Protein AF-A0A3B8N9Q7-F1 (afdb_monomer_lite)

Radius of gyration: 87.62 Å; chains: 1; bounding box: 153×50×303 Å

Structure (mmCIF, N/CA/C/O backbone):
data_AF-A0A3B8N9Q7-F1
#
_entry.id   AF-A0A3B8N9Q7-F1
#
loop_
_atom_site.group_PDB
_atom_site.id
_atom_site.type_symbol
_atom_site.label_atom_id
_atom_site.label_alt_id
_atom_site.label_comp_id
_atom_site.label_asym_id
_atom_site.label_entity_id
_atom_site.label_seq_id
_atom_site.pdbx_PDB_ins_code
_atom_site.Cartn_x
_atom_site.Cartn_y
_atom_site.Cartn_z
_atom_site.occupancy
_atom_site.B_iso_or_equiv
_atom_site.auth_seq_id
_atom_site.auth_comp_id
_atom_site.auth_asym_id
_atom_site.auth_atom_id
_atom_site.pdbx_PDB_model_num
ATOM 1 N N . MET A 1 1 ? -4.586 40.258 -82.619 1.00 57.62 1 MET A N 1
ATOM 2 C CA . MET A 1 1 ? -5.041 38.982 -82.013 1.00 57.62 1 MET A CA 1
ATOM 3 C C . MET A 1 1 ? -5.058 37.794 -82.982 1.00 57.62 1 MET A C 1
ATOM 5 O O . MET A 1 1 ? -4.571 36.745 -82.595 1.00 57.62 1 MET A O 1
ATOM 9 N N . ARG A 1 2 ? -5.493 37.925 -84.251 1.00 48.44 2 ARG A N 1
ATOM 10 C CA . ARG A 1 2 ? -5.487 36.795 -85.216 1.00 48.44 2 ARG A CA 1
ATOM 11 C C . ARG A 1 2 ? -4.095 36.218 -85.543 1.00 48.44 2 ARG A C 1
ATOM 13 O O . ARG A 1 2 ? -3.961 35.011 -85.642 1.00 48.44 2 ARG A O 1
ATOM 20 N N . LYS A 1 3 ? -3.047 37.050 -85.627 1.00 48.50 3 LYS A N 1
ATOM 21 C CA . LYS A 1 3 ? -1.663 36.578 -85.856 1.00 48.50 3 LYS A CA 1
ATOM 22 C C . LYS A 1 3 ? -1.037 35.884 -84.633 1.00 48.50 3 LYS A C 1
ATOM 24 O O . LYS A 1 3 ? -0.201 35.013 -84.801 1.00 48.50 3 LYS A O 1
ATOM 29 N N . LEU A 1 4 ? -1.477 36.234 -83.420 1.00 52.97 4 LEU A N 1
ATOM 30 C CA . LEU A 1 4 ? -0.980 35.635 -82.174 1.00 52.97 4 LEU A CA 1
ATOM 31 C C . LEU A 1 4 ? -1.620 34.260 -81.921 1.00 52.97 4 LEU A C 1
ATOM 33 O O . LEU A 1 4 ? -0.935 33.324 -81.534 1.00 52.97 4 LEU A O 1
ATOM 37 N N . ALA A 1 5 ? -2.916 34.121 -82.226 1.00 63.50 5 ALA A N 1
ATOM 38 C CA . ALA A 1 5 ? -3.628 32.846 -82.160 1.00 63.50 5 ALA A CA 1
ATOM 39 C C . ALA A 1 5 ? -3.104 31.826 -83.183 1.00 63.50 5 ALA A C 1
ATOM 41 O O . ALA A 1 5 ? -3.039 30.647 -82.872 1.00 63.50 5 ALA A O 1
ATOM 42 N N . VAL A 1 6 ? -2.677 32.272 -84.373 1.00 68.69 6 VAL A N 1
ATOM 43 C CA . VAL A 1 6 ? -2.064 31.390 -85.381 1.00 68.69 6 VAL A CA 1
ATOM 44 C C . VAL A 1 6 ? -0.682 30.914 -84.943 1.00 68.69 6 VAL A C 1
ATOM 46 O O . VAL A 1 6 ? -0.382 29.752 -85.151 1.00 68.69 6 VAL A O 1
ATOM 49 N N . VAL A 1 7 ? 0.132 31.752 -84.292 1.00 67.69 7 VAL A N 1
ATOM 50 C CA . VAL A 1 7 ? 1.445 31.331 -83.765 1.00 67.69 7 VAL A CA 1
ATOM 51 C C . VAL A 1 7 ? 1.284 30.393 -82.570 1.00 67.69 7 VAL A C 1
ATOM 53 O O . VAL A 1 7 ? 1.960 29.378 -82.516 1.00 67.69 7 VAL A O 1
ATOM 56 N N . ILE A 1 8 ? 0.344 30.663 -81.662 1.00 69.12 8 ILE A N 1
ATOM 57 C CA . ILE A 1 8 ? 0.041 29.765 -80.538 1.00 69.12 8 ILE A CA 1
ATOM 58 C C . ILE A 1 8 ? -0.560 28.444 -81.040 1.00 69.12 8 ILE A C 1
ATOM 60 O O . ILE A 1 8 ? -0.179 27.394 -80.544 1.00 69.12 8 ILE A O 1
ATOM 64 N N . ALA A 1 9 ? -1.417 28.466 -82.065 1.00 60.72 9 ALA A N 1
ATOM 65 C CA . ALA A 1 9 ? -1.938 27.258 -82.702 1.00 60.72 9 ALA A CA 1
ATOM 66 C C . ALA A 1 9 ? -0.865 26.500 -83.497 1.00 60.72 9 ALA A C 1
ATOM 68 O O . ALA A 1 9 ? -0.885 25.280 -83.468 1.00 60.72 9 ALA A O 1
ATOM 69 N N . LEU A 1 10 ? 0.087 27.178 -84.154 1.00 58.00 10 LEU A N 1
ATOM 70 C CA . LEU A 1 10 ? 1.224 26.530 -84.821 1.00 58.00 10 LEU A CA 1
ATOM 71 C C . LEU A 1 10 ? 2.169 25.893 -83.799 1.00 58.00 10 LEU A C 1
ATOM 73 O O . LEU A 1 10 ? 2.628 24.784 -84.017 1.00 58.00 10 LEU A O 1
ATOM 77 N N . VAL A 1 11 ? 2.429 26.578 -82.682 1.00 63.78 11 VAL A N 1
ATOM 78 C CA . VAL A 1 11 ? 3.275 26.089 -81.583 1.00 63.78 11 VAL A CA 1
ATOM 79 C C . VAL A 1 11 ? 2.581 24.957 -80.814 1.00 63.78 11 VAL A C 1
ATOM 81 O O . VAL A 1 11 ? 3.254 24.022 -80.403 1.00 63.78 11 VAL A O 1
ATOM 84 N N . LEU A 1 12 ? 1.247 24.968 -80.700 1.00 54.34 12 LEU A N 1
ATOM 85 C CA . LEU A 1 12 ? 0.453 23.857 -80.154 1.00 54.34 12 LEU A CA 1
ATOM 86 C C . LEU A 1 12 ? 0.301 22.683 -81.139 1.00 54.34 12 LEU A C 1
ATOM 88 O O . LEU A 1 12 ? 0.280 21.541 -80.698 1.00 54.34 12 LEU A O 1
ATOM 92 N N . LEU A 1 13 ? 0.256 22.930 -82.455 1.00 47.47 13 LEU A N 1
ATOM 93 C CA . LEU A 1 13 ? 0.313 21.890 -83.499 1.00 47.47 13 LEU A CA 1
ATOM 94 C C . LEU A 1 13 ? 1.715 21.275 -83.634 1.00 47.47 13 LEU A C 1
ATOM 96 O O . LEU A 1 13 ? 1.830 20.101 -83.963 1.00 47.47 13 LEU A O 1
ATOM 100 N N . LEU A 1 14 ? 2.771 22.041 -83.341 1.00 47.88 14 LEU A N 1
ATOM 101 C CA . LEU A 1 14 ? 4.153 21.559 -83.212 1.00 47.88 14 LEU A CA 1
ATOM 102 C C . LEU A 1 14 ? 4.428 20.879 -81.861 1.00 47.88 14 LEU A C 1
ATOM 104 O O . LEU A 1 14 ? 5.433 20.191 -81.728 1.00 47.88 14 LEU A O 1
ATOM 108 N N . ALA A 1 15 ? 3.534 21.042 -80.883 1.00 41.06 15 ALA A N 1
ATOM 109 C CA . ALA A 1 15 ? 3.560 20.353 -79.596 1.00 41.06 15 ALA A CA 1
ATOM 110 C C . ALA A 1 15 ? 2.611 19.140 -79.556 1.00 41.06 15 ALA A C 1
ATOM 112 O O . ALA A 1 15 ? 2.254 18.667 -78.477 1.00 41.06 15 ALA A O 1
ATOM 113 N N . VAL A 1 16 ? 2.212 18.606 -80.718 1.00 42.12 16 VAL A N 1
ATOM 114 C CA . VAL A 1 16 ? 1.767 17.212 -80.782 1.00 42.12 16 VAL A CA 1
ATOM 115 C C . VAL A 1 16 ? 3.012 16.385 -80.506 1.00 42.12 16 VAL A C 1
ATOM 117 O O . VAL A 1 16 ? 3.911 16.324 -81.341 1.00 42.12 16 VAL A O 1
ATOM 120 N N . ALA A 1 17 ? 3.090 15.815 -79.304 1.00 43.44 17 ALA A N 1
ATOM 121 C CA . ALA A 1 17 ? 4.079 14.809 -78.968 1.00 43.44 17 ALA A CA 1
ATOM 122 C C . ALA A 1 17 ? 4.112 13.791 -80.113 1.00 43.44 17 ALA A C 1
ATOM 124 O O . ALA A 1 17 ? 3.142 13.066 -80.344 1.00 43.44 17 ALA A O 1
ATOM 125 N N . SER A 1 18 ? 5.198 13.814 -80.883 1.00 44.03 18 SER A N 1
ATOM 126 C CA . SER A 1 18 ? 5.482 12.792 -81.871 1.00 44.03 18 SER A CA 1
ATOM 127 C C . SER A 1 18 ? 5.677 11.515 -81.069 1.00 44.03 18 SER A C 1
ATOM 129 O O . SER A 1 18 ? 6.756 11.283 -80.533 1.00 44.03 18 SER A O 1
ATOM 131 N N . PHE A 1 19 ? 4.617 10.723 -80.911 1.00 50.62 19 PHE A N 1
ATOM 132 C CA . PHE A 1 19 ? 4.765 9.335 -80.508 1.00 50.62 19 PHE A CA 1
ATOM 133 C C . PHE A 1 19 ? 5.641 8.715 -81.589 1.00 50.62 19 PHE A C 1
ATOM 135 O O . PHE A 1 19 ? 5.219 8.602 -82.741 1.00 50.62 19 PHE A O 1
ATOM 142 N N . ALA A 1 20 ? 6.904 8.468 -81.252 1.00 56.06 20 ALA A N 1
ATOM 143 C CA . ALA A 1 20 ? 7.895 7.940 -82.168 1.00 56.06 20 ALA A CA 1
ATOM 144 C C . ALA A 1 20 ? 7.558 6.475 -82.458 1.00 56.06 20 ALA A C 1
ATOM 146 O O . ALA A 1 20 ? 8.190 5.564 -81.942 1.00 56.06 20 ALA A O 1
ATOM 147 N N . ASN A 1 21 ? 6.530 6.252 -83.273 1.00 68.62 21 ASN A N 1
ATOM 148 C CA . ASN A 1 21 ? 6.278 4.958 -83.872 1.00 68.62 21 ASN A CA 1
ATOM 149 C C . ASN A 1 21 ? 7.275 4.806 -85.013 1.00 68.62 21 ASN A C 1
ATOM 151 O O . ASN A 1 21 ? 7.171 5.472 -86.046 1.00 68.62 21 ASN A O 1
ATOM 155 N N . TYR A 1 22 ? 8.276 3.967 -84.785 1.00 84.81 22 TYR A N 1
ATOM 156 C CA . TYR A 1 22 ? 9.266 3.650 -85.796 1.00 84.81 22 TYR A CA 1
ATOM 157 C C . TYR A 1 22 ? 8.615 2.878 -86.937 1.00 84.81 22 TYR A C 1
ATOM 159 O O . TYR A 1 22 ? 7.875 1.922 -86.712 1.00 84.81 22 TYR A O 1
ATOM 167 N N . GLN A 1 23 ? 8.895 3.289 -88.172 1.00 84.56 23 GLN A N 1
ATOM 168 C CA . GLN A 1 23 ? 8.261 2.712 -89.364 1.00 84.56 23 GLN A CA 1
ATOM 169 C C . GLN A 1 23 ? 8.617 1.232 -89.581 1.00 84.56 23 GLN A C 1
ATOM 171 O O . GLN A 1 23 ? 7.918 0.528 -90.302 1.00 84.56 23 GLN A O 1
ATOM 176 N N . ASP A 1 24 ? 9.706 0.768 -88.970 1.00 85.44 24 ASP A N 1
ATOM 177 C CA . ASP A 1 24 ? 10.264 -0.580 -89.072 1.00 85.44 24 ASP A CA 1
ATOM 178 C C . ASP A 1 24 ? 10.054 -1.435 -87.810 1.00 85.44 24 ASP A C 1
ATOM 180 O O . ASP A 1 24 ? 10.646 -2.509 -87.695 1.00 85.44 24 ASP A O 1
ATOM 184 N N . VAL A 1 25 ? 9.222 -0.985 -86.864 1.00 87.38 25 VAL A N 1
ATOM 185 C CA . VAL A 1 25 ? 8.869 -1.754 -85.663 1.00 87.38 25 VAL A CA 1
ATOM 186 C C . VAL A 1 25 ? 7.364 -2.001 -85.665 1.00 87.38 25 VAL A C 1
ATOM 188 O O . VAL A 1 25 ? 6.572 -1.114 -85.358 1.00 87.38 25 VAL A O 1
ATOM 191 N N . ASP A 1 26 ? 6.976 -3.221 -86.033 1.00 85.44 26 ASP A N 1
ATOM 192 C CA . ASP A 1 26 ? 5.574 -3.645 -86.064 1.00 85.44 26 ASP A CA 1
ATOM 193 C C . ASP A 1 26 ? 4.976 -3.635 -84.638 1.00 85.44 26 ASP A C 1
ATOM 195 O O . ASP A 1 26 ? 5.623 -4.166 -83.731 1.00 85.44 26 ASP A O 1
ATOM 199 N N . PRO A 1 27 ? 3.780 -3.053 -84.410 1.00 85.00 27 PRO A N 1
ATOM 200 C CA . PRO A 1 27 ? 3.072 -3.100 -83.127 1.00 85.00 27 PRO A CA 1
ATOM 201 C C . PRO A 1 27 ? 2.911 -4.494 -82.512 1.00 85.00 27 PRO A C 1
ATOM 203 O O . PRO A 1 27 ? 2.935 -4.613 -81.287 1.00 85.00 27 PRO A O 1
ATOM 206 N N . ASP A 1 28 ? 2.797 -5.539 -83.335 1.00 87.12 28 ASP A N 1
ATOM 207 C CA . ASP A 1 28 ? 2.673 -6.929 -82.874 1.00 87.12 28 ASP A CA 1
ATOM 208 C C . ASP A 1 28 ? 4.046 -7.614 -82.677 1.00 87.12 28 ASP A C 1
ATOM 210 O O . ASP A 1 28 ? 4.130 -8.779 -82.275 1.00 87.12 28 ASP A O 1
ATOM 214 N N . HIS A 1 29 ? 5.155 -6.912 -82.944 1.00 87.06 29 HIS A N 1
ATOM 215 C CA . HIS A 1 29 ? 6.504 -7.429 -82.734 1.00 87.06 29 HIS A CA 1
ATOM 216 C C . HIS A 1 29 ? 6.825 -7.521 -81.238 1.00 87.06 29 HIS A C 1
ATOM 218 O O . HIS A 1 29 ? 6.623 -6.574 -80.482 1.00 87.06 29 HIS A O 1
ATOM 224 N N . TRP A 1 30 ? 7.445 -8.624 -80.808 1.00 89.19 30 TRP A N 1
ATOM 225 C CA . TRP A 1 30 ? 7.792 -8.866 -79.397 1.00 89.19 30 TRP A CA 1
ATOM 226 C C . TRP A 1 30 ? 8.618 -7.737 -78.752 1.00 89.19 30 TRP A C 1
ATOM 228 O O . TRP A 1 30 ? 8.533 -7.507 -77.550 1.00 89.19 30 TRP A O 1
ATOM 238 N N . ALA A 1 31 ? 9.427 -7.032 -79.549 1.00 86.06 31 ALA A N 1
ATOM 239 C CA . ALA A 1 31 ? 10.267 -5.933 -79.078 1.00 86.06 31 ALA A CA 1
ATOM 240 C C . ALA A 1 31 ? 9.561 -4.568 -79.075 1.00 86.06 31 ALA A C 1
ATOM 242 O O . ALA A 1 31 ? 10.137 -3.616 -78.557 1.00 86.06 31 ALA A O 1
ATOM 243 N N . TYR A 1 32 ? 8.356 -4.446 -79.641 1.00 86.88 32 TYR A N 1
ATOM 244 C CA . TYR A 1 32 ? 7.669 -3.164 -79.816 1.00 86.88 32 TYR A CA 1
ATOM 245 C C . TYR A 1 32 ? 7.529 -2.405 -78.496 1.00 86.88 32 TYR A C 1
ATOM 247 O O . TYR A 1 32 ? 8.000 -1.277 -78.381 1.00 86.88 32 TYR A O 1
ATOM 255 N N . GLU A 1 33 ? 6.984 -3.053 -77.465 1.00 86.81 33 GLU A N 1
ATOM 256 C CA . GLU A 1 33 ? 6.797 -2.436 -76.148 1.00 86.81 33 GLU A CA 1
ATOM 257 C C . GLU A 1 33 ? 8.132 -2.003 -75.524 1.00 86.81 33 GLU A C 1
ATOM 259 O O . GLU A 1 33 ? 8.258 -0.897 -75.001 1.00 86.81 33 GLU A O 1
ATOM 264 N N . SER A 1 34 ? 9.165 -2.840 -75.645 1.00 87.62 34 SER A N 1
ATOM 265 C CA . SER A 1 34 ? 10.500 -2.527 -75.123 1.00 87.62 34 SER A CA 1
ATOM 266 C C . SER A 1 34 ? 11.122 -1.328 -75.836 1.00 87.62 34 SER A C 1
ATOM 268 O O . SER A 1 34 ? 11.667 -0.442 -75.181 1.00 87.62 34 SER A O 1
ATOM 270 N N . VAL A 1 35 ? 11.004 -1.277 -77.164 1.00 87.56 35 VAL A N 1
ATOM 271 C CA . VAL A 1 35 ? 11.507 -0.181 -77.996 1.00 87.56 35 VAL A CA 1
ATOM 272 C C . VAL A 1 35 ? 10.766 1.116 -77.674 1.00 87.56 35 VAL A C 1
ATOM 274 O O . VAL A 1 35 ? 11.404 2.134 -77.424 1.00 87.56 35 VAL A O 1
ATOM 277 N N . MET A 1 36 ? 9.437 1.079 -77.568 1.00 88.69 36 MET A N 1
ATOM 278 C CA . MET A 1 36 ? 8.648 2.248 -77.174 1.00 88.69 36 MET A CA 1
ATOM 279 C C . MET A 1 36 ? 9.013 2.736 -75.770 1.00 88.69 36 MET A C 1
ATOM 281 O O . MET A 1 36 ? 9.152 3.938 -75.563 1.00 88.69 36 MET A O 1
ATOM 285 N N . ASN A 1 37 ? 9.236 1.835 -74.811 1.00 86.31 37 ASN A N 1
ATOM 286 C CA . ASN A 1 37 ? 9.603 2.208 -73.444 1.00 86.31 37 ASN A CA 1
ATOM 287 C C . ASN A 1 37 ? 10.957 2.923 -73.377 1.00 86.31 37 ASN A C 1
ATOM 289 O O . ASN A 1 37 ? 11.063 3.972 -72.741 1.00 86.31 37 ASN A O 1
ATOM 293 N N . VAL A 1 38 ? 11.986 2.406 -74.056 1.00 86.88 38 VAL A N 1
ATOM 294 C CA . VAL A 1 38 ? 13.313 3.047 -74.056 1.00 86.88 38 VAL A CA 1
ATOM 295 C C . VAL A 1 38 ? 13.332 4.348 -74.860 1.00 86.88 38 VAL A C 1
ATOM 297 O O . VAL A 1 38 ? 14.079 5.267 -74.523 1.00 86.88 38 VAL A O 1
ATOM 300 N N . THR A 1 39 ? 12.482 4.468 -75.878 1.00 88.19 39 THR A N 1
ATOM 301 C CA . THR A 1 39 ? 12.311 5.703 -76.648 1.00 88.19 39 THR A CA 1
ATOM 302 C C . THR A 1 39 ? 11.557 6.769 -75.863 1.00 88.19 39 THR A C 1
ATOM 304 O O . THR A 1 39 ? 11.995 7.915 -75.804 1.00 88.19 39 THR A O 1
ATOM 307 N N . ASN A 1 40 ? 10.483 6.393 -75.168 1.00 84.69 40 ASN A N 1
ATOM 308 C CA . ASN A 1 40 ? 9.738 7.289 -74.282 1.00 84.69 40 ASN A CA 1
ATOM 309 C C . ASN A 1 40 ? 10.578 7.739 -73.077 1.00 84.69 40 ASN A C 1
ATOM 311 O O . ASN A 1 40 ? 10.430 8.865 -72.609 1.00 84.69 40 ASN A O 1
ATOM 315 N N . ALA A 1 41 ? 11.499 6.892 -72.607 1.00 81.50 41 ALA A N 1
ATOM 316 C CA . ALA A 1 41 ? 12.508 7.252 -71.612 1.00 81.50 41 ALA A CA 1
ATOM 317 C C . ALA A 1 41 ? 13.629 8.159 -72.173 1.00 81.50 41 ALA A C 1
ATOM 319 O O . ALA A 1 41 ? 14.527 8.554 -71.430 1.00 81.50 41 ALA A O 1
ATOM 320 N N . GLY A 1 42 ? 13.607 8.488 -73.472 1.00 85.25 42 GLY A N 1
ATOM 321 C CA . GLY A 1 42 ? 14.599 9.337 -74.139 1.00 85.25 42 GLY A CA 1
ATOM 322 C C . GLY A 1 42 ? 15.964 8.672 -74.339 1.00 85.25 42 GLY A C 1
ATOM 323 O O . GLY A 1 42 ? 16.939 9.343 -74.682 1.00 85.25 42 GLY A O 1
ATOM 324 N N . LEU A 1 43 ? 16.067 7.357 -74.120 1.00 86.31 43 LEU A N 1
ATOM 325 C CA . LEU A 1 43 ? 17.316 6.609 -74.283 1.00 86.31 43 LEU A CA 1
ATOM 326 C C . LEU A 1 43 ? 17.637 6.403 -75.765 1.00 86.31 43 LEU A C 1
ATOM 328 O O . LEU A 1 43 ? 18.797 6.503 -76.165 1.00 86.31 43 LEU A O 1
ATOM 332 N N . PHE A 1 44 ? 16.601 6.195 -76.577 1.00 88.12 44 PHE A N 1
ATOM 333 C CA . PHE A 1 44 ? 16.680 6.064 -78.028 1.00 88.12 44 PHE A CA 1
ATOM 334 C C . PHE A 1 44 ? 15.791 7.103 -78.710 1.00 88.12 44 PHE A C 1
ATOM 336 O O . PHE A 1 44 ? 14.681 7.368 -78.272 1.00 88.12 44 PHE A O 1
ATOM 343 N N . GLU A 1 45 ? 16.272 7.680 -79.808 1.00 84.12 45 GLU A N 1
ATOM 344 C CA . GLU A 1 45 ? 15.514 8.659 -80.611 1.00 84.12 45 GLU A CA 1
ATOM 345 C C . GLU A 1 45 ? 15.206 8.126 -82.021 1.00 84.12 45 GLU A C 1
ATOM 347 O O . GLU A 1 45 ? 14.413 8.712 -82.749 1.00 84.12 45 GLU A O 1
ATOM 352 N N . GLY A 1 46 ? 15.764 6.962 -82.378 1.00 81.75 46 GLY A N 1
ATOM 353 C CA . GLY A 1 46 ? 15.733 6.411 -83.732 1.00 81.75 46 GLY A CA 1
ATOM 354 C C . GLY A 1 46 ? 16.601 7.199 -84.706 1.00 81.75 46 GLY A C 1
ATOM 355 O O . GLY A 1 46 ? 17.383 8.069 -84.324 1.00 81.75 46 GLY A O 1
ATOM 356 N N . TYR A 1 47 ? 16.482 6.861 -85.983 1.00 84.31 47 TYR A N 1
ATOM 357 C CA . TYR A 1 47 ? 17.239 7.483 -87.059 1.00 84.31 47 TYR A CA 1
ATOM 358 C C . TYR A 1 47 ? 16.426 8.598 -87.737 1.00 84.31 47 TYR A C 1
ATOM 360 O O . TYR A 1 47 ? 15.195 8.577 -87.703 1.00 84.31 47 TYR A O 1
ATOM 368 N N . PRO A 1 48 ? 17.084 9.559 -88.416 1.00 82.00 48 PRO A N 1
ATOM 369 C CA . PRO A 1 48 ? 16.399 10.661 -89.104 1.00 82.00 48 PRO A CA 1
ATOM 370 C C . PRO A 1 48 ? 15.412 10.226 -90.198 1.00 82.00 48 PRO A C 1
ATOM 372 O O . PRO A 1 48 ? 14.561 11.013 -90.602 1.00 82.00 48 PRO A O 1
ATOM 375 N N . ASP A 1 49 ? 15.536 8.990 -90.688 1.00 81.31 49 ASP A N 1
ATOM 376 C CA . ASP A 1 49 ? 14.623 8.367 -91.653 1.00 81.31 49 ASP A CA 1
ATOM 377 C C . ASP A 1 49 ? 13.339 7.806 -91.004 1.00 81.31 49 ASP A C 1
ATOM 379 O O . ASP A 1 49 ? 12.467 7.304 -91.709 1.00 81.31 49 ASP A O 1
ATOM 383 N N . GLY A 1 50 ? 13.193 7.920 -89.680 1.00 82.19 50 GLY A N 1
ATOM 384 C CA . GLY A 1 50 ? 12.021 7.464 -88.934 1.00 82.19 50 GLY A CA 1
ATOM 385 C C . GLY A 1 50 ? 12.046 5.982 -88.551 1.00 82.19 50 GLY A C 1
ATOM 386 O O . GLY A 1 50 ? 11.002 5.439 -88.190 1.00 82.19 50 GLY A O 1
ATOM 387 N N . THR A 1 51 ? 13.207 5.325 -88.627 1.00 86.81 51 THR A N 1
ATOM 388 C CA . THR A 1 51 ? 13.382 3.900 -88.287 1.00 86.81 51 THR A CA 1
ATOM 389 C C . THR A 1 51 ? 14.159 3.692 -86.979 1.00 86.81 51 THR A C 1
ATOM 391 O O . THR A 1 51 ? 14.877 4.584 -86.525 1.00 86.81 51 THR A O 1
ATOM 394 N N . PHE A 1 52 ? 14.035 2.516 -86.358 1.00 87.50 52 PHE A N 1
ATOM 395 C CA . PHE A 1 52 ? 14.801 2.072 -85.184 1.00 87.50 52 PHE A CA 1
ATOM 396 C C . PHE A 1 52 ? 16.027 1.231 -85.566 1.00 87.50 52 PHE A C 1
ATOM 398 O O . PHE A 1 52 ? 17.028 1.231 -84.853 1.00 87.50 52 PHE A O 1
ATOM 405 N N . LYS A 1 53 ? 15.955 0.518 -86.697 1.00 87.44 53 LYS A N 1
ATOM 406 C CA . LYS A 1 53 ? 16.964 -0.405 -87.245 1.00 87.44 53 LYS A CA 1
ATOM 407 C C . LYS A 1 53 ? 17.385 -1.500 -86.265 1.00 87.44 53 LYS A C 1
ATOM 409 O O . LYS A 1 53 ? 18.567 -1.805 -86.137 1.00 87.44 53 LYS A O 1
ATOM 414 N N . GLY A 1 54 ? 16.418 -2.148 -85.612 1.00 82.25 54 GLY A N 1
ATOM 415 C CA . GLY A 1 54 ? 16.674 -3.144 -84.555 1.00 82.25 54 GLY A CA 1
ATOM 416 C C . GLY A 1 54 ? 17.492 -4.378 -84.977 1.00 82.25 54 GLY A C 1
ATOM 417 O O . GLY A 1 54 ? 18.117 -5.010 -84.132 1.00 82.25 54 GLY A O 1
ATOM 418 N N . ASN A 1 55 ? 17.537 -4.701 -86.275 1.00 83.19 55 ASN A N 1
ATOM 419 C CA . ASN A 1 55 ? 18.344 -5.804 -86.821 1.00 83.19 55 ASN A CA 1
ATOM 420 C C . ASN A 1 55 ? 19.782 -5.392 -87.196 1.00 83.19 55 ASN A C 1
ATOM 422 O O . ASN A 1 55 ? 20.571 -6.231 -87.632 1.00 83.19 55 ASN A O 1
ATOM 426 N N . GLN A 1 56 ? 20.129 -4.108 -87.072 1.00 84.62 56 GLN A N 1
ATOM 427 C CA . GLN A 1 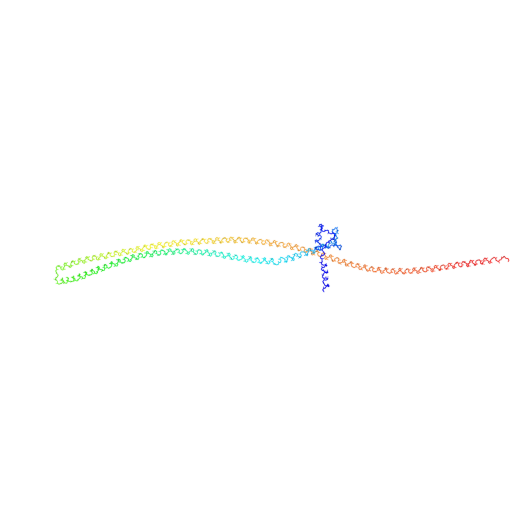56 ? 21.460 -3.595 -87.374 1.00 84.62 56 GLN A CA 1
ATOM 428 C C . GLN A 1 56 ? 22.339 -3.611 -86.120 1.00 84.62 56 GLN A C 1
ATOM 430 O O . GLN A 1 56 ? 21.918 -3.221 -85.033 1.00 84.62 56 GLN A O 1
ATOM 435 N N . ALA A 1 57 ? 23.599 -4.024 -86.281 1.00 81.06 57 ALA A N 1
ATOM 436 C CA . ALA A 1 57 ? 24.573 -3.927 -85.204 1.00 81.06 57 ALA A CA 1
ATOM 437 C C . ALA A 1 57 ? 24.845 -2.455 -84.854 1.00 81.06 57 ALA A C 1
ATOM 439 O O . ALA A 1 57 ? 25.182 -1.649 -85.723 1.00 81.06 57 ALA A O 1
ATOM 440 N N . MET A 1 58 ? 24.727 -2.134 -83.568 1.00 84.56 58 MET A N 1
ATOM 441 C CA . MET A 1 58 ? 24.991 -0.802 -83.035 1.00 84.56 58 MET A CA 1
ATOM 442 C C . MET A 1 58 ? 26.486 -0.481 -83.090 1.00 84.56 58 MET A C 1
ATOM 444 O O . MET A 1 58 ? 27.334 -1.305 -82.733 1.00 84.56 58 MET A O 1
ATOM 448 N N . THR A 1 59 ? 26.830 0.733 -83.508 1.00 85.06 59 THR A N 1
ATOM 449 C CA . THR A 1 59 ? 28.213 1.205 -83.454 1.00 85.06 59 THR A CA 1
ATOM 450 C C . THR A 1 59 ? 28.631 1.491 -82.011 1.00 85.06 59 THR A C 1
ATOM 452 O O . THR A 1 59 ? 27.816 1.794 -81.139 1.00 85.06 59 THR A O 1
ATOM 455 N N . ARG A 1 60 ? 29.943 1.460 -81.738 1.00 78.81 60 ARG A N 1
ATOM 456 C CA . ARG A 1 60 ? 30.483 1.822 -80.412 1.00 78.81 60 ARG A CA 1
ATOM 457 C C . ARG A 1 60 ? 30.081 3.235 -79.974 1.00 78.81 60 ARG A C 1
ATOM 459 O O . ARG A 1 60 ? 29.927 3.475 -78.782 1.00 78.81 60 ARG A O 1
ATOM 466 N N . TYR A 1 61 ? 29.927 4.150 -80.933 1.00 77.50 61 TYR A N 1
ATOM 467 C CA . TYR A 1 61 ? 29.510 5.526 -80.680 1.00 77.50 61 TYR A CA 1
ATOM 468 C C . TYR A 1 61 ? 28.046 5.603 -80.228 1.00 77.50 61 TYR A C 1
ATOM 470 O O . TYR A 1 61 ? 27.753 6.205 -79.198 1.00 77.50 61 TYR A O 1
ATOM 478 N N . GLU A 1 62 ? 27.144 4.936 -80.948 1.00 78.25 62 GLU A N 1
ATOM 479 C CA . GLU A 1 62 ? 25.721 4.869 -80.594 1.00 78.25 62 GLU A CA 1
ATOM 480 C C . GLU A 1 62 ? 25.521 4.193 -79.234 1.00 78.25 62 GLU A C 1
ATOM 482 O O . GLU A 1 62 ? 24.780 4.702 -78.396 1.00 78.25 62 GLU A O 1
ATOM 487 N N . TYR A 1 63 ? 26.268 3.119 -78.962 1.00 82.44 63 TYR A N 1
ATOM 488 C CA . TYR A 1 63 ? 26.236 2.444 -77.666 1.00 82.44 63 TYR A CA 1
ATOM 489 C C . TYR A 1 63 ? 26.679 3.362 -76.520 1.00 82.44 63 TYR A C 1
ATOM 491 O O . TYR A 1 63 ? 25.981 3.479 -75.513 1.00 82.44 63 TYR A O 1
ATOM 499 N N . ALA A 1 64 ? 27.806 4.066 -76.671 1.00 79.62 64 ALA A N 1
ATOM 500 C CA . ALA A 1 64 ? 28.293 4.999 -75.653 1.00 79.62 64 ALA A CA 1
ATOM 501 C C . ALA A 1 64 ? 27.297 6.142 -75.383 1.00 79.62 64 ALA A C 1
ATOM 503 O O . ALA A 1 64 ? 27.139 6.575 -74.240 1.00 79.62 64 ALA A O 1
ATOM 504 N N . MET A 1 65 ? 26.597 6.608 -76.420 1.00 83.94 65 MET A N 1
ATOM 505 C CA . MET A 1 65 ? 25.562 7.632 -76.299 1.00 83.94 65 MET A CA 1
ATOM 506 C C . MET A 1 65 ? 24.340 7.127 -75.516 1.00 83.94 65 MET A C 1
ATOM 508 O O . MET A 1 65 ? 23.881 7.823 -74.609 1.00 83.94 65 MET A O 1
ATOM 512 N N . VAL A 1 66 ? 23.847 5.920 -75.814 1.00 86.81 66 VAL A N 1
ATOM 513 C CA . VAL A 1 66 ? 22.730 5.294 -75.082 1.00 86.81 66 VAL A CA 1
ATOM 514 C C . VAL A 1 66 ? 23.101 5.064 -73.616 1.00 86.81 66 VAL A C 1
ATOM 516 O O . VAL A 1 66 ? 22.315 5.400 -72.733 1.00 86.81 66 VAL A O 1
ATOM 519 N N . VAL A 1 67 ? 24.314 4.572 -73.332 1.00 84.06 67 VAL A N 1
ATOM 520 C CA . VAL A 1 67 ? 24.801 4.373 -71.954 1.00 84.06 67 VAL A CA 1
ATOM 521 C C . VAL A 1 67 ? 24.871 5.696 -71.188 1.00 84.06 67 VAL A C 1
ATOM 523 O O . VAL A 1 67 ? 24.430 5.759 -70.045 1.00 84.06 67 VAL A O 1
ATOM 526 N N . ASN A 1 68 ? 25.359 6.775 -71.806 1.00 85.75 68 ASN A N 1
ATOM 527 C CA . ASN A 1 68 ? 25.379 8.101 -71.178 1.00 85.75 68 ASN A CA 1
ATOM 528 C C . ASN A 1 68 ? 23.956 8.590 -70.842 1.00 85.75 68 ASN A C 1
ATOM 530 O O . ASN A 1 68 ? 23.692 9.017 -69.718 1.00 85.75 68 ASN A O 1
ATOM 534 N N . ARG A 1 69 ? 23.012 8.464 -71.784 1.00 89.19 69 ARG A N 1
ATOM 535 C CA . ARG A 1 69 ? 21.600 8.817 -71.555 1.00 89.19 69 ARG A CA 1
ATOM 536 C C . ARG A 1 69 ? 20.977 7.974 -70.444 1.00 89.19 69 ARG A C 1
ATOM 538 O O . ARG A 1 69 ? 20.272 8.522 -69.603 1.00 89.19 69 ARG A O 1
ATOM 545 N N . PHE A 1 70 ? 21.286 6.680 -70.400 1.00 87.56 70 PHE A N 1
ATOM 546 C CA . PHE A 1 70 ? 20.812 5.772 -69.360 1.00 87.56 70 PHE A CA 1
ATOM 547 C C . PHE A 1 70 ? 21.334 6.151 -67.973 1.00 87.56 70 PHE A C 1
ATOM 549 O O . PHE A 1 70 ? 20.544 6.244 -67.040 1.00 87.56 70 PHE A O 1
ATOM 556 N N . LEU A 1 71 ? 22.628 6.456 -67.841 1.00 83.50 71 LEU A N 1
ATOM 557 C CA . LEU A 1 71 ? 23.204 6.906 -66.570 1.00 83.50 71 LEU A CA 1
ATOM 558 C C . LEU A 1 71 ? 22.531 8.187 -66.065 1.00 83.50 71 LEU A C 1
ATOM 560 O O . LEU A 1 71 ? 22.178 8.272 -64.894 1.00 83.50 71 LEU A O 1
ATOM 564 N N . ARG A 1 72 ? 22.272 9.150 -66.957 1.00 84.25 72 ARG A N 1
ATOM 565 C CA . ARG A 1 72 ? 21.551 10.384 -66.607 1.00 84.25 72 ARG A CA 1
ATOM 566 C C . ARG A 1 72 ? 20.088 10.137 -66.239 1.00 84.25 72 ARG A C 1
ATOM 568 O O . ARG A 1 72 ? 19.563 10.806 -65.355 1.00 84.25 72 ARG A O 1
ATOM 575 N N . TYR A 1 73 ? 19.425 9.199 -66.915 1.00 84.38 73 TYR A N 1
ATOM 576 C CA . TYR A 1 73 ? 18.055 8.806 -66.595 1.00 84.38 73 TYR A CA 1
ATOM 577 C C . TYR A 1 73 ? 17.973 8.196 -65.190 1.00 84.38 73 TYR A C 1
ATOM 579 O O . TYR A 1 73 ? 17.126 8.615 -64.404 1.00 84.38 73 TYR A O 1
ATOM 587 N N . VAL A 1 74 ? 18.886 7.279 -64.850 1.00 80.69 74 VAL A N 1
ATOM 588 C CA . VAL A 1 74 ? 18.969 6.657 -63.517 1.00 80.69 74 VAL A CA 1
ATOM 589 C C . VAL A 1 74 ? 19.253 7.698 -62.431 1.00 80.69 74 VAL A C 1
ATOM 591 O O . VAL A 1 74 ? 18.526 7.736 -61.447 1.00 80.69 74 VAL A O 1
ATOM 594 N N . ASP A 1 75 ? 20.214 8.596 -62.648 1.00 82.81 75 ASP A N 1
ATOM 595 C CA . ASP A 1 75 ? 20.559 9.680 -61.712 1.00 82.81 75 ASP A CA 1
ATOM 596 C C . ASP A 1 75 ? 19.365 10.623 -61.443 1.00 82.81 75 ASP A C 1
ATOM 598 O O . ASP A 1 75 ? 19.048 10.984 -60.307 1.00 82.81 75 ASP A O 1
ATOM 602 N N . SER A 1 76 ? 18.606 10.949 -62.495 1.00 81.50 76 SER A N 1
ATOM 603 C CA . SER A 1 76 ? 17.383 11.749 -62.370 1.00 81.50 76 SER A CA 1
ATOM 604 C C . SER A 1 76 ? 16.229 11.001 -61.693 1.00 81.50 76 SER A C 1
ATOM 606 O O . SER A 1 76 ? 15.402 11.622 -61.026 1.00 81.50 76 SER A O 1
ATOM 608 N N . ALA A 1 77 ? 16.143 9.680 -61.869 1.00 78.06 77 ALA A N 1
ATOM 609 C CA . ALA A 1 77 ? 15.131 8.851 -61.226 1.00 78.06 77 ALA A CA 1
ATOM 610 C C . ALA A 1 77 ? 15.411 8.708 -59.725 1.00 78.06 77 ALA A C 1
ATOM 612 O O . ALA A 1 77 ? 14.470 8.803 -58.941 1.00 78.06 77 ALA A O 1
ATOM 613 N N . ASP A 1 78 ? 16.681 8.559 -59.343 1.00 75.12 78 ASP A N 1
ATOM 614 C CA . ASP A 1 78 ? 17.137 8.501 -57.952 1.00 75.12 78 ASP A CA 1
ATOM 615 C C . ASP A 1 78 ? 16.845 9.822 -57.224 1.00 75.12 78 ASP A C 1
ATOM 617 O O . ASP A 1 78 ? 16.139 9.846 -56.218 1.00 75.12 78 ASP A O 1
ATOM 621 N N . SER A 1 79 ? 17.207 10.950 -57.845 1.00 78.62 79 SER A N 1
ATOM 622 C CA . SER A 1 79 ? 16.907 12.294 -57.324 1.00 78.62 79 SER A CA 1
ATOM 623 C C . SER A 1 79 ? 15.400 12.547 -57.137 1.00 78.62 79 SER A C 1
ATOM 625 O O . SER A 1 79 ? 14.972 13.154 -56.156 1.00 78.62 79 SER A O 1
ATOM 627 N N . ARG A 1 80 ? 14.559 12.068 -58.067 1.00 76.44 80 ARG A N 1
ATOM 628 C CA . ARG A 1 80 ? 13.089 12.187 -57.975 1.00 76.44 80 ARG A CA 1
ATOM 629 C C . ARG A 1 80 ? 12.495 11.267 -56.914 1.00 76.44 80 ARG A C 1
ATOM 631 O O . ARG A 1 80 ? 11.481 11.616 -56.316 1.00 76.44 80 ARG A O 1
ATOM 638 N N . LEU A 1 81 ? 13.083 10.092 -56.704 1.00 70.94 81 LEU A N 1
ATOM 639 C CA . LEU A 1 81 ? 12.716 9.183 -55.620 1.00 70.94 81 LEU A CA 1
ATOM 640 C C . LEU A 1 81 ? 13.035 9.814 -54.264 1.00 70.94 81 LEU A C 1
ATOM 642 O O . LEU A 1 81 ? 12.161 9.825 -53.401 1.00 70.94 81 LEU A O 1
ATOM 646 N N . GLU A 1 82 ? 14.215 10.414 -54.102 1.00 70.31 82 GLU A N 1
ATOM 647 C CA . GLU A 1 82 ? 14.575 11.165 -52.894 1.00 70.31 82 GLU A CA 1
ATOM 648 C C . GLU A 1 82 ? 13.627 12.348 -52.647 1.00 70.31 82 GLU A C 1
ATOM 650 O O . GLU A 1 82 ? 13.120 12.508 -51.536 1.00 70.31 82 GLU A O 1
ATOM 655 N N . GLU A 1 83 ? 13.299 13.128 -53.682 1.00 69.19 83 GLU A N 1
ATOM 656 C CA . GLU A 1 83 ? 12.353 14.249 -53.592 1.00 69.19 83 GLU A CA 1
ATOM 657 C C . GLU A 1 83 ? 10.932 13.786 -53.218 1.00 69.19 83 GLU A C 1
ATOM 659 O O . GLU A 1 83 ? 10.282 14.388 -52.360 1.00 69.19 83 GLU A O 1
ATOM 664 N N . LEU A 1 84 ? 10.446 12.686 -53.806 1.00 68.31 84 LEU A N 1
ATOM 665 C CA . LEU A 1 84 ? 9.132 12.116 -53.495 1.00 68.31 84 LEU A CA 1
ATOM 666 C C . LEU A 1 84 ? 9.077 11.511 -52.090 1.00 68.31 84 LEU A C 1
ATOM 668 O O . LEU A 1 84 ? 8.063 11.677 -51.411 1.00 68.31 84 LEU A O 1
ATOM 672 N N . ILE A 1 85 ? 10.147 10.857 -51.632 1.00 66.06 85 ILE A N 1
ATOM 673 C CA . ILE A 1 85 ? 10.267 10.350 -50.259 1.00 66.06 85 ILE A CA 1
ATOM 674 C C . ILE A 1 85 ? 10.269 11.528 -49.277 1.00 66.06 85 ILE A C 1
ATOM 676 O O . ILE A 1 85 ? 9.520 11.505 -48.303 1.00 66.06 85 ILE A O 1
ATOM 680 N N . TYR A 1 86 ? 11.009 12.602 -49.557 1.00 64.50 86 TYR A N 1
ATOM 681 C CA . TYR A 1 86 ? 11.035 13.794 -48.706 1.00 64.50 86 TYR A CA 1
ATOM 682 C C . TYR A 1 86 ? 9.690 14.545 -48.694 1.00 64.50 86 TYR A C 1
ATOM 684 O O . TYR A 1 86 ? 9.281 15.054 -47.653 1.00 64.50 86 TYR A O 1
ATOM 692 N N . ALA A 1 87 ? 8.960 14.575 -49.815 1.00 63.50 87 ALA A N 1
ATOM 693 C CA . ALA A 1 87 ? 7.658 15.238 -49.933 1.00 63.50 87 ALA A CA 1
ATOM 694 C C . ALA A 1 87 ? 6.475 14.422 -49.370 1.00 63.50 87 ALA A C 1
ATOM 696 O O . ALA A 1 87 ? 5.533 15.018 -48.849 1.00 63.50 87 ALA A O 1
ATOM 697 N N . HIS A 1 88 ? 6.496 13.085 -49.468 1.00 59.41 88 HIS A N 1
ATOM 698 C CA . HIS A 1 88 ? 5.421 12.215 -48.958 1.00 59.41 88 HIS A CA 1
ATOM 699 C C . HIS A 1 88 ? 5.664 11.683 -47.542 1.00 59.41 88 HIS A C 1
ATOM 701 O O . HIS A 1 88 ? 4.694 11.473 -46.816 1.00 59.41 88 HIS A O 1
ATOM 707 N N . VAL A 1 89 ? 6.916 11.453 -47.132 1.00 56.09 89 VAL A N 1
ATOM 708 C CA . VAL A 1 89 ? 7.238 11.035 -45.757 1.00 56.09 89 VAL A CA 1
ATOM 709 C C . VAL A 1 89 ? 7.415 12.265 -44.866 1.00 56.09 89 VAL A C 1
ATOM 711 O O . VAL A 1 89 ? 6.821 12.306 -43.790 1.00 56.09 89 VAL A O 1
ATOM 714 N N . GLY A 1 90 ? 8.120 13.298 -45.350 1.00 59.88 90 GLY A N 1
ATOM 715 C CA . GLY A 1 90 ? 8.238 14.623 -44.726 1.00 59.88 90 GLY A CA 1
ATOM 716 C C . GLY A 1 90 ? 8.580 14.644 -43.228 1.00 59.88 90 GLY A C 1
ATOM 717 O O . GLY A 1 90 ? 8.807 13.633 -42.572 1.00 59.88 90 GLY A O 1
ATOM 718 N N . THR A 1 91 ? 8.574 15.837 -42.631 1.00 56.16 91 THR A N 1
ATOM 719 C CA . THR A 1 91 ? 8.646 16.011 -41.165 1.00 56.16 91 THR A CA 1
ATOM 720 C C . THR A 1 91 ? 7.380 15.528 -40.446 1.00 56.16 91 THR A C 1
ATOM 722 O O . THR A 1 91 ? 7.375 15.429 -39.222 1.00 56.16 91 THR A O 1
ATOM 725 N N . GLY A 1 92 ? 6.310 15.217 -41.187 1.00 59.19 92 GLY A N 1
ATOM 726 C CA . GLY A 1 92 ? 5.001 14.862 -40.643 1.00 59.19 92 GLY A CA 1
ATOM 727 C C . GLY A 1 92 ? 4.967 13.505 -39.944 1.00 59.19 92 GLY A C 1
ATOM 728 O O . GLY A 1 92 ? 4.375 13.404 -38.875 1.00 59.19 92 GLY A O 1
ATOM 729 N N . VAL A 1 93 ? 5.618 12.469 -40.485 1.00 64.56 93 VAL A N 1
ATOM 730 C CA . VAL A 1 93 ? 5.638 11.148 -39.827 1.00 64.56 93 VAL A CA 1
ATOM 731 C C . VAL A 1 93 ? 6.436 11.188 -38.514 1.00 64.56 93 VAL A C 1
ATOM 733 O O . VAL A 1 93 ? 5.867 10.807 -37.490 1.00 64.56 93 VAL A O 1
ATOM 736 N N . PRO A 1 94 ? 7.676 11.719 -38.467 1.00 66.44 94 PRO A N 1
ATOM 737 C CA . PRO A 1 94 ? 8.399 11.875 -37.203 1.00 66.44 94 PRO A CA 1
ATOM 738 C C . PRO A 1 94 ? 7.682 12.793 -36.204 1.00 66.44 94 PRO A C 1
ATOM 740 O O . PRO A 1 94 ? 7.657 12.488 -35.016 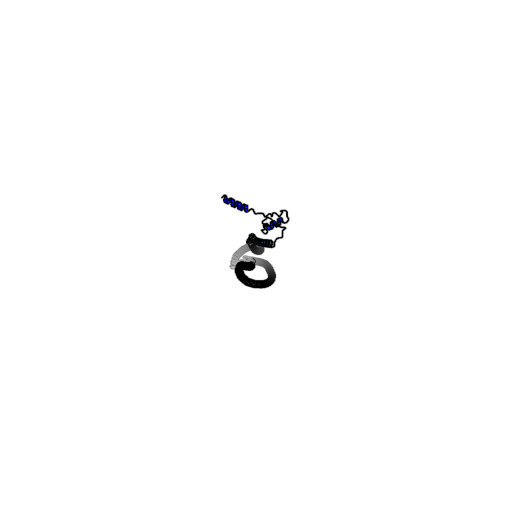1.00 66.44 94 PRO A O 1
ATOM 743 N N . ALA A 1 95 ? 7.062 13.888 -36.664 1.00 70.62 95 ALA A N 1
ATOM 744 C CA . ALA A 1 95 ? 6.326 14.804 -35.789 1.00 70.62 95 ALA A CA 1
ATOM 745 C C . ALA A 1 95 ? 5.071 14.158 -35.185 1.00 70.62 95 ALA A C 1
ATOM 747 O O . ALA A 1 95 ? 4.833 14.299 -33.989 1.00 70.62 95 ALA A O 1
ATOM 748 N N . ASN A 1 96 ? 4.302 13.407 -35.978 1.00 76.00 96 ASN A N 1
ATOM 749 C CA . ASN A 1 96 ? 3.123 12.693 -35.489 1.00 76.00 96 ASN A CA 1
ATOM 750 C C . ASN A 1 96 ? 3.502 11.559 -34.527 1.00 76.00 96 ASN A C 1
ATOM 752 O O . ASN A 1 96 ? 2.788 11.332 -33.554 1.00 76.00 96 ASN A O 1
ATOM 756 N N . ILE A 1 97 ? 4.622 10.865 -34.773 1.00 75.75 97 ILE A N 1
ATOM 757 C CA . ILE A 1 97 ? 5.157 9.853 -33.850 1.00 75.75 97 ILE A CA 1
ATOM 758 C C . ILE A 1 97 ? 5.564 10.515 -32.532 1.00 75.75 97 ILE A C 1
ATOM 760 O O . ILE A 1 97 ? 5.097 10.081 -31.486 1.00 75.75 97 ILE A O 1
ATOM 764 N N . ALA A 1 98 ? 6.326 11.610 -32.571 1.00 77.44 98 ALA A N 1
ATOM 765 C CA . ALA A 1 98 ? 6.732 12.332 -31.365 1.00 77.44 98 ALA A CA 1
ATOM 766 C C . ALA A 1 98 ? 5.532 12.903 -30.583 1.00 77.44 98 ALA A C 1
ATOM 768 O O . ALA A 1 98 ? 5.497 12.848 -29.354 1.00 77.44 98 ALA A O 1
ATOM 769 N N . GLU A 1 99 ? 4.514 13.424 -31.277 1.00 82.25 99 GLU A N 1
ATOM 770 C CA . GLU A 1 99 ? 3.273 13.891 -30.649 1.00 82.25 99 GLU A CA 1
ATOM 771 C C . GLU A 1 99 ? 2.501 12.733 -29.999 1.00 82.25 99 GLU A C 1
ATOM 773 O O . GLU A 1 99 ? 2.004 12.863 -28.876 1.00 82.25 99 GLU A O 1
ATOM 778 N N . PHE A 1 100 ? 2.406 11.592 -30.684 1.00 80.38 100 PHE A N 1
ATOM 779 C CA . PHE A 1 100 ? 1.738 10.401 -30.170 1.00 80.38 100 PHE A CA 1
ATOM 780 C C . PHE A 1 100 ? 2.479 9.805 -28.969 1.00 80.38 100 PHE A C 1
ATOM 782 O O . PHE A 1 100 ? 1.844 9.503 -27.962 1.00 80.38 100 PHE A O 1
ATOM 789 N N . GLU A 1 101 ? 3.806 9.705 -29.025 1.00 83.50 101 GLU A N 1
ATOM 790 C CA . GLU A 1 101 ? 4.657 9.285 -27.906 1.00 83.50 101 GLU A CA 1
ATOM 791 C C . GLU A 1 101 ? 4.504 10.223 -26.705 1.00 83.50 101 GLU A C 1
ATOM 793 O O . GLU A 1 101 ? 4.351 9.761 -25.574 1.00 83.50 101 GLU A O 1
ATOM 798 N N . GLY A 1 102 ? 4.452 11.538 -26.941 1.00 89.06 102 GLY A N 1
ATOM 799 C CA . GLY A 1 102 ? 4.188 12.528 -25.899 1.00 89.06 102 GLY A CA 1
ATOM 800 C C . GLY A 1 102 ? 2.828 12.324 -25.225 1.00 89.06 102 GLY A C 1
ATOM 801 O O . GLY A 1 102 ? 2.741 12.306 -23.995 1.00 89.06 102 GLY A O 1
ATOM 802 N N . LYS A 1 103 ? 1.768 12.108 -26.016 1.00 91.62 103 LYS A N 1
ATOM 803 C CA . LYS A 1 103 ? 0.417 11.805 -25.509 1.00 91.62 103 LYS A CA 1
ATOM 804 C C . LYS A 1 103 ? 0.368 10.476 -24.754 1.00 91.62 103 LYS A C 1
ATOM 806 O O . LYS A 1 103 ? -0.240 10.414 -23.687 1.00 91.62 103 LYS A O 1
ATOM 811 N N . LEU A 1 104 ? 1.027 9.441 -25.270 1.00 88.81 104 LEU A N 1
ATOM 812 C CA . LEU A 1 104 ? 1.094 8.119 -24.649 1.00 88.81 104 LEU A CA 1
ATOM 813 C C . LEU A 1 104 ? 1.825 8.178 -23.303 1.00 88.81 104 LEU A C 1
ATOM 815 O O . LEU A 1 104 ? 1.350 7.620 -22.316 1.00 88.81 104 LEU A O 1
ATOM 819 N N . ASN A 1 105 ? 2.937 8.911 -23.236 1.00 87.94 105 ASN A N 1
ATOM 820 C CA . ASN A 1 105 ? 3.684 9.098 -21.998 1.00 87.94 105 ASN A CA 1
ATOM 821 C C . ASN A 1 105 ? 2.877 9.903 -20.966 1.00 87.94 105 ASN A C 1
ATOM 823 O O . ASN A 1 105 ? 2.833 9.531 -19.795 1.00 87.94 105 ASN A O 1
ATOM 827 N N . ALA A 1 106 ? 2.171 10.958 -21.387 1.00 90.88 106 ALA A N 1
ATOM 828 C CA . ALA A 1 106 ? 1.285 11.713 -20.501 1.00 90.88 106 ALA A CA 1
ATOM 829 C C . ALA A 1 106 ? 0.169 10.828 -19.913 1.00 90.88 106 ALA A C 1
ATOM 831 O O . ALA A 1 106 ? -0.039 10.823 -18.699 1.00 90.88 106 ALA A O 1
ATOM 832 N N . GLN A 1 107 ? -0.487 10.011 -20.746 1.00 90.75 107 GLN A N 1
ATOM 833 C CA . GLN A 1 107 ? -1.500 9.056 -20.285 1.00 90.75 107 GLN A CA 1
ATOM 834 C C . GLN A 1 107 ? -0.921 7.999 -19.336 1.00 90.75 107 GLN A C 1
ATOM 836 O O . GLN A 1 107 ? -1.557 7.657 -18.339 1.00 90.75 107 GLN A O 1
ATOM 841 N N . ALA A 1 108 ? 0.294 7.506 -19.592 1.00 86.00 108 ALA A N 1
ATOM 842 C CA . ALA A 1 108 ? 0.963 6.566 -18.697 1.00 86.00 108 ALA A CA 1
ATOM 843 C C . ALA A 1 108 ? 1.197 7.172 -17.300 1.00 86.00 108 ALA A C 1
ATOM 845 O O . ALA A 1 108 ? 0.949 6.511 -16.291 1.00 86.00 108 ALA A O 1
ATOM 846 N N . GLN A 1 109 ? 1.600 8.445 -17.222 1.00 89.81 109 GLN A N 1
ATOM 847 C CA . GLN A 1 109 ? 1.773 9.144 -15.943 1.00 89.81 109 GLN A CA 1
ATOM 848 C C . GLN A 1 109 ? 0.445 9.351 -15.203 1.00 89.81 109 GLN A C 1
ATOM 850 O O . GLN A 1 109 ? 0.382 9.145 -13.988 1.00 89.81 109 GLN A O 1
ATOM 855 N N . GLU A 1 110 ? -0.632 9.697 -15.913 1.00 92.31 110 GLU A N 1
ATOM 856 C CA . GLU A 1 110 ? -1.969 9.804 -15.317 1.00 92.31 110 GLU A CA 1
ATOM 857 C C . GLU A 1 110 ? -2.453 8.463 -14.752 1.00 92.31 110 GLU A C 1
ATOM 859 O O . GLU A 1 110 ? -2.960 8.418 -13.629 1.00 92.31 110 GLU A O 1
ATOM 864 N N . ILE A 1 111 ? -2.241 7.360 -15.477 1.00 90.56 111 ILE A N 1
ATOM 865 C CA . ILE A 1 111 ? -2.580 6.005 -15.015 1.00 90.56 111 ILE A CA 1
ATOM 866 C C . ILE A 1 111 ? -1.789 5.642 -13.754 1.00 90.56 111 ILE A C 1
ATOM 868 O O . ILE A 1 111 ? -2.363 5.108 -12.802 1.00 90.56 111 ILE A O 1
ATOM 872 N N . LEU A 1 112 ? -0.493 5.959 -13.699 1.00 90.00 112 LEU A N 1
ATOM 873 C CA . LEU A 1 112 ? 0.325 5.725 -12.506 1.00 90.00 112 LEU A CA 1
ATOM 874 C C . LEU A 1 112 ? -0.169 6.545 -11.306 1.00 90.00 112 LEU A C 1
ATOM 876 O O . LEU A 1 112 ? -0.251 6.019 -10.194 1.00 90.00 112 LEU A O 1
ATOM 880 N N . ALA A 1 113 ? -0.542 7.808 -11.519 1.00 88.75 113 ALA A N 1
ATOM 881 C CA . ALA A 1 113 ? -1.109 8.655 -10.473 1.00 88.75 113 ALA A CA 1
ATOM 882 C C . ALA A 1 113 ? -2.468 8.129 -9.978 1.00 88.75 113 ALA A C 1
ATOM 884 O O . ALA A 1 113 ? -2.713 8.088 -8.770 1.00 88.75 113 ALA A O 1
ATOM 885 N N . LEU A 1 114 ? -3.334 7.677 -10.889 1.00 90.19 114 LEU A N 1
ATOM 886 C CA . LEU A 1 114 ? -4.606 7.026 -10.563 1.00 90.19 114 LEU A CA 1
ATOM 887 C C . LEU A 1 114 ? -4.391 5.748 -9.752 1.00 90.19 114 LEU A C 1
ATOM 889 O O . LEU A 1 114 ? -5.064 5.563 -8.742 1.00 90.19 114 LEU A O 1
ATOM 893 N N . LYS A 1 115 ? -3.420 4.909 -10.130 1.00 88.19 115 LYS A N 1
ATOM 894 C CA . LYS A 1 115 ? -3.096 3.676 -9.402 1.00 88.19 115 LYS A CA 1
ATOM 895 C C . LYS A 1 115 ? -2.688 3.961 -7.956 1.00 88.19 115 LYS A C 1
ATOM 897 O O . LYS A 1 115 ? -3.209 3.314 -7.055 1.00 88.19 115 LYS A O 1
ATOM 902 N N . ARG A 1 116 ? -1.841 4.973 -7.722 1.00 87.50 116 ARG A N 1
ATOM 903 C CA . ARG A 1 116 ? -1.474 5.405 -6.358 1.00 87.50 116 ARG A CA 1
ATOM 904 C C . ARG A 1 116 ? -2.697 5.850 -5.556 1.00 87.50 116 ARG A C 1
ATOM 906 O O . ARG A 1 116 ? -2.908 5.362 -4.455 1.00 87.50 116 ARG A O 1
ATOM 913 N N . ARG A 1 117 ? -3.552 6.699 -6.142 1.00 91.50 117 ARG A N 1
ATOM 914 C CA . ARG A 1 117 ? -4.786 7.166 -5.483 1.00 91.50 117 ARG A CA 1
ATOM 915 C C . ARG A 1 117 ? -5.738 6.022 -5.132 1.00 91.50 117 ARG A C 1
ATOM 917 O O . ARG A 1 117 ? -6.381 6.084 -4.092 1.00 91.50 117 ARG A O 1
ATOM 924 N N . VAL A 1 118 ? -5.848 5.002 -5.985 1.00 92.44 118 VAL A N 1
ATOM 925 C CA . VAL A 1 118 ? -6.658 3.806 -5.701 1.00 92.44 118 VAL A CA 1
ATOM 926 C C . VAL A 1 118 ? -6.079 3.038 -4.515 1.00 92.44 118 VAL A C 1
ATOM 928 O O . VAL A 1 118 ? -6.823 2.731 -3.591 1.00 92.44 118 VAL A O 1
ATOM 931 N N . THR A 1 119 ? -4.764 2.812 -4.478 1.00 90.31 119 THR A N 1
ATOM 932 C CA . THR A 1 119 ? -4.107 2.156 -3.338 1.00 90.31 119 THR A CA 1
ATOM 933 C C . THR A 1 119 ? -4.296 2.936 -2.033 1.00 90.31 119 THR A C 1
ATOM 935 O O . THR A 1 119 ? -4.635 2.345 -1.008 1.00 90.31 119 THR A O 1
ATOM 938 N N . ASP A 1 120 ? -4.164 4.264 -2.058 1.00 88.69 120 ASP A N 1
ATOM 939 C CA . ASP A 1 120 ? -4.395 5.104 -0.874 1.00 88.69 120 ASP A CA 1
ATOM 940 C C . ASP A 1 120 ? -5.855 5.018 -0.387 1.00 88.69 120 ASP A C 1
ATOM 942 O O . ASP A 1 120 ? -6.126 4.968 0.819 1.00 88.69 120 ASP A O 1
ATOM 946 N N . LEU A 1 121 ? -6.814 4.962 -1.320 1.00 91.88 121 LEU A N 1
ATOM 947 C CA . LEU A 1 121 ? -8.231 4.774 -1.004 1.00 91.88 121 LEU A CA 1
ATOM 948 C C . LEU A 1 121 ? -8.508 3.389 -0.410 1.00 91.88 121 LEU A C 1
ATOM 950 O O . LEU A 1 121 ? -9.274 3.295 0.549 1.00 91.88 121 LEU A O 1
ATOM 954 N N . GLU A 1 122 ? -7.889 2.326 -0.921 1.00 89.06 122 GLU A N 1
ATOM 955 C CA . GLU A 1 122 ? -8.014 0.968 -0.372 1.00 89.06 122 GLU A CA 1
ATOM 956 C C . GLU A 1 122 ? -7.518 0.905 1.078 1.00 89.06 122 GLU A C 1
ATOM 958 O O . GLU A 1 122 ? -8.215 0.381 1.953 1.00 89.06 122 GLU A O 1
ATOM 963 N N . VAL A 1 123 ? -6.362 1.515 1.362 1.00 91.06 123 VAL A N 1
ATOM 964 C CA . VAL A 1 123 ? -5.820 1.620 2.726 1.00 91.06 123 VAL A CA 1
ATOM 965 C C . VAL A 1 123 ? -6.770 2.409 3.627 1.00 91.06 123 VAL A C 1
ATOM 967 O O . VAL A 1 123 ? -7.130 1.936 4.706 1.00 91.06 123 VAL A O 1
ATOM 970 N N . THR A 1 124 ? -7.237 3.575 3.172 1.00 88.06 124 THR A N 1
ATOM 971 C CA . THR A 1 124 ? -8.178 4.415 3.932 1.00 88.06 124 THR A CA 1
ATOM 972 C C . THR A 1 124 ? -9.476 3.668 4.243 1.00 88.06 124 THR A C 1
ATOM 974 O O . THR A 1 124 ? -9.962 3.706 5.371 1.00 88.06 124 THR A O 1
ATOM 977 N N . THR A 1 125 ? -10.018 2.933 3.271 1.00 88.19 125 THR A N 1
ATOM 978 C CA . THR A 1 125 ? -11.254 2.156 3.438 1.00 88.19 125 THR A CA 1
ATOM 979 C C . THR A 1 125 ? -11.070 1.030 4.453 1.00 88.19 125 THR A C 1
ATOM 981 O O . THR A 1 125 ? -11.941 0.811 5.295 1.00 88.19 125 THR A O 1
ATOM 984 N N . LYS A 1 126 ? -9.912 0.356 4.441 1.00 89.75 126 LYS A N 1
ATOM 985 C CA . LYS A 1 126 ? -9.576 -0.674 5.433 1.00 89.75 126 LYS A CA 1
ATOM 986 C C . LYS A 1 126 ? -9.490 -0.095 6.848 1.00 89.75 126 LYS A C 1
ATOM 988 O O . LYS A 1 126 ? -10.074 -0.663 7.768 1.00 89.75 126 LYS A O 1
ATOM 993 N N . LEU A 1 127 ? -8.816 1.044 7.014 1.00 88.12 127 LEU A N 1
ATOM 994 C CA . LEU A 1 127 ? -8.696 1.728 8.308 1.00 88.12 127 LEU A CA 1
ATOM 995 C C . LEU A 1 127 ? -10.055 2.211 8.830 1.00 88.12 127 LEU A C 1
ATOM 997 O O . LEU A 1 127 ? -10.358 2.039 10.011 1.00 88.12 127 LEU A O 1
ATOM 1001 N N . LEU A 1 128 ? -10.905 2.758 7.955 1.00 90.81 128 LEU A N 1
ATOM 1002 C CA . LEU A 1 128 ? -12.278 3.127 8.311 1.00 90.81 128 LEU A CA 1
ATOM 1003 C C . LEU A 1 128 ? -13.084 1.905 8.761 1.00 90.81 128 LEU A C 1
ATOM 1005 O O . LEU A 1 128 ? -13.753 1.971 9.789 1.00 90.81 128 LEU A O 1
ATOM 1009 N N . GLY A 1 129 ? -12.969 0.775 8.056 1.00 87.88 129 GLY A N 1
ATOM 1010 C CA . GLY A 1 129 ? -13.610 -0.481 8.453 1.00 87.88 129 GLY A CA 1
ATOM 1011 C C . GLY A 1 129 ? -13.179 -0.956 9.845 1.00 87.88 129 GLY A C 1
ATOM 1012 O O . GLY A 1 129 ? -14.024 -1.322 10.659 1.00 87.88 129 GLY A O 1
ATOM 1013 N N . GLN A 1 130 ? -11.883 -0.878 10.159 1.00 90.50 130 GLN A N 1
ATOM 1014 C CA . GLN A 1 130 ? -11.356 -1.211 11.489 1.00 90.50 130 GLN A CA 1
ATOM 1015 C C . GLN A 1 130 ? -11.865 -0.253 12.577 1.00 90.50 130 GLN A C 1
ATOM 1017 O O . GLN A 1 130 ? -12.230 -0.692 13.667 1.00 90.50 130 GLN A O 1
ATOM 1022 N N . SER A 1 131 ? -11.927 1.050 12.285 1.00 90.75 131 SER A N 1
ATOM 1023 C CA . SER A 1 131 ? -12.449 2.056 13.216 1.00 90.75 131 SER A CA 1
ATOM 1024 C C . SER A 1 131 ? -13.931 1.830 13.528 1.00 90.75 131 SER A C 1
ATOM 1026 O O . SER A 1 131 ? -14.318 1.848 14.697 1.00 90.75 131 SER A O 1
ATOM 1028 N N . ILE A 1 132 ? -14.737 1.537 12.502 1.00 91.88 132 ILE A N 1
ATOM 1029 C CA . ILE A 1 132 ? -16.160 1.211 12.647 1.00 91.88 132 ILE A CA 1
ATOM 1030 C C . ILE A 1 132 ? -16.337 -0.056 13.488 1.00 91.88 132 ILE A C 1
ATOM 1032 O O . ILE A 1 132 ? -17.154 -0.061 14.404 1.00 91.88 132 ILE A O 1
ATOM 1036 N N . ALA A 1 133 ? -15.553 -1.107 13.230 1.00 86.50 133 ALA A N 1
ATOM 1037 C CA . ALA A 1 133 ? -15.619 -2.341 14.011 1.00 86.50 133 ALA A CA 1
ATOM 1038 C C . ALA A 1 133 ? -15.310 -2.092 15.497 1.00 86.50 133 ALA A C 1
ATOM 1040 O O . ALA A 1 133 ? -16.046 -2.551 16.366 1.00 86.50 133 ALA A O 1
ATOM 1041 N N . LYS A 1 134 ? -14.278 -1.292 15.797 1.00 88.94 134 LYS A N 1
ATOM 1042 C CA . LYS A 1 134 ? -13.938 -0.921 17.177 1.00 88.94 134 LYS A CA 1
ATOM 1043 C C . LYS A 1 134 ? -15.056 -0.124 17.851 1.00 88.94 134 LYS A C 1
ATOM 1045 O O . LYS A 1 134 ? -15.396 -0.405 18.997 1.00 88.94 134 LYS A O 1
ATOM 1050 N N . GLN A 1 135 ? -15.635 0.849 17.147 1.00 89.88 135 GLN A N 1
ATOM 1051 C CA . GLN A 1 135 ? -16.769 1.617 17.665 1.00 89.88 135 GLN A CA 1
ATOM 1052 C C . GLN A 1 135 ? -17.982 0.725 17.935 1.00 89.88 135 GLN A C 1
ATOM 1054 O O . GLN A 1 135 ? -18.616 0.892 18.972 1.00 89.88 135 GLN A O 1
ATOM 1059 N N . ALA A 1 136 ? -18.273 -0.246 17.066 1.00 89.94 136 ALA A N 1
ATOM 1060 C CA . ALA A 1 136 ? -19.365 -1.193 17.275 1.00 89.94 136 ALA A CA 1
ATOM 1061 C C . ALA A 1 136 ? -19.180 -2.009 18.566 1.00 89.94 136 ALA A C 1
ATOM 1063 O O . ALA A 1 136 ? -20.126 -2.140 19.339 1.00 89.94 136 ALA A O 1
ATOM 1064 N N . THR A 1 137 ? -17.960 -2.475 18.853 1.00 93.56 137 THR A N 1
ATOM 1065 C CA . THR A 1 137 ? -17.654 -3.167 20.116 1.00 93.56 137 THR A CA 1
ATOM 1066 C C . THR A 1 137 ? -17.836 -2.254 21.329 1.00 93.56 137 THR A C 1
ATOM 1068 O O . THR A 1 137 ? -18.444 -2.663 22.314 1.00 93.56 137 THR A O 1
ATOM 1071 N N . SER A 1 138 ? -17.359 -1.005 21.268 1.00 90.31 138 SER A N 1
ATOM 1072 C CA . SER A 1 138 ? -17.554 -0.044 22.362 1.00 90.31 138 SER A CA 1
ATOM 1073 C C . SER A 1 138 ? -19.031 0.278 22.602 1.00 90.31 138 SER A C 1
ATOM 1075 O O . SER A 1 138 ? -19.445 0.378 23.751 1.00 90.31 138 SER A O 1
ATOM 1077 N N . VAL A 1 139 ? -19.834 0.408 21.541 1.00 92.81 139 VAL A N 1
ATOM 1078 C CA . VAL A 1 139 ? -21.285 0.618 21.661 1.00 92.81 139 VAL A CA 1
ATOM 1079 C C . VAL A 1 139 ? -21.949 -0.585 22.324 1.00 92.81 139 VAL A C 1
ATOM 1081 O O . VAL A 1 139 ? -22.697 -0.394 23.275 1.00 92.81 139 VAL A O 1
ATOM 1084 N N . ALA A 1 140 ? -21.624 -1.810 21.906 1.00 89.81 140 ALA A N 1
ATOM 1085 C CA . ALA A 1 140 ? -22.178 -3.018 22.518 1.00 89.81 140 ALA A CA 1
ATOM 1086 C C . ALA A 1 140 ? -21.815 -3.145 24.012 1.00 89.81 140 ALA A C 1
ATOM 1088 O O . ALA A 1 140 ? -22.645 -3.552 24.824 1.00 89.81 140 ALA A O 1
ATOM 1089 N N . ALA A 1 141 ? -20.591 -2.762 24.393 1.00 90.94 141 ALA A N 1
ATOM 1090 C CA . ALA A 1 141 ? -20.172 -2.735 25.793 1.00 90.94 141 ALA A CA 1
ATOM 1091 C C . ALA A 1 141 ? -20.968 -1.703 26.612 1.00 90.94 141 ALA A C 1
ATOM 1093 O O . ALA A 1 141 ? -21.465 -2.032 27.686 1.00 90.94 141 ALA A O 1
ATOM 1094 N N . LEU A 1 142 ? -21.151 -0.489 26.078 1.00 91.56 142 LEU A N 1
ATOM 1095 C CA . LEU A 1 142 ? -21.959 0.552 26.722 1.00 91.56 142 LEU A CA 1
ATOM 1096 C C . LEU A 1 142 ? -23.434 0.149 26.840 1.00 91.56 142 LEU A C 1
ATOM 1098 O O . LEU A 1 142 ? -24.062 0.430 27.856 1.00 91.56 142 LEU A O 1
ATOM 1102 N N . GLU A 1 143 ? -23.993 -0.524 25.832 1.00 92.19 143 GLU A N 1
ATOM 1103 C CA . GLU A 1 143 ? -25.359 -1.058 25.890 1.00 92.19 143 GLU A CA 1
ATOM 1104 C C . GLU A 1 143 ? -25.516 -2.063 27.035 1.00 92.19 143 GLU A C 1
ATOM 1106 O O . GLU A 1 143 ? -26.486 -1.978 27.790 1.00 92.19 143 GLU A O 1
ATOM 1111 N N . LYS A 1 144 ? -24.546 -2.967 27.214 1.00 90.44 144 LYS A N 1
ATOM 1112 C CA . LYS A 1 144 ? -24.533 -3.906 28.343 1.00 90.44 144 LYS A CA 1
ATOM 1113 C C . LYS A 1 144 ? -24.439 -3.171 29.682 1.00 90.44 144 LYS A C 1
ATOM 1115 O O . LYS A 1 144 ? -25.235 -3.437 30.575 1.00 90.44 144 LYS A O 1
ATOM 1120 N N . GLU A 1 145 ? -23.522 -2.215 29.801 1.00 94.31 145 GLU A N 1
ATOM 1121 C CA . GLU A 1 145 ? -23.318 -1.448 31.034 1.00 94.31 145 GLU A CA 1
ATOM 1122 C C . GLU A 1 145 ? -24.574 -0.651 31.431 1.00 94.31 145 GLU A C 1
ATOM 1124 O O . GLU A 1 145 ? -24.947 -0.624 32.6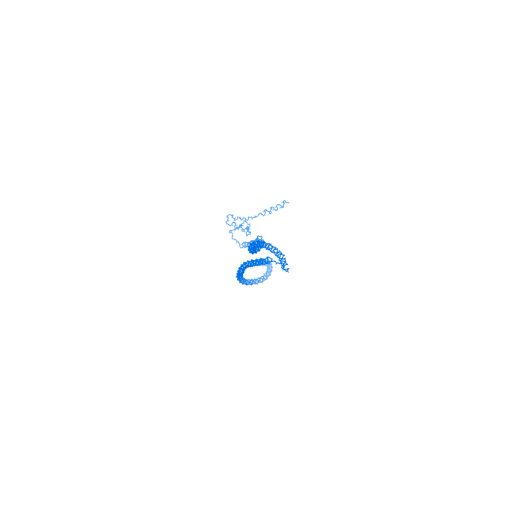02 1.00 94.31 145 GLU A O 1
ATOM 1129 N N . ILE A 1 146 ? -25.289 -0.073 30.457 1.00 91.12 146 ILE A N 1
ATOM 1130 C CA . ILE A 1 146 ? -26.579 0.599 30.681 1.00 91.12 146 ILE A CA 1
ATOM 1131 C C . ILE A 1 146 ? -27.634 -0.379 31.213 1.00 91.12 146 ILE A C 1
ATOM 1133 O O . ILE A 1 146 ? -28.393 -0.022 32.116 1.00 91.12 146 ILE A O 1
ATOM 1137 N N . VAL A 1 147 ? -27.700 -1.598 30.668 1.00 91.88 147 VAL A N 1
ATOM 1138 C CA . VAL A 1 147 ? -28.643 -2.628 31.132 1.00 91.88 147 VAL A CA 1
ATOM 1139 C C . VAL A 1 147 ? -28.325 -3.051 32.566 1.00 91.88 147 VAL A C 1
ATOM 1141 O O . VAL A 1 147 ? -29.236 -3.112 33.393 1.00 91.88 147 VAL A O 1
ATOM 1144 N N . ASP A 1 148 ? -27.051 -3.268 32.885 1.00 89.50 148 ASP A N 1
ATOM 1145 C CA . ASP A 1 148 ? -26.612 -3.656 34.229 1.00 89.50 148 ASP A CA 1
ATOM 1146 C C . ASP A 1 148 ? -26.887 -2.538 35.254 1.00 89.50 148 ASP A C 1
ATOM 1148 O O . ASP A 1 148 ? -27.405 -2.796 36.345 1.00 89.50 148 ASP A O 1
ATOM 1152 N N . LEU A 1 149 ? -26.638 -1.276 34.886 1.00 90.94 149 LEU A N 1
ATOM 1153 C CA . LEU A 1 149 ? -26.990 -0.101 35.694 1.00 90.94 149 LEU A CA 1
ATOM 1154 C C . LEU A 1 149 ? -28.499 0.009 35.926 1.00 90.94 149 LEU A C 1
ATOM 1156 O O . LEU A 1 149 ? -28.925 0.277 37.050 1.00 90.94 149 LEU A O 1
ATOM 1160 N N . ALA A 1 150 ? -29.317 -0.209 34.894 1.00 88.12 150 ALA A N 1
ATOM 1161 C CA . ALA A 1 150 ? -30.772 -0.180 35.022 1.00 88.12 150 ALA A CA 1
ATOM 1162 C C . ALA A 1 150 ? -31.283 -1.290 35.955 1.00 88.12 150 ALA A C 1
ATOM 1164 O O . ALA A 1 150 ? -32.176 -1.053 36.776 1.00 88.12 150 ALA A O 1
ATOM 1165 N N . PHE A 1 151 ? -30.689 -2.482 35.877 1.00 89.19 151 PHE A N 1
ATOM 1166 C CA . PHE A 1 151 ? -30.997 -3.581 36.785 1.00 89.19 151 PHE A CA 1
ATOM 1167 C C . PHE A 1 151 ? -30.607 -3.241 38.230 1.00 89.19 151 PHE A C 1
ATOM 1169 O O . PHE A 1 151 ? -31.437 -3.353 39.131 1.00 89.19 151 PHE A O 1
ATOM 1176 N N . SER A 1 152 ? -29.387 -2.743 38.452 1.00 88.50 152 SER A N 1
ATOM 1177 C CA . SER A 1 152 ? -28.918 -2.328 39.780 1.00 88.50 152 SER A CA 1
ATOM 1178 C C . SER A 1 152 ? -29.784 -1.218 40.382 1.00 88.50 152 SER A C 1
ATOM 1180 O O . SER A 1 152 ? -30.143 -1.292 41.557 1.00 88.50 152 SER A O 1
ATOM 1182 N N . ALA A 1 153 ? -30.193 -0.233 39.577 1.00 84.62 153 ALA A N 1
ATOM 1183 C CA . ALA A 1 153 ? -31.103 0.821 40.014 1.00 84.62 153 ALA A CA 1
ATOM 1184 C C . ALA A 1 153 ? -32.468 0.261 40.436 1.00 84.62 153 ALA A C 1
ATOM 1186 O O . ALA A 1 153 ? -33.011 0.691 41.449 1.00 84.62 153 ALA A O 1
ATOM 1187 N N . THR A 1 154 ? -32.995 -0.723 39.702 1.00 90.06 154 THR A N 1
ATOM 1188 C CA . THR A 1 154 ? -34.262 -1.388 40.047 1.00 90.06 154 THR A CA 1
ATOM 1189 C C . THR A 1 154 ? -34.162 -2.079 41.406 1.00 90.06 154 THR A C 1
ATOM 1191 O O . THR A 1 154 ? -34.977 -1.817 42.284 1.00 90.06 154 THR A O 1
ATOM 1194 N N . VAL A 1 155 ? -33.105 -2.868 41.625 1.00 90.94 155 VAL A N 1
ATOM 1195 C CA . VAL A 1 155 ? -32.854 -3.531 42.917 1.00 90.94 155 VAL A CA 1
ATOM 1196 C C . VAL A 1 155 ? -32.704 -2.509 44.048 1.00 90.94 155 VAL A C 1
ATOM 1198 O O . VAL A 1 155 ? -33.246 -2.699 45.134 1.00 90.94 155 VAL A O 1
ATOM 1201 N N . ALA A 1 156 ? -32.002 -1.400 43.804 1.00 84.19 156 ALA A N 1
ATOM 1202 C CA . ALA A 1 156 ? -31.842 -0.346 44.800 1.00 84.19 156 ALA A CA 1
ATOM 1203 C C . ALA A 1 156 ? -33.181 0.311 45.176 1.00 84.19 156 ALA A C 1
ATOM 1205 O O . ALA A 1 156 ? -33.407 0.578 46.357 1.00 84.19 156 ALA A O 1
ATOM 1206 N N . PHE A 1 157 ? -34.072 0.548 44.206 1.00 84.69 157 PHE A N 1
ATOM 1207 C CA . PHE A 1 157 ? -35.413 1.068 44.480 1.00 84.69 157 PHE A CA 1
ATOM 1208 C C . PHE A 1 157 ? -36.257 0.078 45.287 1.00 84.69 157 PHE A C 1
ATOM 1210 O O . PHE A 1 157 ? -36.833 0.486 46.293 1.00 84.69 157 PHE A O 1
ATOM 1217 N N . ASP A 1 158 ? -36.231 -1.214 44.949 1.00 87.12 158 ASP A N 1
ATOM 1218 C CA . ASP A 1 158 ? -36.922 -2.250 45.731 1.00 87.12 158 ASP A CA 1
ATOM 1219 C C . ASP A 1 158 ? -36.415 -2.289 47.189 1.00 87.12 158 ASP A C 1
ATOM 1221 O O . ASP A 1 158 ? -37.197 -2.402 48.138 1.00 87.12 158 ASP A O 1
ATOM 1225 N N . GLN A 1 159 ? -35.101 -2.132 47.397 1.00 86.19 159 GLN A N 1
ATOM 1226 C CA . GLN A 1 159 ? -34.506 -2.069 48.736 1.00 86.19 159 GLN A CA 1
ATOM 1227 C C . GLN A 1 159 ? -34.931 -0.803 49.501 1.00 86.19 159 GLN A C 1
ATOM 1229 O O . GLN A 1 159 ? -35.115 -0.847 50.720 1.00 86.19 159 GLN A O 1
ATOM 1234 N N . ILE A 1 160 ? -35.060 0.338 48.813 1.00 84.44 160 ILE A N 1
ATOM 1235 C CA . ILE A 1 160 ? -35.543 1.594 49.404 1.00 84.44 160 ILE A CA 1
ATOM 1236 C C . ILE A 1 160 ? -36.995 1.434 49.844 1.00 84.44 160 ILE A C 1
ATOM 1238 O O . ILE A 1 160 ? -37.296 1.762 50.990 1.00 84.44 160 ILE A O 1
ATOM 1242 N N . ASP A 1 161 ? -37.857 0.870 49.002 1.00 87.06 161 ASP A N 1
ATOM 1243 C CA . ASP A 1 161 ? -39.263 0.626 49.335 1.00 87.06 161 ASP A CA 1
ATOM 1244 C C . ASP A 1 161 ? -39.392 -0.308 50.546 1.00 87.06 161 ASP A C 1
ATOM 1246 O O . ASP A 1 161 ? -40.139 -0.027 51.487 1.00 87.06 161 ASP A O 1
ATOM 1250 N N . ALA A 1 162 ? -38.585 -1.373 50.596 1.00 83.75 162 ALA A N 1
ATOM 1251 C CA . ALA A 1 162 ? -38.527 -2.264 51.753 1.00 83.75 162 ALA A CA 1
ATOM 1252 C C . ALA A 1 162 ? -38.054 -1.545 53.031 1.00 83.75 162 ALA A C 1
ATOM 1254 O O . ALA A 1 162 ? -38.558 -1.812 54.125 1.00 83.75 162 ALA A O 1
ATOM 1255 N N . ASN A 1 163 ? -37.090 -0.629 52.919 1.00 81.44 163 ASN A N 1
ATOM 1256 C CA . ASN A 1 163 ? -36.608 0.156 54.053 1.00 81.44 163 ASN A CA 1
ATOM 1257 C C . ASN A 1 163 ? -37.628 1.198 54.527 1.00 81.44 163 ASN A C 1
ATOM 1259 O O . ASN A 1 163 ? -37.736 1.400 55.734 1.00 81.44 163 ASN A O 1
ATOM 1263 N N . ILE A 1 164 ? -38.379 1.827 53.619 1.00 86.19 164 ILE A N 1
ATOM 1264 C CA . ILE A 1 164 ? -39.480 2.739 53.966 1.00 86.19 164 ILE A CA 1
ATOM 1265 C C . ILE A 1 164 ? -40.544 1.976 54.756 1.00 86.19 164 ILE A C 1
ATOM 1267 O O . ILE A 1 164 ? -40.876 2.388 55.860 1.00 86.19 164 ILE A O 1
ATOM 1271 N N . ALA A 1 165 ? -40.966 0.800 54.281 1.00 83.00 165 ALA A N 1
ATOM 1272 C CA . ALA A 1 165 ? -41.936 -0.024 55.005 1.00 83.00 165 ALA A CA 1
ATOM 1273 C C . ALA A 1 165 ? -41.460 -0.395 56.424 1.00 83.00 165 ALA A C 1
ATOM 1275 O O . ALA A 1 165 ? -42.245 -0.417 57.369 1.00 83.00 165 ALA A O 1
ATOM 1276 N N . ARG A 1 166 ? -40.158 -0.663 56.601 1.00 83.56 166 ARG A N 1
ATOM 1277 C CA . ARG A 1 166 ? -39.570 -0.904 57.931 1.00 83.56 166 ARG A CA 1
ATOM 1278 C C . ARG A 1 166 ? -39.562 0.350 58.809 1.00 83.56 166 ARG A C 1
ATOM 1280 O O . ARG A 1 166 ? -39.729 0.218 60.017 1.00 83.56 166 ARG A O 1
ATOM 1287 N N . LEU A 1 167 ? -39.332 1.533 58.236 1.00 80.19 167 LEU A N 1
ATOM 1288 C CA . LEU A 1 167 ? -39.383 2.800 58.970 1.00 80.19 167 LEU A CA 1
ATOM 1289 C C . LEU A 1 167 ? -40.801 3.108 59.447 1.00 80.19 167 LEU A C 1
ATOM 1291 O O . LEU A 1 167 ? -40.948 3.440 60.618 1.00 80.19 167 LEU A O 1
ATOM 1295 N N . ASP A 1 168 ? -41.810 2.902 58.601 1.00 84.94 168 ASP A N 1
ATOM 1296 C CA . ASP A 1 168 ? -43.219 3.078 58.973 1.00 84.94 168 ASP A CA 1
ATOM 1297 C C . ASP A 1 168 ? -43.575 2.186 60.176 1.00 84.94 168 ASP A C 1
ATOM 1299 O O . ASP A 1 168 ? -44.111 2.655 61.175 1.00 84.94 168 ASP A O 1
ATOM 1303 N N . MET A 1 169 ? -43.154 0.914 60.156 1.00 80.56 169 MET A N 1
ATOM 1304 C CA . MET A 1 169 ? -43.351 0.007 61.296 1.00 80.56 169 MET A CA 1
ATOM 1305 C C . MET A 1 169 ? -42.642 0.472 62.578 1.00 80.56 169 MET A C 1
ATOM 1307 O O . MET A 1 169 ? -43.111 0.196 63.682 1.00 80.56 169 MET A O 1
ATOM 1311 N N . ILE A 1 170 ? -41.475 1.112 62.465 1.00 75.69 170 ILE A N 1
ATOM 1312 C CA . ILE A 1 170 ? -40.764 1.667 63.624 1.00 75.69 170 ILE A CA 1
ATOM 1313 C C . ILE A 1 170 ? -41.490 2.910 64.143 1.00 75.69 170 ILE A C 1
ATOM 1315 O O . ILE A 1 170 ? -41.575 3.077 65.357 1.00 75.69 170 ILE A O 1
ATOM 1319 N N . GLU A 1 171 ? -42.003 3.762 63.256 1.00 84.19 171 GLU A N 1
ATOM 1320 C CA . GLU A 1 171 ? -42.772 4.952 63.621 1.00 84.19 171 GLU A CA 1
ATOM 1321 C C . GLU A 1 171 ? -44.035 4.571 64.400 1.00 84.19 171 GLU A C 1
ATOM 1323 O O . GLU A 1 171 ? -44.224 5.080 65.507 1.00 84.19 171 GLU A O 1
ATOM 1328 N N . ASP A 1 172 ? -44.793 3.580 63.917 1.00 82.12 172 ASP A N 1
ATOM 1329 C CA . ASP A 1 172 ? -45.956 3.021 64.620 1.00 82.12 172 ASP A CA 1
ATOM 1330 C C . ASP A 1 172 ? -45.573 2.519 66.025 1.00 82.12 172 ASP A C 1
ATOM 1332 O O . ASP A 1 172 ? -46.189 2.882 67.027 1.00 82.12 172 ASP A O 1
ATOM 1336 N N . ARG A 1 173 ? -44.484 1.744 66.135 1.00 82.50 173 ARG A N 1
ATOM 1337 C CA . ARG A 1 173 ? -44.001 1.242 67.435 1.00 82.50 173 ARG A CA 1
ATOM 1338 C C . ARG A 1 173 ? -43.548 2.358 68.377 1.00 82.50 173 ARG A C 1
ATOM 1340 O O . ARG A 1 173 ? -43.695 2.225 69.589 1.00 82.50 173 ARG A O 1
ATOM 1347 N N . ILE A 1 174 ? -42.950 3.433 67.861 1.00 79.25 174 ILE A N 1
ATOM 1348 C CA . ILE A 1 174 ? -42.570 4.600 68.671 1.00 79.25 174 ILE A CA 1
ATOM 1349 C C . ILE A 1 174 ? -43.822 5.299 69.198 1.00 79.25 174 ILE A C 1
ATOM 1351 O O . ILE A 1 174 ? -43.824 5.750 70.346 1.00 79.25 174 ILE A O 1
ATOM 1355 N N . GLU A 1 175 ? -44.871 5.400 68.383 1.00 84.44 175 GLU A N 1
ATOM 1356 C CA . GLU A 1 175 ? -46.142 5.980 68.800 1.00 84.44 175 GLU A CA 1
ATOM 1357 C C . GLU A 1 175 ? -46.802 5.144 69.905 1.00 84.44 175 GLU A C 1
ATOM 1359 O O . GLU A 1 175 ? -47.191 5.713 70.930 1.00 84.44 175 GLU A O 1
ATOM 1364 N N . ASP A 1 176 ? -46.790 3.814 69.778 1.00 79.38 176 ASP A N 1
ATOM 1365 C CA . ASP A 1 176 ? -47.243 2.887 70.824 1.00 79.38 176 ASP A CA 1
ATOM 1366 C C . ASP A 1 176 ? -46.446 3.064 72.129 1.00 79.38 176 ASP A C 1
ATOM 1368 O O . ASP A 1 176 ? -47.021 3.322 73.187 1.00 79.38 176 ASP A O 1
ATOM 1372 N N . VAL A 1 177 ? -45.108 3.042 72.066 1.00 77.69 177 VAL A N 1
ATOM 1373 C CA . VAL A 1 177 ? -44.244 3.234 73.250 1.00 77.69 177 VAL A CA 1
ATOM 1374 C C . VAL A 1 177 ? -44.481 4.596 73.906 1.00 77.69 177 VAL A C 1
ATOM 1376 O O . VAL A 1 177 ? -44.435 4.727 75.130 1.00 77.69 177 VAL A O 1
ATOM 1379 N N . LYS A 1 178 ? -44.732 5.640 73.113 1.00 80.12 178 LYS A N 1
ATOM 1380 C CA . LYS A 1 178 ? -45.035 6.974 73.634 1.00 80.12 178 LYS A CA 1
ATOM 1381 C C . LYS A 1 178 ? -46.384 7.000 74.349 1.00 80.12 178 LYS A C 1
ATOM 1383 O O . LYS A 1 178 ? -46.494 7.654 75.388 1.00 80.12 178 LYS A O 1
ATOM 1388 N N . ALA A 1 179 ? -47.389 6.307 73.816 1.00 80.25 179 ALA A N 1
ATOM 1389 C CA . ALA A 1 179 ? -48.683 6.157 74.470 1.00 80.25 179 ALA A CA 1
ATOM 1390 C C . ALA A 1 179 ? -48.540 5.414 75.809 1.00 80.25 179 ALA A C 1
ATOM 1392 O O . ALA A 1 179 ? -49.027 5.903 76.833 1.00 80.25 179 ALA A O 1
ATOM 1393 N N . ASP A 1 180 ? -47.789 4.312 75.826 1.00 79.06 180 ASP A N 1
ATOM 1394 C CA . ASP A 1 180 ? -47.492 3.545 77.039 1.00 79.06 180 ASP A CA 1
ATOM 1395 C C . ASP A 1 180 ? -46.724 4.382 78.071 1.00 79.06 180 ASP A C 1
ATOM 1397 O O . ASP A 1 180 ? -47.033 4.351 79.266 1.00 79.06 180 ASP A O 1
ATOM 1401 N N . PHE A 1 181 ? -45.764 5.197 77.625 1.00 79.56 181 PHE A N 1
ATOM 1402 C CA . PHE A 1 181 ? -45.010 6.096 78.496 1.00 79.56 181 PHE A CA 1
ATOM 1403 C C . PHE A 1 181 ? -45.898 7.164 79.145 1.00 79.56 181 PHE A C 1
ATOM 1405 O O . PHE A 1 181 ? -45.807 7.377 80.355 1.00 79.56 181 PHE A O 1
ATOM 1412 N N . GLU A 1 182 ? -46.764 7.839 78.382 1.00 82.19 182 GLU A N 1
ATOM 1413 C CA . GLU A 1 182 ? -47.679 8.844 78.947 1.00 82.19 182 GLU A CA 1
ATOM 1414 C C . GLU A 1 182 ? -48.706 8.205 79.895 1.00 82.19 182 GLU A C 1
ATOM 1416 O O . GLU A 1 182 ? -49.014 8.786 80.937 1.00 82.19 182 GLU A O 1
ATOM 1421 N N . SER A 1 183 ? -49.173 6.987 79.595 1.00 80.12 183 SER A N 1
ATOM 1422 C CA . SER A 1 183 ? -50.015 6.202 80.508 1.00 80.12 183 SER A CA 1
ATOM 1423 C C . SER A 1 183 ? -49.285 5.897 81.821 1.00 80.12 183 SER A C 1
ATOM 1425 O O . SER A 1 183 ? -49.777 6.215 82.905 1.00 80.12 183 SER A O 1
ATOM 1427 N N . THR A 1 184 ? -48.062 5.368 81.731 1.00 78.44 184 THR A N 1
ATOM 1428 C CA . THR A 1 184 ? -47.210 5.050 82.887 1.00 78.44 184 THR A CA 1
ATOM 1429 C C . THR A 1 184 ? -46.941 6.294 83.732 1.00 78.44 184 THR A C 1
ATOM 1431 O O . THR A 1 184 ? -47.100 6.284 84.951 1.00 78.44 184 THR A O 1
ATOM 1434 N N . LYS A 1 185 ? -46.594 7.413 83.094 1.00 79.44 185 LYS A N 1
ATOM 1435 C CA . LYS A 1 185 ? -46.390 8.699 83.767 1.00 79.44 185 LYS A CA 1
ATOM 1436 C C . LYS A 1 185 ? -47.646 9.165 84.509 1.00 79.44 185 LYS A C 1
ATOM 1438 O O . LYS A 1 185 ? -47.532 9.625 85.643 1.00 79.44 185 LYS A O 1
ATOM 1443 N N . GLY A 1 186 ? -48.827 9.007 83.909 1.00 76.44 186 GLY A N 1
ATOM 1444 C CA . GLY A 1 186 ? -50.108 9.289 84.562 1.00 76.44 186 GLY A CA 1
ATOM 1445 C C . GLY A 1 186 ? -50.322 8.451 85.826 1.00 76.44 186 GLY A C 1
ATOM 1446 O O . GLY A 1 186 ? -50.666 9.005 86.875 1.00 76.44 186 GLY A O 1
ATOM 1447 N N . ASN A 1 187 ? -50.035 7.146 85.760 1.00 79.50 187 ASN A N 1
ATOM 1448 C CA . ASN A 1 187 ? -50.085 6.252 86.922 1.00 79.50 187 ASN A CA 1
ATOM 1449 C C . ASN A 1 187 ? -49.118 6.710 88.027 1.00 79.50 187 ASN A C 1
ATOM 1451 O O . ASN A 1 187 ? -49.497 6.761 89.201 1.00 79.50 187 ASN A O 1
ATOM 1455 N N . TYR A 1 188 ? -47.891 7.103 87.668 1.00 71.94 188 TYR A N 1
ATOM 1456 C CA . TYR A 1 188 ? -46.906 7.639 88.612 1.00 71.94 188 TYR A CA 1
ATOM 1457 C C . TYR A 1 188 ? -47.362 8.950 89.266 1.00 71.94 188 TYR A C 1
ATOM 1459 O O . TYR A 1 188 ? -47.213 9.102 90.480 1.00 71.94 188 TYR A O 1
ATOM 1467 N N . ASP A 1 189 ? -47.932 9.890 88.510 1.00 75.62 189 ASP A N 1
ATOM 1468 C CA . ASP A 1 189 ? -48.433 11.161 89.049 1.00 75.62 189 ASP A CA 1
ATOM 1469 C C . ASP A 1 189 ? -49.574 10.930 90.062 1.00 75.62 189 ASP A C 1
ATOM 1471 O O . ASP A 1 189 ? -49.590 11.525 91.150 1.00 75.62 189 ASP A O 1
ATOM 1475 N N . GLU A 1 190 ? -50.499 10.012 89.759 1.00 78.06 190 GLU A N 1
ATOM 1476 C CA . GLU A 1 190 ? -51.559 9.597 90.684 1.00 78.06 190 GLU A CA 1
ATOM 1477 C C . GLU A 1 190 ? -50.977 8.924 91.934 1.00 78.06 190 GLU A C 1
ATOM 1479 O O . GLU A 1 190 ? -51.370 9.232 93.070 1.00 78.06 190 GLU A O 1
ATOM 1484 N N . LEU A 1 191 ? -49.995 8.044 91.745 1.00 72.06 191 LEU A N 1
ATOM 1485 C CA . LEU A 1 191 ? -49.318 7.342 92.821 1.00 72.06 191 LEU A CA 1
ATOM 1486 C C . LEU A 1 191 ? -48.557 8.291 93.752 1.00 72.06 191 LEU A C 1
ATOM 1488 O O . LEU A 1 191 ? -48.651 8.143 94.970 1.00 72.06 191 LEU A O 1
ATOM 1492 N N . ILE A 1 192 ? -47.841 9.282 93.217 1.00 75.69 192 ILE A N 1
ATOM 1493 C CA . ILE A 1 192 ? -47.132 10.302 94.000 1.00 75.69 192 ILE A CA 1
ATOM 1494 C C . ILE A 1 192 ? -48.132 11.131 94.804 1.00 75.69 192 ILE A C 1
ATOM 1496 O O . ILE A 1 192 ? -47.945 11.307 96.008 1.00 75.69 192 ILE A O 1
ATOM 1500 N N . SER A 1 193 ? -49.208 11.606 94.171 1.00 75.94 193 SER A N 1
ATOM 1501 C CA . SER A 1 193 ? -50.247 12.415 94.825 1.00 75.94 193 SER A CA 1
ATOM 1502 C C . SER A 1 193 ? -50.873 11.682 96.016 1.00 75.94 193 SER A C 1
ATOM 1504 O O . SER A 1 193 ? -50.990 12.210 97.127 1.00 75.94 193 SER A O 1
ATOM 1506 N N . THR A 1 194 ? -51.216 10.417 95.808 1.00 70.56 194 THR A N 1
ATOM 1507 C CA . THR A 1 194 ? -51.869 9.589 96.821 1.00 70.56 194 THR A CA 1
ATOM 1508 C C . THR A 1 194 ? -50.898 9.083 97.892 1.00 70.56 194 THR A C 1
ATOM 1510 O O . THR A 1 194 ? -51.224 9.129 99.076 1.00 70.56 194 THR A O 1
ATOM 1513 N N . THR A 1 195 ? -49.671 8.709 97.526 1.00 68.88 195 THR A N 1
ATOM 1514 C CA . THR A 1 195 ? -48.608 8.336 98.475 1.00 68.88 195 THR A CA 1
ATOM 1515 C C . THR A 1 195 ? -48.193 9.519 99.340 1.00 68.88 195 THR A C 1
ATOM 1517 O O . THR A 1 195 ? -48.033 9.366 100.548 1.00 68.88 195 THR A O 1
ATOM 1520 N N . ALA A 1 196 ? -48.078 10.723 98.777 1.00 72.56 196 ALA A N 1
ATOM 1521 C CA . ALA A 1 196 ? -47.803 11.934 99.545 1.00 72.56 196 ALA A CA 1
ATOM 1522 C C . ALA A 1 196 ? -48.902 12.204 100.587 1.00 72.56 196 ALA A C 1
ATOM 1524 O O . ALA A 1 196 ? -48.595 12.569 101.725 1.00 72.56 196 ALA A O 1
ATOM 1525 N N . LEU A 1 197 ? -50.173 11.968 100.237 1.00 70.00 197 LEU A N 1
ATOM 1526 C CA . LEU A 1 197 ? -51.303 12.071 101.164 1.00 70.00 197 LEU A CA 1
ATOM 1527 C C . LEU A 1 197 ? -51.232 11.018 102.284 1.00 70.00 197 LEU A C 1
ATOM 1529 O O . LEU A 1 197 ? -51.466 11.337 103.454 1.00 70.00 197 LEU A O 1
ATOM 1533 N N . ASP A 1 198 ? -50.879 9.780 101.952 1.00 69.00 198 ASP A N 1
ATOM 1534 C CA . ASP A 1 198 ? -50.783 8.676 102.909 1.00 69.00 198 ASP A CA 1
ATOM 1535 C C . ASP A 1 198 ? -49.553 8.805 103.831 1.00 69.00 198 ASP A C 1
ATOM 1537 O O . ASP A 1 198 ? -49.667 8.642 105.049 1.00 69.00 198 ASP A O 1
ATOM 1541 N N . VAL A 1 199 ? -48.403 9.241 103.308 1.00 67.56 199 VAL A N 1
AT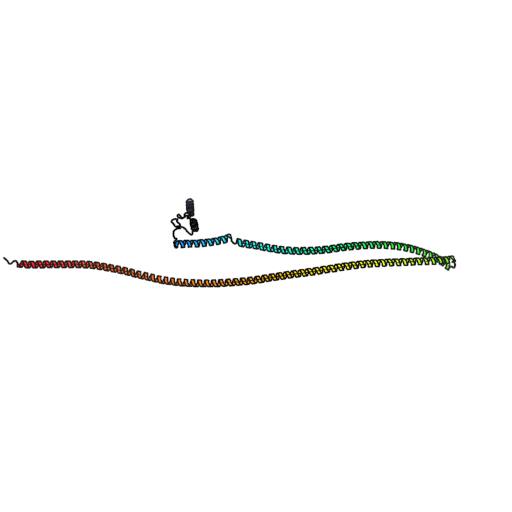OM 1542 C CA . VAL A 1 199 ? -47.202 9.604 104.087 1.00 67.56 199 VAL A CA 1
ATOM 1543 C C . VAL A 1 199 ? -47.472 10.815 104.987 1.00 67.56 199 VAL A C 1
ATOM 1545 O O . VAL A 1 199 ? -47.055 10.841 106.149 1.00 67.56 199 VAL A O 1
ATOM 1548 N N . TYR A 1 200 ? -48.233 11.804 104.512 1.00 69.75 200 TYR A N 1
ATOM 1549 C CA . TYR A 1 200 ? -48.686 12.923 105.338 1.00 69.75 200 TYR A CA 1
ATOM 1550 C C . TYR A 1 200 ? -49.548 12.444 106.520 1.00 69.75 200 TYR A C 1
ATOM 1552 O O . TYR A 1 200 ? -49.332 12.878 107.656 1.00 69.75 200 TYR A O 1
ATOM 1560 N N . ARG A 1 201 ? -50.473 11.499 106.299 1.00 67.25 201 ARG A N 1
ATOM 1561 C CA . ARG A 1 201 ? -51.272 10.867 107.369 1.00 67.25 201 ARG A CA 1
ATOM 1562 C C . ARG A 1 201 ? -50.398 10.077 108.353 1.00 67.25 201 ARG A C 1
ATOM 1564 O O . ARG A 1 201 ? -50.598 10.206 109.565 1.00 67.25 201 ARG A O 1
ATOM 1571 N N . LEU A 1 202 ? -49.407 9.328 107.857 1.00 69.12 202 LEU A N 1
ATOM 1572 C CA . LEU A 1 202 ? -48.428 8.573 108.657 1.00 69.12 202 LEU A CA 1
ATOM 1573 C C . LEU A 1 202 ? -47.592 9.490 109.559 1.00 69.12 202 LEU A C 1
ATOM 1575 O O . LEU A 1 202 ? -47.536 9.274 110.768 1.00 69.12 202 LEU A O 1
ATOM 1579 N N . SER A 1 203 ? -47.004 10.556 109.006 1.00 68.56 203 SER A N 1
ATOM 1580 C CA . SER A 1 203 ? -46.136 11.492 109.746 1.00 68.56 203 SER A CA 1
ATOM 1581 C C . SER A 1 203 ? -46.846 12.230 110.891 1.00 68.56 203 SER A C 1
ATOM 1583 O O . SER A 1 203 ? -46.212 12.663 111.852 1.00 68.56 203 SER A O 1
ATOM 1585 N N . ARG A 1 204 ? -48.179 12.349 110.825 1.00 74.12 204 ARG A N 1
ATOM 1586 C CA . ARG A 1 204 ? -49.027 12.930 111.879 1.00 74.12 204 ARG A CA 1
ATOM 1587 C C . ARG A 1 204 ? -49.523 11.906 112.906 1.00 74.12 204 ARG A C 1
ATOM 1589 O O . ARG A 1 204 ? -50.317 12.278 113.768 1.00 74.12 204 ARG A O 1
ATOM 1596 N N . GLY A 1 205 ? -49.095 10.645 112.809 1.00 66.25 205 GLY A N 1
ATOM 1597 C CA . GLY A 1 205 ? -49.544 9.553 113.677 1.00 66.25 205 GLY A CA 1
ATOM 1598 C C . GLY A 1 205 ? -51.015 9.175 113.475 1.00 66.25 205 GLY A C 1
ATOM 1599 O O . GLY A 1 205 ? -51.642 8.663 114.397 1.00 66.25 205 GLY A O 1
ATOM 1600 N N . LYS A 1 206 ? -51.587 9.479 112.301 1.00 64.62 206 LYS A N 1
ATOM 1601 C CA . LYS A 1 206 ? -53.008 9.262 111.972 1.00 64.62 206 LYS A CA 1
ATOM 1602 C C . LYS A 1 206 ? -53.250 8.149 110.951 1.00 64.62 206 LYS A C 1
ATOM 1604 O O . LYS A 1 206 ? -54.394 7.944 110.561 1.00 64.62 206 LYS A O 1
ATOM 1609 N N . ALA A 1 207 ? -52.205 7.476 110.485 1.00 63.97 207 ALA A N 1
ATOM 1610 C CA . ALA A 1 207 ? -52.362 6.380 109.544 1.00 63.97 207 ALA A CA 1
ATOM 1611 C C . ALA A 1 207 ? -52.798 5.103 110.256 1.00 63.97 207 ALA A C 1
ATOM 1613 O O . ALA A 1 207 ? -52.232 4.714 111.279 1.00 63.97 207 ALA A O 1
ATOM 1614 N N . ASP A 1 208 ? -53.812 4.465 109.694 1.00 67.88 208 ASP A N 1
ATOM 1615 C CA . ASP A 1 208 ? -54.293 3.162 110.114 1.00 67.88 208 ASP A CA 1
ATOM 1616 C C . ASP A 1 208 ? -53.581 2.045 109.330 1.00 67.88 208 ASP A C 1
ATOM 1618 O O . ASP A 1 208 ? -52.828 2.286 108.382 1.00 67.88 208 ASP A O 1
ATOM 1622 N N . LYS A 1 209 ? -53.817 0.793 109.733 1.00 76.69 209 LYS A N 1
ATOM 1623 C CA . LYS A 1 209 ? -53.265 -0.388 109.055 1.00 76.69 209 LYS A CA 1
ATOM 1624 C C . LYS A 1 209 ? -53.629 -0.414 107.563 1.00 76.69 209 LYS A C 1
ATOM 1626 O O . LYS A 1 209 ? -52.793 -0.767 106.742 1.00 76.69 209 LYS A O 1
ATOM 1631 N N . THR A 1 210 ? -54.835 0.034 107.228 1.00 75.44 210 THR A N 1
ATOM 1632 C CA . THR A 1 210 ? -55.343 0.151 105.857 1.00 75.44 210 THR A CA 1
ATOM 1633 C C . THR A 1 210 ? -54.443 1.024 104.983 1.00 75.44 210 THR A C 1
ATOM 1635 O O . THR A 1 210 ? -54.146 0.665 103.848 1.00 75.44 210 THR A O 1
ATOM 1638 N N . THR A 1 211 ? -53.961 2.146 105.524 1.00 68.50 211 THR A N 1
ATOM 1639 C CA . THR A 1 211 ? -53.064 3.077 104.824 1.00 68.50 211 THR A CA 1
ATOM 1640 C C . THR A 1 211 ? -51.691 2.444 104.548 1.00 68.50 211 THR A C 1
ATOM 1642 O O . THR A 1 211 ? -51.127 2.618 103.471 1.00 68.50 211 THR A O 1
ATOM 1645 N N . VAL A 1 212 ? -51.150 1.678 105.504 1.00 70.38 212 VAL A N 1
ATOM 1646 C CA . VAL A 1 212 ? -49.862 0.974 105.344 1.00 70.38 212 VAL A CA 1
ATOM 1647 C C . VAL A 1 212 ? -49.976 -0.175 104.340 1.00 70.38 212 VAL A C 1
ATOM 1649 O O . VAL A 1 212 ? -49.110 -0.320 103.480 1.00 70.38 212 VAL A O 1
ATOM 1652 N N . ASP A 1 213 ? -51.058 -0.952 104.407 1.00 76.81 213 ASP A N 1
ATOM 1653 C CA . ASP A 1 213 ? -51.303 -2.064 103.485 1.00 76.81 213 ASP A CA 1
ATOM 1654 C C . ASP A 1 213 ? -51.531 -1.546 102.040 1.00 76.81 213 ASP A C 1
ATOM 1656 O O . ASP A 1 213 ? -51.049 -2.152 101.084 1.00 76.81 213 ASP A O 1
ATOM 1660 N N . ALA A 1 214 ? -52.167 -0.378 101.865 1.00 74.19 214 ALA A N 1
ATOM 1661 C CA . ALA A 1 214 ? -52.334 0.269 100.556 1.00 74.19 214 ALA A CA 1
ATOM 1662 C C . ALA A 1 214 ? -51.003 0.742 99.938 1.00 74.19 214 ALA A C 1
ATOM 1664 O O . ALA A 1 214 ? -50.793 0.597 98.732 1.00 74.19 214 ALA A O 1
ATOM 1665 N N . LEU A 1 215 ? -50.085 1.275 100.752 1.00 74.12 215 LEU A N 1
ATOM 1666 C CA . LEU A 1 215 ? -48.741 1.651 100.299 1.00 74.12 215 LEU A CA 1
ATOM 1667 C C . LEU A 1 215 ? -47.905 0.429 99.904 1.00 74.12 215 LEU A C 1
ATOM 1669 O O . LEU A 1 215 ? -47.213 0.470 98.890 1.00 74.12 215 LEU A O 1
ATOM 1673 N N . ALA A 1 216 ? -48.002 -0.667 100.660 1.00 77.06 216 ALA A N 1
ATOM 1674 C CA . ALA A 1 216 ? -47.318 -1.914 100.325 1.00 77.06 216 ALA A CA 1
ATOM 1675 C C . ALA A 1 216 ? -47.820 -2.512 98.998 1.00 77.06 216 ALA A C 1
ATOM 1677 O O . ALA A 1 216 ? -47.014 -2.924 98.169 1.00 77.06 216 ALA A O 1
ATOM 1678 N N . ALA A 1 217 ? -49.137 -2.501 98.758 1.00 77.56 217 ALA A N 1
ATOM 1679 C CA . ALA A 1 217 ? -49.717 -2.976 97.498 1.00 77.56 217 ALA A CA 1
ATOM 1680 C C . ALA A 1 217 ? -49.254 -2.150 96.283 1.00 77.56 217 ALA A C 1
ATOM 1682 O O . ALA A 1 217 ? -48.992 -2.690 95.209 1.00 77.56 217 ALA A O 1
ATOM 1683 N N . ARG A 1 218 ? -49.105 -0.835 96.460 1.00 75.06 218 ARG A N 1
ATOM 1684 C CA . ARG A 1 218 ? -48.585 0.061 95.422 1.00 75.06 218 ARG A CA 1
ATOM 1685 C C . ARG A 1 218 ? -47.111 -0.145 95.128 1.00 75.06 218 ARG A C 1
ATOM 1687 O O . ARG A 1 218 ? -46.739 -0.136 93.963 1.00 75.06 218 ARG A O 1
ATOM 1694 N N . LEU A 1 219 ? -46.294 -0.355 96.161 1.00 78.19 219 LEU A N 1
ATOM 1695 C CA . LEU A 1 219 ? -44.881 -0.679 95.977 1.00 78.19 219 LEU A CA 1
ATOM 1696 C C . LEU A 1 219 ? -44.723 -1.956 95.134 1.00 78.19 219 LEU A C 1
ATOM 1698 O O . LEU A 1 219 ? -43.936 -1.968 94.199 1.00 78.19 219 LEU A O 1
ATOM 1702 N N . ALA A 1 220 ? -45.546 -2.977 95.394 1.00 78.12 220 ALA A N 1
ATOM 1703 C CA . ALA A 1 220 ? -45.553 -4.207 94.601 1.00 78.12 220 ALA A CA 1
ATOM 1704 C C . ALA A 1 220 ? -46.005 -3.986 93.141 1.00 78.12 220 ALA A C 1
ATOM 1706 O O . ALA A 1 220 ? -45.497 -4.630 92.225 1.00 78.12 220 ALA A O 1
ATOM 1707 N N . THR A 1 221 ? -46.943 -3.061 92.906 1.00 81.06 221 THR A N 1
ATOM 1708 C CA . THR A 1 221 ? -47.381 -2.702 91.542 1.00 81.06 221 THR A CA 1
ATOM 1709 C C . THR A 1 221 ? -46.255 -2.002 90.779 1.00 81.06 221 THR A C 1
ATOM 1711 O O . THR A 1 221 ? -45.942 -2.394 89.662 1.00 81.06 221 THR A O 1
ATOM 1714 N N . LEU A 1 222 ? -45.587 -1.039 91.422 1.00 75.75 222 LEU A N 1
ATOM 1715 C CA . LEU A 1 222 ? -44.407 -0.356 90.884 1.00 75.75 222 LEU A CA 1
ATOM 1716 C C . LEU A 1 222 ? -43.275 -1.319 90.533 1.00 75.75 222 LEU A C 1
ATOM 1718 O O . LEU A 1 222 ? -42.645 -1.158 89.496 1.00 75.75 222 LEU A O 1
ATOM 1722 N N . GLU A 1 223 ? -42.995 -2.295 91.398 1.00 81.06 223 GLU A N 1
ATOM 1723 C CA . GLU A 1 223 ? -41.978 -3.317 91.128 1.00 81.06 223 GLU A CA 1
ATOM 1724 C C . GLU A 1 223 ? -42.325 -4.127 89.871 1.00 81.06 223 GLU A C 1
ATOM 1726 O O . GLU A 1 223 ? -41.439 -4.413 89.073 1.00 81.06 223 GLU A O 1
ATOM 1731 N N . THR A 1 224 ? -43.611 -4.418 89.650 1.00 82.06 224 THR A N 1
ATOM 1732 C CA . THR A 1 224 ? -44.076 -5.139 88.454 1.00 82.06 224 THR A CA 1
ATOM 1733 C C . THR A 1 224 ? -43.956 -4.281 87.189 1.00 82.06 224 THR A C 1
ATOM 1735 O O . THR A 1 224 ? -43.437 -4.748 86.181 1.00 82.06 224 THR A O 1
ATOM 1738 N N . GLU A 1 225 ? -44.368 -3.009 87.240 1.00 79.19 225 GLU A N 1
ATOM 1739 C CA . GLU A 1 225 ? -44.215 -2.075 86.110 1.00 79.19 225 GLU A CA 1
ATOM 1740 C C . GLU A 1 225 ? -42.733 -1.845 85.757 1.00 79.19 225 GLU A C 1
ATOM 1742 O O . GLU A 1 225 ? -42.379 -1.738 84.583 1.00 79.19 225 GLU A O 1
ATOM 1747 N N . LEU A 1 226 ? -41.843 -1.808 86.758 1.00 76.56 226 LEU A N 1
ATOM 1748 C CA . LEU A 1 226 ? -40.401 -1.671 86.538 1.00 76.56 226 LEU A CA 1
ATOM 1749 C C . LEU A 1 226 ? -39.809 -2.893 85.815 1.00 76.56 226 LEU A C 1
ATOM 1751 O O . LEU A 1 226 ? -38.933 -2.731 84.959 1.00 76.56 226 LEU A O 1
ATOM 1755 N N . ASP A 1 227 ? -40.284 -4.097 86.140 1.00 77.88 227 ASP A N 1
ATOM 1756 C CA . ASP A 1 227 ? -39.901 -5.334 85.451 1.00 77.88 227 ASP A CA 1
ATOM 1757 C C . ASP A 1 227 ? -40.390 -5.333 83.992 1.00 77.88 227 ASP A C 1
ATOM 1759 O O . ASP A 1 227 ? -39.599 -5.621 83.090 1.00 77.88 227 ASP A O 1
ATOM 1763 N N . ASP A 1 228 ? -41.633 -4.914 83.730 1.00 77.75 228 ASP A N 1
ATOM 1764 C CA . ASP A 1 228 ? -42.182 -4.816 82.366 1.00 77.75 228 ASP A CA 1
ATOM 1765 C C . ASP A 1 228 ? -41.419 -3.791 81.506 1.00 77.75 228 ASP A C 1
ATOM 1767 O O . ASP A 1 228 ? -41.068 -4.063 80.352 1.00 77.75 228 ASP A O 1
ATOM 1771 N N . ILE A 1 229 ? -41.079 -2.626 82.070 1.00 73.31 229 ILE A N 1
ATOM 1772 C CA . ILE A 1 229 ? -40.237 -1.625 81.392 1.00 73.31 229 ILE A CA 1
ATOM 1773 C C . ILE A 1 229 ? -38.859 -2.213 81.081 1.00 73.31 229 ILE A C 1
ATOM 1775 O O . ILE A 1 229 ? -38.342 -2.039 79.974 1.00 73.31 229 ILE A O 1
ATOM 1779 N N . THR A 1 230 ? -38.261 -2.924 82.039 1.00 73.75 230 THR A N 1
ATOM 1780 C CA . THR A 1 230 ? -36.947 -3.552 81.858 1.00 73.75 230 THR A CA 1
ATOM 1781 C C . THR A 1 230 ? -36.986 -4.586 80.733 1.00 73.75 230 THR A C 1
ATOM 1783 O O . THR A 1 230 ? -36.083 -4.605 79.894 1.00 73.75 230 THR A O 1
ATOM 1786 N N . PHE A 1 231 ? -38.045 -5.396 80.663 1.00 81.38 231 PHE A N 1
ATOM 1787 C CA . PHE A 1 231 ? -38.258 -6.362 79.587 1.00 81.38 231 PHE A CA 1
ATOM 1788 C C . PHE A 1 231 ? -38.395 -5.673 78.223 1.00 81.38 231 PHE A C 1
ATOM 1790 O O . PHE A 1 231 ? -37.706 -6.043 77.274 1.00 81.38 231 PHE A O 1
ATOM 1797 N N . THR A 1 232 ? -39.208 -4.619 78.141 1.00 78.56 232 THR A N 1
ATOM 1798 C CA . THR A 1 232 ? -39.462 -3.880 76.892 1.00 78.56 232 THR A CA 1
ATOM 1799 C C . THR A 1 232 ? -38.193 -3.217 76.351 1.00 78.56 232 THR A C 1
ATOM 1801 O O . THR A 1 232 ? -37.925 -3.252 75.150 1.00 78.56 232 THR A O 1
ATOM 1804 N N . ILE A 1 233 ? -37.370 -2.643 77.238 1.00 73.81 233 ILE A N 1
ATOM 1805 C CA . ILE A 1 233 ? -36.073 -2.063 76.866 1.00 73.81 233 ILE A CA 1
ATOM 1806 C C . ILE A 1 233 ? -35.142 -3.142 76.306 1.00 73.81 233 ILE A C 1
ATOM 1808 O O . ILE A 1 233 ? -34.498 -2.912 75.281 1.00 73.81 233 ILE A O 1
ATOM 1812 N N . PHE A 1 234 ? -35.071 -4.310 76.949 1.00 75.31 234 PHE A N 1
ATOM 1813 C CA . PHE A 1 234 ? -34.236 -5.413 76.474 1.00 75.31 234 PHE A CA 1
ATOM 1814 C C . PHE A 1 234 ? -34.684 -5.922 75.101 1.00 75.31 234 PHE A C 1
ATOM 1816 O O . PHE A 1 234 ? -33.846 -6.071 74.215 1.00 75.31 234 PHE A O 1
ATOM 1823 N N . ASP A 1 235 ? -35.987 -6.106 74.899 1.00 81.31 235 ASP A N 1
ATOM 1824 C CA . ASP A 1 235 ? -36.560 -6.572 73.632 1.00 81.31 235 ASP A CA 1
ATOM 1825 C C . ASP A 1 235 ? -36.321 -5.563 72.490 1.00 81.31 235 ASP A C 1
ATOM 1827 O O . ASP A 1 235 ? -35.945 -5.919 71.372 1.00 81.31 235 ASP A O 1
ATOM 1831 N N . PHE A 1 236 ? -36.427 -4.262 72.784 1.00 76.62 236 PHE A N 1
ATOM 1832 C CA . PHE A 1 236 ? -36.082 -3.202 71.833 1.00 76.62 236 PHE A CA 1
ATOM 1833 C C . PHE A 1 236 ? -34.591 -3.193 71.464 1.00 76.62 236 PHE A C 1
ATOM 1835 O O . PHE A 1 236 ? -34.236 -2.965 70.301 1.00 76.62 236 PHE A O 1
ATOM 1842 N N . MET A 1 237 ? -33.706 -3.410 72.440 1.00 76.19 237 MET A N 1
ATOM 1843 C CA . MET A 1 237 ? -32.265 -3.488 72.195 1.00 76.19 237 MET A CA 1
ATOM 1844 C C . MET A 1 237 ? -31.902 -4.708 71.344 1.00 76.19 237 MET A C 1
ATOM 1846 O O . MET A 1 237 ? -31.082 -4.576 70.434 1.00 76.19 237 MET A O 1
ATOM 1850 N N . ASP A 1 238 ? -32.526 -5.858 71.594 1.00 81.25 238 ASP A N 1
ATOM 1851 C CA . ASP A 1 238 ? -32.301 -7.091 70.833 1.00 81.25 238 ASP A CA 1
ATOM 1852 C C . ASP A 1 238 ? -32.745 -6.921 69.371 1.00 81.25 238 ASP A C 1
ATOM 1854 O O . ASP A 1 238 ? -31.946 -7.079 68.448 1.00 81.25 238 ASP A O 1
ATOM 1858 N N . ALA A 1 239 ? -33.960 -6.407 69.149 1.00 77.69 239 ALA A N 1
ATOM 1859 C CA . ALA A 1 239 ? -34.484 -6.147 67.806 1.00 77.69 239 ALA A CA 1
ATOM 1860 C C . ALA A 1 239 ? -33.622 -5.159 66.990 1.00 77.69 239 ALA A C 1
ATOM 1862 O O . ALA A 1 239 ? -33.422 -5.340 65.785 1.00 77.69 239 ALA A O 1
ATOM 1863 N N . ASN A 1 240 ? -33.087 -4.108 67.622 1.00 72.69 240 ASN A N 1
ATOM 1864 C CA . ASN A 1 240 ? -32.170 -3.180 66.947 1.00 72.69 240 ASN A CA 1
ATOM 1865 C C . ASN A 1 240 ? -30.813 -3.812 66.634 1.00 72.69 240 ASN A C 1
ATOM 1867 O O . ASN A 1 240 ? -30.201 -3.498 65.606 1.00 72.69 240 ASN A O 1
ATOM 1871 N N . THR A 1 241 ? -30.337 -4.688 67.514 1.00 81.00 241 THR A N 1
ATOM 1872 C CA . THR A 1 241 ? -29.094 -5.431 67.313 1.00 81.00 241 THR A CA 1
ATOM 1873 C C . THR A 1 241 ? -29.232 -6.347 66.095 1.00 81.00 241 THR A C 1
ATOM 1875 O O . THR A 1 241 ? -28.395 -6.290 65.191 1.00 81.00 241 THR A O 1
ATOM 1878 N N . ASP A 1 242 ? -30.347 -7.067 65.982 1.00 80.12 242 ASP A N 1
ATOM 1879 C CA . ASP A 1 242 ? -30.666 -7.917 64.832 1.00 80.12 242 ASP A CA 1
ATOM 1880 C C . ASP A 1 242 ? -30.783 -7.135 63.519 1.00 80.12 242 ASP A C 1
ATOM 1882 O O . ASP A 1 242 ? -30.195 -7.523 62.504 1.00 80.12 242 ASP A O 1
ATOM 1886 N N . LEU A 1 243 ? -31.483 -5.995 63.525 1.00 84.81 243 LEU A N 1
ATOM 1887 C CA . LEU A 1 243 ? -31.598 -5.139 62.340 1.00 84.81 243 LEU A CA 1
ATOM 1888 C C . LEU A 1 243 ? -30.225 -4.627 61.879 1.00 84.81 243 LEU A C 1
ATOM 1890 O O . LEU A 1 243 ? -29.941 -4.576 60.678 1.00 84.81 243 LEU A O 1
ATOM 1894 N N . THR A 1 244 ? -29.360 -4.265 62.830 1.00 80.19 244 THR A N 1
ATOM 1895 C CA . THR A 1 244 ? -27.998 -3.799 62.544 1.00 80.19 244 THR A CA 1
ATOM 1896 C C . THR A 1 244 ? -27.168 -4.913 61.912 1.00 80.19 244 THR A C 1
ATOM 1898 O O . THR A 1 244 ? -26.531 -4.688 60.883 1.00 80.19 244 THR A O 1
ATOM 1901 N N . PHE A 1 245 ? -27.225 -6.130 62.456 1.00 84.00 245 PHE A N 1
ATOM 1902 C CA . PHE A 1 245 ? -26.530 -7.278 61.874 1.00 84.00 245 PHE A CA 1
ATOM 1903 C C . PHE A 1 245 ? -27.071 -7.666 60.496 1.00 84.00 245 PHE A C 1
ATOM 1905 O O . PHE A 1 245 ? -26.284 -8.006 59.614 1.00 84.00 245 PHE A O 1
ATOM 1912 N N . SER A 1 246 ? -28.383 -7.557 60.265 1.00 87.44 246 SER A N 1
ATOM 1913 C CA . SER A 1 246 ? -28.966 -7.785 58.938 1.00 87.44 246 SER A CA 1
ATOM 1914 C C . SER A 1 246 ? -28.431 -6.794 57.903 1.00 87.44 246 SER A C 1
ATOM 1916 O O . SER A 1 246 ? -28.101 -7.202 56.796 1.00 87.44 246 SER A O 1
ATOM 1918 N N . ARG A 1 247 ? -28.304 -5.508 58.255 1.00 86.75 247 ARG A N 1
ATOM 1919 C CA . ARG A 1 247 ? -27.725 -4.487 57.364 1.00 86.75 247 ARG A CA 1
ATOM 1920 C C . ARG A 1 247 ? -26.250 -4.732 57.065 1.00 86.75 247 ARG A C 1
ATOM 1922 O O . ARG A 1 247 ? -25.824 -4.501 55.940 1.00 86.75 247 ARG A O 1
ATOM 1929 N N . ILE A 1 248 ? -25.478 -5.176 58.059 1.00 85.44 248 ILE A N 1
ATOM 1930 C CA . ILE A 1 248 ? -24.068 -5.537 57.858 1.00 85.44 248 ILE A CA 1
ATOM 1931 C C . ILE A 1 248 ? -23.965 -6.677 56.844 1.00 85.44 248 ILE A C 1
ATOM 1933 O O . ILE A 1 248 ? -23.193 -6.562 55.900 1.00 85.44 248 ILE A O 1
ATOM 1937 N N . ARG A 1 249 ? -24.793 -7.717 56.985 1.00 90.06 249 ARG A N 1
ATOM 1938 C CA . ARG A 1 249 ? -24.797 -8.854 56.059 1.00 90.06 249 ARG A CA 1
ATOM 1939 C C . ARG A 1 249 ? -25.159 -8.445 54.626 1.00 90.06 249 ARG A C 1
ATOM 1941 O O . ARG A 1 249 ? -24.453 -8.825 53.703 1.00 90.06 249 ARG A O 1
ATOM 1948 N N . ASP A 1 250 ? -26.187 -7.612 54.442 1.00 89.38 250 ASP A N 1
ATOM 1949 C CA . ASP A 1 250 ? -26.544 -7.085 53.112 1.00 89.38 250 ASP A CA 1
ATOM 1950 C C . ASP A 1 250 ? -25.376 -6.310 52.471 1.00 89.38 250 ASP A C 1
ATOM 1952 O O . ASP A 1 250 ? -25.125 -6.428 51.272 1.00 89.38 250 ASP A O 1
ATOM 1956 N N . LEU A 1 251 ? -24.647 -5.511 53.259 1.00 88.00 251 LEU A N 1
ATOM 1957 C CA . LEU A 1 251 ? -23.475 -4.778 52.772 1.00 88.00 251 LEU A CA 1
ATOM 1958 C C . LEU A 1 251 ? -22.316 -5.716 52.414 1.00 88.00 251 LEU A C 1
ATOM 1960 O O . LEU A 1 251 ? -21.636 -5.476 51.420 1.00 88.00 251 LEU A O 1
ATOM 1964 N N . GLU A 1 252 ? -22.093 -6.775 53.192 1.00 89.19 252 GLU A N 1
ATOM 1965 C CA . GLU A 1 252 ? -21.098 -7.808 52.884 1.00 89.19 252 GLU A CA 1
ATOM 1966 C C . GLU A 1 252 ? -21.419 -8.510 51.555 1.00 89.19 252 GLU A C 1
ATOM 1968 O O . GLU A 1 252 ? -20.531 -8.653 50.712 1.00 89.19 252 GLU A O 1
ATOM 1973 N N . ASP A 1 253 ? -22.688 -8.853 51.318 1.00 91.25 253 ASP A N 1
ATOM 1974 C CA . ASP A 1 253 ? -23.136 -9.463 50.061 1.00 91.25 253 ASP A CA 1
ATOM 1975 C C . ASP A 1 253 ? -22.950 -8.507 48.867 1.00 91.25 253 ASP A C 1
ATOM 1977 O O . ASP A 1 253 ? -22.458 -8.910 47.808 1.00 91.25 253 ASP A O 1
ATOM 1981 N N . GLN A 1 254 ? -23.264 -7.217 49.034 1.00 93.38 254 GLN A N 1
ATOM 1982 C CA . GLN A 1 254 ? -23.021 -6.200 48.000 1.00 93.38 254 GLN A CA 1
ATOM 1983 C C . GLN A 1 254 ? -21.530 -6.029 47.685 1.00 93.38 254 GLN A C 1
ATOM 1985 O O . GLN A 1 254 ? -21.157 -5.915 46.514 1.00 93.38 254 GLN A O 1
ATOM 1990 N N . ILE A 1 255 ? -20.666 -6.031 48.706 1.00 88.12 255 ILE A N 1
ATOM 1991 C CA . ILE A 1 255 ? -19.209 -5.971 48.527 1.00 88.12 255 ILE A CA 1
ATOM 1992 C C . ILE A 1 255 ? -18.725 -7.197 47.748 1.00 88.12 255 ILE A C 1
ATOM 1994 O O . ILE A 1 255 ? -17.972 -7.038 46.789 1.00 88.12 255 ILE A O 1
ATOM 1998 N N . ALA A 1 256 ? -19.205 -8.397 48.081 1.00 88.56 256 ALA A N 1
ATOM 1999 C CA . ALA A 1 256 ? -18.836 -9.619 47.370 1.00 88.56 256 ALA A CA 1
ATOM 2000 C C . ALA A 1 256 ? -19.248 -9.581 45.885 1.00 88.56 256 ALA A C 1
ATOM 2002 O O . ALA A 1 256 ? -18.477 -9.981 45.007 1.00 88.56 256 ALA A O 1
ATOM 2003 N N . MET A 1 257 ? -20.437 -9.051 45.571 1.00 90.56 257 MET A N 1
ATOM 2004 C CA . MET A 1 257 ? -20.865 -8.850 44.181 1.00 90.56 257 MET A CA 1
ATOM 2005 C C . MET A 1 257 ? -19.957 -7.861 43.439 1.00 90.56 257 MET A C 1
ATOM 2007 O O . MET A 1 257 ? -19.568 -8.123 42.300 1.00 90.56 257 MET A O 1
ATOM 2011 N N . LEU A 1 258 ? -19.577 -6.751 44.080 1.00 90.19 258 LEU A N 1
ATOM 2012 C CA . LEU A 1 258 ? -18.653 -5.773 43.500 1.00 90.19 258 LEU A CA 1
ATOM 2013 C C . LEU A 1 258 ? -17.266 -6.370 43.246 1.00 90.19 258 LEU A C 1
ATOM 2015 O O . LEU A 1 258 ? -16.703 -6.155 42.173 1.00 90.19 258 LEU A O 1
ATOM 2019 N N . GLU A 1 259 ? -16.729 -7.149 44.184 1.00 92.19 259 GLU A N 1
ATOM 2020 C CA . GLU A 1 259 ? -15.457 -7.857 44.009 1.00 92.19 259 GLU A CA 1
ATOM 2021 C C . GLU A 1 259 ? -15.508 -8.817 42.814 1.00 92.19 259 GLU A C 1
ATOM 2023 O O . GLU A 1 259 ? -14.577 -8.854 42.007 1.00 92.19 259 GLU A O 1
ATOM 2028 N N . SER A 1 260 ? -16.616 -9.544 42.643 1.00 91.31 260 SER A N 1
ATOM 2029 C CA . SER A 1 260 ? -16.825 -10.409 41.478 1.00 91.31 260 SER A CA 1
ATOM 2030 C C . SER A 1 260 ? -16.840 -9.616 40.167 1.00 91.31 260 SER A C 1
ATOM 2032 O O . SER A 1 260 ? -16.174 -10.013 39.211 1.00 91.31 260 SER A O 1
ATOM 2034 N N . SER A 1 261 ? -17.557 -8.490 40.110 1.00 91.44 261 SER A N 1
ATOM 2035 C CA . SER A 1 261 ? -17.598 -7.630 38.918 1.00 91.44 261 SER A CA 1
ATOM 2036 C C . SER A 1 261 ? -16.226 -7.043 38.580 1.00 91.44 261 SER A C 1
ATOM 2038 O O . SER A 1 261 ? -15.824 -7.059 37.419 1.00 91.44 261 SER A O 1
ATOM 2040 N N . ILE A 1 262 ? -15.469 -6.586 39.584 1.00 90.44 262 ILE A N 1
ATOM 2041 C CA . ILE A 1 262 ? -14.101 -6.075 39.403 1.00 90.44 262 ILE A CA 1
ATOM 2042 C C . ILE A 1 262 ? -13.184 -7.163 38.840 1.00 90.44 262 ILE A C 1
ATOM 2044 O O . ILE A 1 262 ? -12.413 -6.899 37.917 1.00 90.44 262 ILE A O 1
ATOM 2048 N N . ASN A 1 263 ? -13.272 -8.387 39.363 1.00 89.19 263 ASN A N 1
ATOM 2049 C CA . ASN A 1 263 ? -12.483 -9.509 38.859 1.00 89.19 263 ASN A CA 1
ATOM 2050 C C . ASN A 1 263 ? -12.855 -9.868 37.413 1.00 89.19 263 ASN A C 1
ATOM 2052 O O . ASN A 1 263 ? -11.960 -10.157 36.624 1.00 89.19 263 ASN A O 1
ATOM 2056 N N . GLY A 1 264 ? -14.140 -9.785 37.049 1.00 90.19 264 GLY A N 1
ATOM 2057 C CA . GLY A 1 264 ? -14.597 -9.948 35.666 1.00 90.19 264 GLY A CA 1
ATOM 2058 C C . GLY A 1 264 ? -13.998 -8.900 34.727 1.00 90.19 264 GLY A C 1
ATOM 2059 O O . GLY A 1 264 ? -13.375 -9.256 33.734 1.00 90.19 264 GLY A O 1
ATOM 2060 N N . VAL A 1 265 ? -14.085 -7.615 35.088 1.00 88.19 265 VAL A N 1
ATOM 2061 C CA . VAL A 1 265 ? -13.482 -6.518 34.304 1.00 88.19 265 VAL A CA 1
ATOM 2062 C C . VAL A 1 265 ? -11.970 -6.691 34.161 1.00 88.19 265 VAL A C 1
ATOM 2064 O O . VAL A 1 265 ? -11.408 -6.396 33.110 1.00 88.19 265 VAL A O 1
ATOM 2067 N N . ARG A 1 266 ? -11.293 -7.166 35.210 1.00 89.19 266 ARG A N 1
ATOM 2068 C CA . ARG A 1 266 ? -9.851 -7.418 35.170 1.00 89.19 266 ARG A CA 1
ATOM 2069 C C . ARG A 1 266 ? -9.492 -8.548 34.205 1.00 89.19 266 ARG A C 1
ATOM 2071 O O . ARG A 1 266 ? -8.541 -8.385 33.454 1.00 89.19 266 ARG A O 1
ATOM 2078 N N . ALA A 1 267 ? -10.257 -9.638 34.202 1.00 88.00 267 ALA A N 1
ATOM 2079 C CA . ALA A 1 267 ? -10.068 -10.732 33.252 1.00 88.00 267 ALA A CA 1
ATOM 2080 C C . ALA A 1 267 ? -10.311 -10.269 31.806 1.00 88.00 267 ALA A C 1
ATOM 2082 O O . ALA A 1 267 ? -9.465 -10.493 30.949 1.00 88.00 267 ALA A O 1
ATOM 2083 N N . ASP A 1 268 ? -11.396 -9.527 31.558 1.00 89.19 268 ASP A N 1
ATOM 2084 C CA . ASP A 1 268 ? -11.677 -8.949 30.238 1.00 89.19 268 ASP A CA 1
ATOM 2085 C C . ASP A 1 268 ? -10.553 -7.998 29.782 1.00 89.19 268 ASP A C 1
ATOM 2087 O O . ASP A 1 268 ? -10.246 -7.900 28.592 1.00 89.19 268 ASP A O 1
ATOM 2091 N N . LEU A 1 269 ? -9.937 -7.256 30.710 1.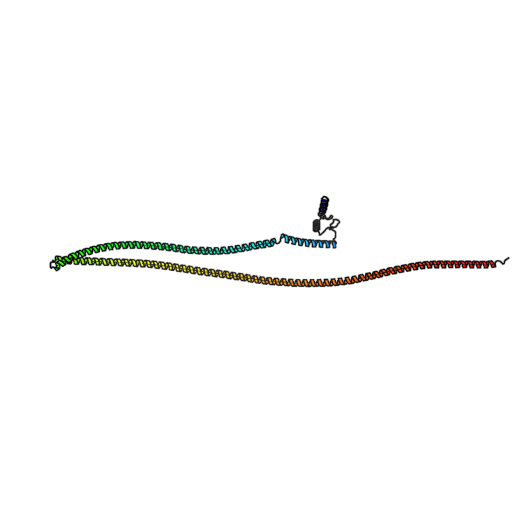00 86.62 269 LEU A N 1
ATOM 2092 C CA . LEU A 1 269 ? -8.803 -6.384 30.405 1.00 86.62 269 LEU A CA 1
ATOM 2093 C C . LEU A 1 269 ? -7.558 -7.191 30.024 1.00 86.62 269 LEU A C 1
ATOM 2095 O O . LEU A 1 269 ? -6.896 -6.822 29.056 1.00 86.62 269 LEU A O 1
ATOM 2099 N N . ASP A 1 270 ? -7.257 -8.263 30.758 1.00 88.62 270 ASP A N 1
ATOM 2100 C CA . ASP A 1 270 ? -6.127 -9.150 30.468 1.00 88.62 270 ASP A CA 1
ATOM 2101 C C . ASP A 1 270 ? -6.305 -9.817 29.089 1.00 88.62 270 ASP A C 1
ATOM 2103 O O . ASP A 1 270 ? -5.415 -9.708 28.246 1.00 88.62 270 ASP A O 1
ATOM 2107 N N . ASP A 1 271 ? -7.492 -10.355 28.785 1.00 87.50 271 ASP A N 1
ATOM 2108 C CA . ASP A 1 271 ? -7.807 -10.937 27.469 1.00 87.50 271 ASP A CA 1
ATOM 2109 C C . ASP A 1 271 ? -7.664 -9.905 26.332 1.00 87.50 271 ASP A C 1
ATOM 2111 O O . ASP A 1 271 ? -7.117 -10.188 25.263 1.00 87.50 271 ASP A O 1
ATOM 2115 N N . ASN A 1 272 ? -8.131 -8.669 26.546 1.00 84.00 272 ASN A N 1
ATOM 2116 C CA . ASN A 1 272 ? -7.973 -7.595 25.562 1.00 84.00 272 ASN A CA 1
ATOM 2117 C C . ASN A 1 272 ? -6.507 -7.192 25.366 1.00 84.00 272 ASN A C 1
ATOM 2119 O O . ASN A 1 272 ? -6.112 -6.857 24.247 1.00 84.00 272 ASN A O 1
ATOM 2123 N N . MET A 1 273 ? -5.707 -7.190 26.434 1.00 84.88 273 MET A N 1
ATOM 2124 C CA . MET A 1 273 ? -4.275 -6.911 26.354 1.00 84.88 273 MET A CA 1
ATOM 2125 C C . MET A 1 273 ? -3.550 -7.991 25.551 1.00 84.88 273 MET A C 1
ATOM 2127 O O . MET A 1 273 ? -2.751 -7.637 24.685 1.00 84.88 273 MET A O 1
ATOM 2131 N N . ASP A 1 274 ? -3.878 -9.265 25.760 1.00 86.50 274 ASP A N 1
ATOM 2132 C CA . ASP A 1 274 ? -3.318 -10.382 24.991 1.00 86.50 274 ASP A CA 1
ATOM 2133 C C . ASP A 1 274 ? -3.651 -10.253 23.497 1.00 86.50 274 ASP A C 1
ATOM 2135 O O . ASP A 1 274 ? -2.756 -10.306 22.655 1.00 86.50 274 ASP A O 1
ATOM 2139 N N . ILE A 1 275 ? -4.905 -9.937 23.151 1.00 85.62 275 ILE A N 1
ATOM 2140 C CA . ILE A 1 275 ? -5.309 -9.682 21.756 1.00 85.62 275 ILE A CA 1
ATOM 2141 C C . ILE A 1 275 ? -4.520 -8.515 21.141 1.00 85.62 275 ILE A C 1
ATOM 2143 O O . ILE A 1 275 ? -4.145 -8.560 19.965 1.00 85.62 275 ILE A O 1
ATOM 2147 N N . ILE A 1 276 ? -4.287 -7.440 21.903 1.00 79.75 276 ILE A N 1
ATOM 2148 C CA . ILE A 1 276 ? -3.506 -6.288 21.433 1.00 79.75 276 ILE A CA 1
ATOM 2149 C C . ILE A 1 276 ? -2.057 -6.699 21.167 1.00 79.75 276 ILE A C 1
ATOM 2151 O O . ILE A 1 276 ? -1.516 -6.315 20.127 1.00 79.75 276 ILE A O 1
ATOM 2155 N N . PHE A 1 277 ? -1.440 -7.465 22.067 1.00 79.75 277 PHE A N 1
ATOM 2156 C CA . PHE A 1 277 ? -0.074 -7.948 21.885 1.00 79.75 277 PHE A CA 1
ATOM 2157 C C . PHE A 1 277 ? 0.037 -8.879 20.676 1.00 79.75 277 PHE A C 1
ATOM 2159 O O . PHE A 1 277 ? 0.877 -8.626 19.815 1.00 79.75 277 PHE A O 1
ATOM 2166 N N . ASP A 1 278 ? -0.873 -9.840 20.520 1.00 84.38 278 ASP A N 1
ATOM 2167 C CA . ASP A 1 278 ? -0.915 -10.733 19.355 1.00 84.38 278 ASP A CA 1
ATOM 2168 C C . ASP A 1 278 ? -1.067 -9.954 18.038 1.00 84.38 278 ASP A C 1
ATOM 2170 O O . ASP A 1 278 ? -0.408 -10.244 17.036 1.00 84.38 278 ASP A O 1
ATOM 2174 N N . PHE A 1 279 ? -1.915 -8.920 18.019 1.00 79.94 279 PHE A N 1
ATOM 2175 C CA . PHE A 1 279 ? -2.074 -8.053 16.850 1.00 79.94 279 PHE A CA 1
ATOM 2176 C C . PHE A 1 279 ? -0.808 -7.245 16.542 1.00 79.94 279 PHE A C 1
ATOM 2178 O O . PHE A 1 279 ? -0.481 -7.020 15.370 1.00 79.94 279 PHE A O 1
ATOM 2185 N N . MET A 1 280 ? -0.113 -6.766 17.575 1.00 76.00 280 MET A N 1
ATOM 2186 C CA . MET A 1 280 ? 1.149 -6.048 17.418 1.00 76.00 280 MET A CA 1
ATOM 2187 C C . MET A 1 280 ? 2.246 -6.966 16.879 1.00 76.00 280 MET A C 1
ATOM 2189 O O . MET A 1 280 ? 2.923 -6.571 15.927 1.00 76.00 280 MET A O 1
ATOM 2193 N N . ASP A 1 281 ? 2.374 -8.181 17.407 1.00 83.81 281 ASP A N 1
ATOM 2194 C CA . ASP A 1 281 ? 3.342 -9.177 16.941 1.00 83.81 281 ASP A CA 1
ATOM 2195 C C . ASP A 1 281 ? 3.056 -9.576 15.490 1.00 83.81 281 ASP A C 1
ATOM 2197 O O . ASP A 1 281 ? 3.927 -9.443 14.631 1.00 83.81 281 ASP A O 1
ATOM 2201 N N . ALA A 1 282 ? 1.806 -9.904 15.152 1.00 82.12 282 ALA A N 1
ATOM 2202 C CA . ALA A 1 282 ? 1.429 -10.263 13.785 1.00 82.12 282 ALA A CA 1
ATOM 2203 C C . ALA A 1 282 ? 1.676 -9.130 12.768 1.00 82.12 282 ALA A C 1
ATOM 2205 O O . ALA A 1 282 ? 2.112 -9.377 11.640 1.00 82.12 282 ALA A O 1
ATOM 2206 N N . ASN A 1 283 ? 1.409 -7.870 13.135 1.00 78.31 283 ASN A N 1
ATOM 2207 C CA . ASN A 1 283 ? 1.734 -6.732 12.267 1.00 78.31 283 ASN A CA 1
ATOM 2208 C C . ASN A 1 283 ? 3.237 -6.516 12.130 1.00 78.31 283 ASN A C 1
ATOM 2210 O O . ASN A 1 283 ? 3.696 -6.111 11.058 1.00 78.31 283 ASN A O 1
ATOM 2214 N N . THR A 1 284 ? 3.986 -6.746 13.203 1.00 84.25 284 THR A N 1
ATOM 2215 C CA . THR A 1 284 ? 5.443 -6.640 13.202 1.00 84.25 284 THR A CA 1
ATOM 2216 C C . THR A 1 284 ? 6.030 -7.682 12.253 1.00 84.25 284 THR A C 1
ATOM 2218 O O . THR A 1 284 ? 6.764 -7.312 11.336 1.00 84.25 284 THR A O 1
ATOM 2221 N N . ASP A 1 285 ? 5.593 -8.937 12.354 1.00 84.94 285 ASP A N 1
ATOM 2222 C CA . ASP A 1 285 ? 5.994 -10.030 11.464 1.00 84.94 285 ASP A CA 1
ATOM 2223 C C . ASP A 1 285 ? 5.637 -9.753 10.001 1.00 84.94 285 ASP A C 1
ATOM 2225 O O . ASP A 1 285 ? 6.480 -9.879 9.110 1.00 84.94 285 ASP A O 1
ATOM 2229 N N . LEU A 1 286 ? 4.407 -9.300 9.732 1.00 87.06 286 LEU A N 1
ATOM 2230 C CA . LEU A 1 286 ? 3.986 -8.936 8.377 1.00 87.06 286 LEU A CA 1
ATOM 2231 C C . LEU A 1 286 ? 4.839 -7.797 7.805 1.00 87.06 286 LEU A C 1
ATOM 2233 O O . LEU A 1 286 ? 5.158 -7.788 6.614 1.00 87.06 286 LEU A O 1
ATOM 2237 N N . THR A 1 287 ? 5.194 -6.820 8.640 1.00 83.69 287 THR A N 1
ATOM 2238 C CA . THR A 1 287 ? 6.036 -5.692 8.234 1.00 83.69 287 THR A CA 1
ATOM 2239 C C . THR A 1 287 ? 7.440 -6.171 7.888 1.00 83.69 287 THR A C 1
ATOM 2241 O O . THR A 1 287 ? 7.938 -5.825 6.818 1.00 83.69 287 THR A O 1
ATOM 2244 N N . PHE A 1 288 ? 8.049 -7.014 8.724 1.00 83.69 288 PHE A N 1
ATOM 2245 C CA . PHE A 1 288 ? 9.359 -7.599 8.439 1.00 83.69 288 PHE A CA 1
ATOM 2246 C C . PHE A 1 288 ? 9.349 -8.476 7.187 1.00 83.69 288 PHE A C 1
ATOM 2248 O O . PHE A 1 288 ? 10.252 -8.354 6.363 1.00 83.69 288 PHE A O 1
ATOM 2255 N N . SER A 1 289 ? 8.310 -9.288 6.980 1.00 87.00 289 SER A N 1
ATOM 2256 C CA . SER A 1 289 ? 8.207 -10.127 5.781 1.00 87.00 289 SER A CA 1
ATOM 2257 C C . SER A 1 289 ? 8.112 -9.289 4.502 1.00 87.00 289 SER A C 1
ATOM 2259 O O . SER A 1 289 ? 8.775 -9.594 3.517 1.00 87.00 289 SER A O 1
ATOM 2261 N N . ARG A 1 290 ? 7.350 -8.185 4.519 1.00 86.12 290 ARG A N 1
ATOM 2262 C CA . ARG A 1 290 ? 7.271 -7.258 3.373 1.00 86.12 290 ARG A CA 1
ATOM 2263 C C . ARG A 1 290 ? 8.582 -6.515 3.133 1.00 86.12 290 ARG A C 1
ATOM 2265 O O . ARG A 1 290 ? 8.916 -6.255 1.984 1.00 86.12 290 ARG A O 1
ATOM 2272 N N . ILE A 1 291 ? 9.305 -6.152 4.195 1.00 83.56 291 ILE A N 1
ATOM 2273 C CA . ILE A 1 291 ? 10.648 -5.568 4.070 1.00 83.56 291 ILE A CA 1
ATOM 2274 C C . ILE A 1 291 ? 11.577 -6.571 3.386 1.00 83.56 291 ILE A C 1
ATOM 2276 O O . ILE A 1 291 ? 12.240 -6.205 2.425 1.00 83.56 291 ILE A O 1
ATOM 2280 N N . HIS A 1 292 ? 11.554 -7.832 3.811 1.00 89.94 292 HIS A N 1
ATOM 2281 C CA . HIS A 1 292 ? 12.389 -8.873 3.226 1.00 89.94 292 HIS A CA 1
ATOM 2282 C C . HIS A 1 292 ? 12.085 -9.117 1.738 1.00 89.94 292 HIS A C 1
ATOM 2284 O O . HIS A 1 292 ? 13.000 -9.141 0.921 1.00 89.94 292 HIS A O 1
ATOM 2290 N N . GLU A 1 293 ? 10.807 -9.198 1.350 1.00 88.12 293 GLU A N 1
ATOM 2291 C CA . GLU A 1 293 ? 10.409 -9.314 -0.065 1.00 88.12 293 GLU A CA 1
ATOM 2292 C C . GLU A 1 293 ? 10.881 -8.116 -0.911 1.00 88.12 293 GLU A C 1
ATOM 2294 O O . GLU A 1 293 ? 11.265 -8.266 -2.077 1.00 88.12 293 GLU A O 1
ATOM 2299 N N . LEU A 1 294 ? 10.855 -6.908 -0.336 1.00 87.69 294 LEU A N 1
ATOM 2300 C CA . LEU A 1 294 ? 11.373 -5.709 -0.994 1.00 87.69 294 LEU A CA 1
ATOM 2301 C C . LEU A 1 294 ? 12.897 -5.750 -1.125 1.00 87.69 294 LEU A C 1
ATOM 2303 O O . LEU A 1 294 ? 13.407 -5.372 -2.176 1.00 87.69 294 LEU A O 1
ATOM 2307 N N . GLU A 1 295 ? 13.614 -6.218 -0.104 1.00 88.62 295 GLU A N 1
ATOM 2308 C CA . GLU A 1 295 ? 15.068 -6.409 -0.151 1.00 88.62 295 GLU A CA 1
ATOM 2309 C C . GLU A 1 295 ? 15.464 -7.419 -1.237 1.00 88.62 295 GLU A C 1
ATOM 2311 O O . GLU A 1 295 ? 16.361 -7.134 -2.029 1.00 88.62 295 GLU A O 1
ATOM 2316 N N . GLU A 1 296 ? 14.757 -8.549 -1.351 1.00 90.94 296 GLU A N 1
ATOM 2317 C CA . GLU A 1 296 ? 14.978 -9.522 -2.430 1.00 90.94 296 GLU A CA 1
ATOM 2318 C C . GLU A 1 296 ? 14.698 -8.922 -3.814 1.00 90.94 296 GLU A C 1
ATOM 2320 O O . GLU A 1 296 ? 15.473 -9.116 -4.752 1.00 90.94 296 GLU A O 1
ATOM 2325 N N . SER A 1 297 ? 13.613 -8.153 -3.944 1.00 90.00 297 SER A N 1
ATOM 2326 C CA . SER A 1 297 ? 13.266 -7.480 -5.201 1.00 90.00 297 SER A CA 1
ATOM 2327 C C . SER A 1 297 ? 14.315 -6.439 -5.604 1.00 90.00 297 SER A C 1
ATOM 2329 O O . SER A 1 297 ? 14.647 -6.329 -6.783 1.00 90.00 297 SER A O 1
ATOM 2331 N N . ILE A 1 298 ? 14.855 -5.684 -4.640 1.00 89.00 298 ILE A N 1
ATOM 2332 C CA . ILE A 1 298 ? 15.939 -4.721 -4.870 1.00 89.00 298 ILE A CA 1
ATOM 2333 C C . ILE A 1 298 ? 17.200 -5.452 -5.330 1.00 89.00 298 ILE A C 1
ATOM 2335 O O . ILE A 1 298 ? 17.764 -5.070 -6.350 1.00 89.00 298 ILE A O 1
ATOM 2339 N N . ALA A 1 299 ? 17.591 -6.533 -4.652 1.00 89.38 299 ALA A N 1
ATOM 2340 C CA . ALA A 1 299 ? 18.768 -7.315 -5.024 1.00 89.38 299 ALA A CA 1
ATOM 2341 C C . ALA A 1 299 ? 18.653 -7.910 -6.441 1.00 89.38 299 ALA A C 1
ATOM 2343 O O . ALA A 1 299 ? 19.627 -7.926 -7.192 1.00 89.38 299 ALA A O 1
ATOM 2344 N N . ALA A 1 300 ? 17.459 -8.364 -6.838 1.00 89.12 300 ALA A N 1
ATOM 2345 C CA . ALA A 1 300 ? 17.211 -8.844 -8.196 1.00 89.12 300 ALA A CA 1
ATOM 2346 C C . ALA A 1 300 ? 17.385 -7.730 -9.243 1.00 89.12 300 ALA A C 1
ATOM 2348 O O . ALA A 1 300 ? 18.053 -7.937 -10.254 1.00 89.12 300 ALA A O 1
ATOM 2349 N N . ILE A 1 301 ? 16.834 -6.540 -8.979 1.00 88.88 301 ILE A N 1
ATOM 2350 C CA . ILE A 1 301 ? 16.979 -5.366 -9.853 1.00 88.88 301 ILE A CA 1
ATOM 2351 C C . ILE A 1 301 ? 18.448 -4.935 -9.955 1.00 88.88 301 ILE A C 1
ATOM 2353 O O . ILE A 1 301 ? 18.919 -4.634 -11.049 1.00 88.88 301 ILE A O 1
ATOM 2357 N N . GLU A 1 302 ? 19.182 -4.916 -8.842 1.00 91.00 302 GLU A N 1
ATOM 2358 C CA . GLU A 1 302 ? 20.618 -4.611 -8.832 1.00 91.00 302 GLU A CA 1
ATOM 2359 C C . GLU A 1 302 ? 21.405 -5.595 -9.709 1.00 91.00 302 GLU A C 1
ATOM 2361 O O . GLU A 1 302 ? 22.246 -5.165 -10.499 1.00 91.00 302 GLU A O 1
ATOM 2366 N N . GLY A 1 303 ? 21.071 -6.889 -9.658 1.00 90.19 303 GLY A N 1
ATOM 2367 C CA . GLY A 1 303 ? 21.654 -7.898 -10.545 1.00 90.19 303 GLY A CA 1
ATOM 2368 C C . GLY A 1 303 ? 21.338 -7.668 -12.029 1.00 90.19 303 GLY A C 1
ATOM 2369 O O . GLY A 1 303 ? 22.226 -7.792 -12.873 1.00 90.19 303 GLY A O 1
ATOM 2370 N N . GLU A 1 304 ? 20.102 -7.285 -12.367 1.00 92.69 304 GLU A N 1
ATOM 2371 C CA . GLU A 1 304 ? 19.728 -6.932 -13.747 1.00 92.69 304 GLU A CA 1
ATOM 2372 C C . GLU A 1 304 ? 20.489 -5.696 -14.257 1.00 92.69 304 GLU A C 1
ATOM 2374 O O . GLU A 1 304 ? 20.902 -5.660 -15.420 1.00 92.69 304 GLU A O 1
ATOM 2379 N N . PHE A 1 305 ? 20.706 -4.689 -13.402 1.00 90.69 305 PHE A N 1
ATOM 2380 C CA . PHE A 1 305 ? 21.517 -3.518 -13.743 1.00 90.69 305 PHE A CA 1
ATOM 2381 C C . PHE A 1 305 ? 22.979 -3.885 -13.990 1.00 90.69 305 PHE A C 1
ATOM 2383 O O . PHE A 1 305 ? 23.563 -3.400 -14.957 1.00 90.69 305 PHE A O 1
ATOM 2390 N N . GLU A 1 306 ? 23.556 -4.766 -13.173 1.00 91.31 306 GLU A N 1
ATOM 2391 C CA . GLU A 1 306 ? 24.938 -5.221 -13.347 1.00 91.31 306 GLU A CA 1
ATOM 2392 C C . GLU A 1 306 ? 25.120 -5.991 -14.670 1.00 91.31 306 GLU A C 1
ATOM 2394 O O . GLU A 1 306 ? 26.087 -5.763 -15.403 1.00 91.31 306 GLU A O 1
ATOM 2399 N N . GLU A 1 307 ? 24.155 -6.839 -15.048 1.00 92.25 307 GLU A N 1
ATOM 2400 C CA . GLU A 1 307 ? 24.160 -7.510 -16.356 1.00 92.25 307 GLU A CA 1
ATOM 2401 C C . GLU A 1 307 ? 24.026 -6.508 -17.516 1.00 92.25 307 GLU A C 1
ATOM 2403 O O . GLU A 1 307 ? 24.716 -6.624 -18.538 1.00 92.25 307 GLU A O 1
ATOM 2408 N N . LEU A 1 308 ? 23.148 -5.512 -17.372 1.00 91.94 308 LEU A N 1
ATOM 2409 C CA . LEU A 1 308 ? 22.958 -4.471 -18.377 1.00 91.94 308 LEU A CA 1
ATOM 2410 C C . LEU A 1 308 ? 24.233 -3.642 -18.574 1.00 91.94 308 LEU A C 1
ATOM 2412 O O . LEU A 1 308 ? 24.625 -3.416 -19.722 1.00 91.94 308 LEU A O 1
ATOM 2416 N N . ASP A 1 309 ? 24.895 -3.244 -17.490 1.00 92.44 309 ASP A N 1
ATOM 2417 C CA . ASP A 1 309 ? 26.155 -2.498 -17.526 1.00 92.44 309 ASP A CA 1
ATOM 2418 C C . ASP A 1 309 ? 27.256 -3.304 -18.223 1.00 92.44 309 ASP A C 1
ATOM 2420 O O . ASP A 1 309 ? 27.894 -2.798 -19.152 1.00 92.44 309 ASP A O 1
ATOM 2424 N N . ALA A 1 310 ? 27.404 -4.591 -17.894 1.00 91.69 310 ALA A N 1
ATOM 2425 C CA . ALA A 1 310 ? 28.356 -5.474 -18.571 1.00 91.69 310 ALA A CA 1
ATOM 2426 C C . ALA A 1 310 ? 28.079 -5.578 -20.084 1.00 91.69 310 ALA A C 1
ATOM 2428 O O . ALA A 1 310 ? 28.996 -5.611 -20.914 1.00 91.69 310 ALA A O 1
ATOM 2429 N N . LYS A 1 311 ? 26.801 -5.598 -20.479 1.00 92.38 311 LYS A N 1
ATOM 2430 C CA . LYS A 1 311 ? 26.394 -5.639 -21.890 1.00 92.38 311 LYS A CA 1
ATOM 2431 C C . LYS A 1 311 ? 26.657 -4.317 -22.609 1.00 92.38 311 LYS A C 1
ATOM 2433 O O . LYS A 1 311 ? 27.046 -4.330 -23.780 1.00 92.38 311 LYS A O 1
ATOM 2438 N N . ILE A 1 312 ? 26.457 -3.187 -21.931 1.00 91.44 312 ILE A N 1
ATOM 2439 C CA . ILE A 1 312 ? 26.792 -1.854 -22.442 1.00 91.44 312 ILE A CA 1
ATOM 2440 C C . ILE A 1 312 ? 28.300 -1.743 -22.657 1.00 91.44 312 ILE A C 1
ATOM 2442 O O . ILE A 1 312 ? 28.715 -1.318 -23.738 1.00 91.44 312 ILE A O 1
ATOM 2446 N N . GLU A 1 313 ? 29.115 -2.164 -21.692 1.00 92.56 313 GLU A N 1
ATOM 2447 C CA . GLU A 1 313 ? 30.577 -2.155 -21.797 1.00 92.56 313 GLU A CA 1
ATOM 2448 C C . GLU A 1 313 ? 31.046 -3.025 -22.971 1.00 92.56 313 GLU A C 1
ATOM 2450 O O . GLU A 1 313 ? 31.753 -2.548 -23.859 1.00 92.56 313 GLU A O 1
ATOM 2455 N N . SER A 1 314 ? 30.536 -4.256 -23.075 1.00 91.56 314 SER A N 1
ATOM 2456 C CA . SER A 1 314 ? 30.861 -5.167 -24.178 1.00 91.56 314 SER A CA 1
ATOM 2457 C C . SER A 1 314 ? 30.497 -4.598 -25.556 1.00 91.56 314 SER A C 1
ATOM 2459 O O . SER A 1 314 ? 31.294 -4.662 -26.498 1.00 91.56 314 SER A O 1
ATOM 2461 N N . ASN A 1 315 ? 29.305 -4.008 -25.691 1.00 93.00 315 ASN A N 1
ATOM 2462 C CA . ASN A 1 315 ? 28.884 -3.370 -26.939 1.00 93.00 315 ASN A CA 1
ATOM 2463 C C . ASN A 1 315 ? 29.737 -2.142 -27.263 1.00 93.00 315 ASN A C 1
ATOM 2465 O O . ASN A 1 315 ? 30.080 -1.921 -28.426 1.00 93.00 315 ASN A O 1
ATOM 2469 N N . THR A 1 316 ? 30.090 -1.357 -26.248 1.00 92.38 316 THR A N 1
ATOM 2470 C CA . THR A 1 316 ? 30.947 -0.178 -26.385 1.00 92.38 316 THR A CA 1
ATOM 2471 C C . THR A 1 316 ? 32.326 -0.579 -26.908 1.00 92.38 316 THR A C 1
ATOM 2473 O O . THR A 1 316 ? 32.777 -0.035 -27.917 1.00 92.38 316 THR A O 1
ATOM 2476 N N . ASP A 1 317 ? 32.944 -1.607 -26.327 1.00 91.12 317 ASP A N 1
ATOM 2477 C CA . ASP A 1 317 ? 34.221 -2.166 -26.784 1.00 91.12 317 ASP A CA 1
ATOM 2478 C C . ASP A 1 317 ? 34.148 -2.714 -28.212 1.00 91.12 317 ASP A C 1
ATOM 2480 O O . ASP A 1 317 ? 35.032 -2.466 -29.043 1.00 91.12 317 ASP A O 1
ATOM 2484 N N . PHE A 1 318 ? 33.072 -3.436 -28.535 1.00 91.25 318 PHE A N 1
ATOM 2485 C CA . PHE A 1 318 ? 32.844 -3.945 -29.884 1.00 91.25 318 PHE A CA 1
ATOM 2486 C C . PHE A 1 318 ? 32.766 -2.811 -30.913 1.00 91.25 318 PHE A C 1
ATOM 2488 O O . PHE A 1 318 ? 33.383 -2.895 -31.982 1.00 91.25 318 PHE A O 1
ATOM 2495 N N . LEU A 1 319 ? 32.034 -1.740 -30.592 1.00 91.06 319 LEU A N 1
ATOM 2496 C CA . LEU A 1 319 ? 31.898 -0.567 -31.450 1.00 91.06 319 LEU A CA 1
ATOM 2497 C C . LEU A 1 319 ? 33.229 0.169 -31.611 1.00 91.06 319 LEU A C 1
ATOM 2499 O O . LEU A 1 319 ? 33.609 0.452 -32.749 1.00 91.06 319 LEU A O 1
ATOM 2503 N N . TYR A 1 320 ? 33.977 0.404 -30.529 1.00 89.44 320 TYR A N 1
ATOM 2504 C CA . TYR A 1 320 ? 35.306 1.020 -30.607 1.00 89.44 320 TYR A CA 1
ATOM 2505 C C . TYR A 1 320 ? 36.250 0.225 -31.508 1.00 89.44 320 TYR A C 1
ATOM 2507 O O . TYR A 1 320 ? 36.923 0.798 -32.369 1.00 89.44 320 TYR A O 1
ATOM 2515 N N . ARG A 1 321 ? 36.252 -1.106 -31.384 1.00 91.19 321 ARG A N 1
ATOM 2516 C CA . ARG A 1 321 ? 37.075 -1.970 -32.233 1.00 91.19 321 ARG A CA 1
ATOM 2517 C C . ARG A 1 321 ? 36.663 -1.899 -33.703 1.00 91.19 321 ARG A C 1
ATOM 2519 O O . ARG A 1 321 ? 37.532 -1.824 -34.569 1.00 91.19 321 ARG A O 1
ATOM 2526 N N . LYS A 1 322 ? 35.359 -1.904 -34.001 1.00 90.56 322 LYS A N 1
ATOM 2527 C CA . LYS A 1 322 ? 34.859 -1.752 -35.378 1.00 90.56 322 LYS A CA 1
ATOM 2528 C C . LYS A 1 322 ? 35.238 -0.406 -35.983 1.00 90.56 322 LYS A C 1
ATOM 2530 O O . LYS A 1 322 ? 35.707 -0.380 -37.117 1.00 90.56 322 LYS A O 1
ATOM 2535 N N . ILE A 1 323 ? 35.056 0.681 -35.237 1.00 90.69 323 ILE A N 1
ATOM 2536 C CA . ILE A 1 323 ? 35.410 2.032 -35.685 1.00 90.69 323 ILE A CA 1
ATOM 2537 C C . ILE A 1 323 ? 36.909 2.111 -35.976 1.00 90.69 323 ILE A C 1
ATOM 2539 O O . ILE A 1 323 ? 37.287 2.592 -37.037 1.00 90.69 323 ILE A O 1
ATOM 2543 N N . SER A 1 324 ? 37.754 1.567 -35.095 1.00 91.69 324 SER A N 1
ATOM 2544 C CA . SER A 1 324 ? 39.207 1.552 -35.297 1.00 91.69 324 SER A CA 1
ATOM 2545 C C . SER A 1 324 ? 39.628 0.801 -36.564 1.00 91.69 324 SER A C 1
ATOM 2547 O O . SER A 1 324 ? 40.515 1.269 -37.272 1.00 91.69 324 SER A O 1
ATOM 2549 N N . ILE A 1 325 ? 38.992 -0.333 -36.881 1.00 91.31 325 ILE A N 1
ATOM 2550 C CA . ILE A 1 325 ? 39.277 -1.073 -38.122 1.00 91.31 325 ILE A CA 1
ATOM 2551 C C . ILE A 1 325 ? 38.881 -0.246 -39.348 1.00 91.31 325 ILE A C 1
ATOM 2553 O O . ILE A 1 325 ? 39.667 -0.128 -40.284 1.00 91.31 325 ILE A O 1
ATOM 2557 N N . VAL A 1 326 ? 37.681 0.343 -39.336 1.00 90.25 326 VAL A N 1
ATOM 2558 C CA . VAL A 1 326 ? 37.190 1.171 -40.449 1.00 90.25 326 VAL A CA 1
ATOM 2559 C C . VAL A 1 326 ? 38.084 2.393 -40.667 1.00 90.25 326 VAL A C 1
ATOM 2561 O O . VAL A 1 326 ? 38.372 2.732 -41.812 1.00 90.25 326 VAL A O 1
ATOM 2564 N N . ASP A 1 327 ? 38.549 3.035 -39.596 1.00 92.44 327 ASP A N 1
ATOM 2565 C CA . ASP A 1 327 ? 39.457 4.182 -39.677 1.00 92.44 327 ASP A CA 1
ATOM 2566 C C . ASP A 1 327 ? 40.808 3.796 -40.303 1.00 92.44 327 ASP A C 1
ATOM 2568 O O . ASP A 1 327 ? 41.291 4.460 -41.222 1.00 92.44 327 ASP A O 1
ATOM 2572 N N . GLU A 1 328 ? 41.375 2.660 -39.890 1.00 92.38 328 GLU A N 1
ATOM 2573 C CA . GLU A 1 328 ? 42.631 2.140 -40.438 1.00 92.38 328 GLU A CA 1
ATOM 2574 C C . GLU A 1 328 ? 42.501 1.750 -41.922 1.00 92.38 328 GLU A C 1
ATOM 2576 O O . GLU A 1 328 ? 43.386 2.044 -42.732 1.00 92.38 328 GLU A O 1
ATOM 2581 N N . ASP A 1 329 ? 41.393 1.116 -42.309 1.00 92.81 329 ASP A N 1
ATOM 2582 C CA . ASP A 1 329 ? 41.128 0.745 -43.702 1.00 92.81 329 ASP A CA 1
ATOM 2583 C C . ASP A 1 329 ? 40.899 1.980 -44.583 1.00 92.81 329 ASP A C 1
ATOM 2585 O O . ASP A 1 329 ? 41.461 2.074 -45.680 1.00 92.81 329 ASP A O 1
ATOM 2589 N N . ASN A 1 330 ? 40.156 2.972 -44.085 1.00 92.31 330 ASN A N 1
ATOM 2590 C CA . ASN A 1 330 ? 39.973 4.253 -44.767 1.00 92.31 330 ASN A CA 1
ATOM 2591 C C . ASN A 1 330 ? 41.305 4.984 -44.950 1.00 92.31 330 ASN A C 1
ATOM 2593 O O . ASN A 1 330 ? 41.574 5.505 -46.033 1.00 92.31 330 ASN A O 1
ATOM 2597 N N . LYS A 1 331 ? 42.170 4.983 -43.932 1.00 94.56 331 LYS A N 1
ATOM 2598 C CA . LYS A 1 331 ? 43.506 5.577 -44.015 1.00 94.56 331 LYS A CA 1
ATOM 2599 C C . LYS A 1 331 ? 44.353 4.922 -45.105 1.00 94.56 331 LYS A C 1
ATOM 2601 O O . LYS A 1 331 ? 44.905 5.626 -45.947 1.00 94.56 331 LYS A O 1
ATOM 2606 N N . LYS A 1 332 ? 44.383 3.587 -45.168 1.00 93.88 332 LYS A N 1
ATOM 2607 C CA . LYS A 1 332 ? 45.084 2.855 -46.241 1.00 93.88 332 LYS A CA 1
ATOM 2608 C C . LYS A 1 332 ? 44.522 3.171 -47.627 1.00 93.88 332 LYS A C 1
ATOM 2610 O O . LYS A 1 332 ? 45.289 3.315 -48.579 1.00 93.88 332 LYS A O 1
ATOM 2615 N N . ALA A 1 333 ? 43.199 3.278 -47.753 1.00 90.25 333 ALA A N 1
ATOM 2616 C CA . ALA A 1 333 ? 42.554 3.641 -49.012 1.00 90.25 333 ALA A CA 1
ATOM 2617 C C . ALA A 1 333 ? 42.940 5.062 -49.459 1.00 90.25 333 ALA A C 1
ATOM 2619 O O . ALA A 1 333 ? 43.286 5.265 -50.624 1.00 90.25 333 ALA A O 1
ATOM 2620 N N . ILE A 1 334 ? 42.953 6.024 -48.530 1.00 92.94 334 ILE A N 1
ATOM 2621 C CA . ILE A 1 334 ? 43.403 7.401 -48.777 1.00 92.94 334 ILE A CA 1
ATOM 2622 C C . ILE A 1 334 ? 44.874 7.424 -49.207 1.00 92.94 334 ILE A C 1
ATOM 2624 O O . ILE A 1 334 ? 45.206 8.074 -50.198 1.00 92.94 334 ILE A O 1
ATOM 2628 N N . ASP A 1 335 ? 45.750 6.684 -48.526 1.00 94.81 335 ASP A N 1
ATOM 2629 C CA . ASP A 1 335 ? 47.172 6.606 -48.876 1.00 94.81 335 ASP A CA 1
ATOM 2630 C C . ASP A 1 335 ? 47.381 6.027 -50.288 1.00 94.81 335 ASP A C 1
ATOM 2632 O O . ASP A 1 335 ? 48.173 6.554 -51.075 1.00 94.81 335 ASP A O 1
ATOM 2636 N N . SER A 1 336 ? 46.621 4.990 -50.657 1.00 94.56 336 SER A N 1
ATOM 2637 C CA . SER A 1 336 ? 46.654 4.396 -52.001 1.00 94.56 336 SER A CA 1
ATOM 2638 C C . SER A 1 336 ? 46.147 5.352 -53.088 1.00 94.56 336 SER A C 1
ATOM 2640 O O . SER A 1 336 ? 46.753 5.457 -54.163 1.00 94.56 336 SER A O 1
ATOM 2642 N N . LEU A 1 337 ? 45.068 6.090 -52.811 1.00 93.19 337 LEU A N 1
ATOM 2643 C CA . LEU A 1 337 ? 44.553 7.129 -53.704 1.00 93.19 337 LEU A CA 1
ATOM 2644 C C . LEU A 1 337 ? 45.577 8.249 -53.896 1.00 93.19 337 LEU A C 1
ATOM 2646 O O . LEU A 1 337 ? 45.859 8.618 -55.034 1.00 93.19 337 LEU A O 1
ATOM 2650 N N . ASN A 1 338 ? 46.191 8.735 -52.816 1.00 94.44 338 ASN A N 1
ATOM 2651 C CA . ASN A 1 338 ? 47.228 9.765 -52.877 1.00 94.44 338 ASN A CA 1
ATOM 2652 C C . ASN A 1 338 ? 48.440 9.311 -53.703 1.00 94.44 338 ASN A C 1
ATOM 2654 O O . ASN A 1 338 ? 48.944 10.079 -54.523 1.00 94.44 338 ASN A O 1
ATOM 2658 N N . ALA A 1 339 ? 48.875 8.057 -53.552 1.00 93.75 339 ALA A N 1
ATOM 2659 C CA . ALA A 1 339 ? 49.947 7.490 -54.370 1.00 93.75 339 ALA A CA 1
ATOM 2660 C C . ALA A 1 339 ? 49.566 7.428 -55.860 1.00 93.75 339 ALA A C 1
ATOM 2662 O O . ALA A 1 339 ? 50.366 7.791 -56.724 1.00 93.75 339 ALA A O 1
ATOM 2663 N N . SER A 1 340 ? 48.331 7.021 -56.166 1.00 94.81 340 SER A N 1
ATOM 2664 C CA . SER A 1 340 ? 47.816 6.960 -57.542 1.00 94.81 340 SER A CA 1
ATOM 2665 C C . SER A 1 340 ? 47.726 8.349 -58.179 1.00 94.81 340 SER A C 1
ATOM 2667 O O . SER A 1 340 ? 48.146 8.535 -59.321 1.00 94.81 340 SER A O 1
ATOM 2669 N N . VAL A 1 341 ? 47.238 9.341 -57.428 1.00 94.75 341 VAL A N 1
ATOM 2670 C CA . VAL A 1 341 ? 47.206 10.751 -57.847 1.00 94.75 341 VAL A CA 1
ATOM 2671 C C . VAL A 1 341 ? 48.620 11.273 -58.093 1.00 94.75 341 VAL A C 1
ATOM 2673 O O . VAL A 1 341 ? 48.849 11.920 -59.113 1.00 94.75 341 VAL A O 1
ATOM 2676 N N . GLY A 1 342 ? 49.580 10.948 -57.222 1.00 92.50 342 GLY A N 1
ATOM 2677 C CA . GLY A 1 342 ? 50.989 11.302 -57.413 1.00 92.50 342 GLY A CA 1
ATOM 2678 C C . GLY A 1 342 ? 51.564 10.731 -58.712 1.00 92.50 342 GLY A C 1
ATOM 2679 O O . GLY A 1 342 ? 52.130 11.470 -59.513 1.00 92.50 342 GLY A O 1
ATOM 2680 N N . SER A 1 343 ? 51.333 9.442 -58.982 1.00 94.62 343 SER A N 1
ATOM 2681 C CA . SER A 1 343 ? 51.767 8.811 -60.235 1.00 94.62 343 SER A CA 1
ATOM 2682 C C . SER A 1 343 ? 51.115 9.439 -61.472 1.00 94.62 343 SER A C 1
ATOM 2684 O O . SER A 1 343 ? 51.761 9.532 -62.519 1.00 94.62 343 SER A O 1
ATOM 2686 N N . LEU A 1 344 ? 49.852 9.864 -61.374 1.00 93.38 344 LEU A N 1
ATOM 2687 C CA . LEU A 1 344 ? 49.157 10.550 -62.460 1.00 93.38 344 LEU A CA 1
ATOM 2688 C C . LEU A 1 344 ? 49.729 11.955 -62.705 1.00 93.38 344 LEU A C 1
ATOM 2690 O O . LEU A 1 344 ? 49.892 12.337 -63.865 1.00 93.38 344 LEU A O 1
ATOM 2694 N N . ASP A 1 345 ? 50.060 12.706 -61.647 1.00 95.12 345 ASP A N 1
ATOM 2695 C CA . ASP A 1 345 ? 50.720 14.017 -61.761 1.00 95.12 345 ASP A CA 1
ATOM 2696 C C . ASP A 1 345 ? 52.084 13.889 -62.451 1.00 95.12 345 ASP A C 1
ATOM 2698 O O . ASP A 1 345 ? 52.374 14.629 -63.394 1.00 95.12 345 ASP A O 1
ATOM 2702 N N . ASP A 1 346 ? 52.888 12.895 -62.065 1.00 93.88 346 ASP A N 1
ATOM 2703 C CA . ASP A 1 346 ? 54.174 12.614 -62.710 1.00 93.88 346 ASP A CA 1
ATOM 2704 C C . ASP A 1 346 ? 54.001 12.251 -64.192 1.00 93.88 346 ASP A C 1
ATOM 2706 O O . ASP A 1 346 ? 54.689 12.809 -65.055 1.00 93.88 346 ASP A O 1
ATOM 2710 N N . GLY A 1 347 ? 53.027 11.394 -64.516 1.00 93.38 347 GLY A N 1
ATOM 2711 C CA . GLY A 1 347 ? 52.686 11.056 -65.899 1.00 93.38 347 GLY A CA 1
ATOM 2712 C C . GLY A 1 347 ? 52.262 12.280 -66.719 1.00 93.38 347 GLY A C 1
ATOM 2713 O O . GLY A 1 347 ? 52.738 12.477 -67.840 1.00 93.38 347 GLY A O 1
ATOM 2714 N N . LEU A 1 348 ? 51.426 13.157 -66.155 1.00 93.44 348 LEU A N 1
ATOM 2715 C CA . LEU A 1 348 ? 51.021 14.417 -66.787 1.00 93.44 348 LEU A CA 1
ATOM 2716 C C . LEU A 1 348 ? 52.209 15.358 -67.015 1.00 93.44 348 LEU A C 1
ATOM 2718 O O . LEU A 1 348 ? 52.278 16.010 -68.061 1.00 93.44 348 LEU A O 1
ATOM 2722 N N . ARG A 1 349 ? 53.164 15.425 -66.079 1.00 91.75 349 ARG A N 1
ATOM 2723 C CA . ARG A 1 349 ? 54.410 16.191 -66.255 1.00 91.75 349 ARG A CA 1
ATOM 2724 C C . ARG A 1 349 ? 55.251 15.635 -67.398 1.00 91.75 349 ARG A C 1
ATOM 2726 O O . ARG A 1 349 ? 55.750 16.426 -68.199 1.00 91.75 349 ARG A O 1
ATOM 2733 N N . THR A 1 350 ? 55.376 14.311 -67.516 1.00 94.50 350 THR A N 1
ATOM 2734 C CA . THR A 1 350 ? 56.067 13.669 -68.647 1.00 94.50 350 THR A CA 1
ATOM 2735 C C . THR A 1 350 ? 55.388 14.007 -69.970 1.00 94.50 350 THR A C 1
ATOM 2737 O O . THR A 1 350 ? 56.045 14.538 -70.861 1.00 94.50 350 THR A O 1
ATOM 2740 N N . VAL A 1 351 ? 54.069 13.820 -70.074 1.00 92.50 351 VAL A N 1
ATOM 2741 C CA . VAL A 1 351 ? 53.305 14.155 -71.290 1.00 92.50 351 VAL A CA 1
ATOM 2742 C C . VAL A 1 351 ? 53.460 15.634 -71.654 1.00 92.50 351 VAL A C 1
ATOM 2744 O O . VAL A 1 351 ? 53.656 15.969 -72.821 1.00 92.50 351 VAL A O 1
ATOM 2747 N N . ARG A 1 352 ? 53.422 16.542 -70.671 1.00 93.25 352 ARG A N 1
ATOM 2748 C CA . ARG A 1 352 ? 53.636 17.979 -70.902 1.00 93.25 352 ARG A CA 1
ATOM 2749 C C . ARG A 1 352 ? 55.036 18.270 -71.448 1.00 93.25 352 ARG A C 1
ATOM 2751 O O . ARG A 1 352 ? 55.172 19.112 -72.339 1.00 93.25 352 ARG A O 1
ATOM 2758 N N . ARG A 1 353 ? 56.067 17.600 -70.928 1.00 92.94 353 ARG A N 1
ATOM 2759 C CA . ARG A 1 353 ? 57.448 17.718 -71.417 1.00 92.94 353 ARG A CA 1
ATOM 2760 C C . ARG A 1 353 ? 57.549 17.229 -72.860 1.00 92.94 353 ARG A C 1
ATOM 2762 O O . ARG A 1 353 ? 58.019 17.977 -73.709 1.00 92.94 353 ARG A O 1
ATOM 2769 N N . ASP A 1 354 ? 57.012 16.049 -73.150 1.00 92.00 354 ASP A N 1
ATOM 2770 C CA . ASP A 1 354 ? 57.041 15.453 -74.488 1.00 92.00 354 ASP A CA 1
ATOM 2771 C C . ASP A 1 354 ? 56.283 16.314 -75.514 1.00 92.00 354 ASP A C 1
ATOM 2773 O O . ASP A 1 354 ? 56.762 16.527 -76.626 1.00 92.00 354 ASP A O 1
ATOM 2777 N N . LEU A 1 355 ? 55.135 16.891 -75.136 1.00 90.69 355 LEU A N 1
ATOM 2778 C CA . LEU A 1 355 ? 54.407 17.853 -75.975 1.00 90.69 355 LEU A CA 1
ATOM 2779 C C . LEU A 1 355 ? 55.210 19.135 -76.232 1.00 90.69 355 LEU A C 1
ATOM 2781 O O . LEU A 1 355 ? 55.124 19.712 -77.319 1.00 90.69 355 LEU A O 1
ATOM 2785 N N . THR A 1 356 ? 55.991 19.588 -75.249 1.00 91.06 356 THR A N 1
ATOM 2786 C CA . THR A 1 356 ? 56.875 20.752 -75.403 1.00 91.06 356 THR A CA 1
ATOM 2787 C C . THR A 1 356 ? 58.009 20.439 -76.377 1.00 91.06 356 THR A C 1
ATOM 2789 O O . THR A 1 356 ? 58.240 21.217 -77.304 1.00 91.06 356 THR A O 1
ATOM 2792 N N . ASP A 1 357 ? 58.652 19.278 -76.226 1.00 91.88 357 ASP A N 1
ATOM 2793 C CA . ASP A 1 357 ? 59.704 18.796 -77.127 1.00 91.88 357 ASP A CA 1
ATOM 2794 C C . ASP A 1 357 ? 59.164 18.652 -78.562 1.00 91.88 357 ASP A C 1
ATOM 2796 O O . ASP A 1 357 ? 59.746 19.190 -79.507 1.00 91.88 357 ASP A O 1
ATOM 2800 N N . LEU A 1 358 ? 57.989 18.032 -78.731 1.00 91.31 358 LEU A N 1
ATOM 2801 C CA . LEU A 1 358 ? 57.331 17.883 -80.031 1.00 91.31 358 LEU A CA 1
ATOM 2802 C C . LEU A 1 358 ? 57.003 19.239 -80.671 1.00 91.31 358 LEU A C 1
ATOM 2804 O O . LEU A 1 358 ? 57.225 19.427 -81.866 1.00 91.31 358 LEU A O 1
ATOM 2808 N N . SER A 1 359 ? 56.512 20.205 -79.889 1.00 91.75 359 SER A N 1
ATOM 2809 C CA . SER A 1 359 ? 56.249 21.572 -80.359 1.00 91.75 359 SER A CA 1
ATOM 2810 C C . SER A 1 359 ? 57.517 22.240 -80.903 1.00 91.75 359 SER A C 1
ATOM 2812 O O . SER A 1 359 ? 57.487 22.884 -81.956 1.00 91.75 359 SER A O 1
ATOM 2814 N N . VAL A 1 360 ? 58.657 22.045 -80.234 1.00 90.44 360 VAL A N 1
ATOM 2815 C CA . VAL A 1 360 ? 59.963 22.528 -80.699 1.00 90.44 360 VAL A CA 1
ATOM 2816 C C . VAL A 1 360 ? 60.379 21.830 -81.998 1.00 90.44 360 VAL A C 1
ATOM 2818 O O . VAL A 1 360 ? 60.775 22.510 -82.948 1.00 90.44 360 VAL A O 1
ATOM 2821 N N . THR A 1 361 ? 60.231 20.505 -82.096 1.00 89.75 361 THR A N 1
ATOM 2822 C CA . THR A 1 361 ? 60.527 19.753 -83.328 1.00 89.75 361 THR A CA 1
ATOM 2823 C C . THR A 1 361 ? 59.667 20.216 -84.504 1.00 89.75 361 THR A C 1
ATOM 2825 O O . THR A 1 361 ? 60.196 20.458 -85.589 1.00 89.75 361 THR A O 1
ATOM 2828 N N . VAL A 1 362 ? 58.361 20.411 -84.303 1.00 89.75 362 VAL A N 1
ATOM 2829 C CA . VAL A 1 362 ? 57.447 20.917 -85.340 1.00 89.75 362 VAL A CA 1
ATOM 2830 C C . VAL A 1 362 ? 57.861 22.317 -85.804 1.00 89.75 362 VAL A C 1
ATOM 2832 O O . VAL A 1 362 ? 57.876 22.577 -87.007 1.00 89.75 362 VAL A O 1
ATOM 2835 N N . LYS A 1 363 ? 58.270 23.208 -84.887 1.00 88.56 363 LYS A N 1
ATOM 2836 C CA . LYS A 1 363 ? 58.808 24.532 -85.252 1.00 88.56 363 LYS A CA 1
ATOM 2837 C C . LYS A 1 363 ? 60.074 24.426 -86.105 1.00 88.56 363 LYS A C 1
ATOM 2839 O O . LYS A 1 363 ? 60.173 25.131 -87.109 1.00 88.56 363 LYS A O 1
ATOM 2844 N N . MET A 1 364 ? 61.013 23.547 -85.745 1.00 89.50 364 MET A N 1
ATOM 2845 C CA . MET A 1 364 ? 62.234 23.326 -86.533 1.00 89.50 364 MET A CA 1
ATOM 2846 C C . MET A 1 364 ? 61.928 22.767 -87.926 1.00 89.50 364 MET A C 1
ATOM 2848 O O . MET A 1 364 ? 62.481 23.254 -88.910 1.00 89.50 364 MET A O 1
ATOM 2852 N N . LEU A 1 365 ? 61.014 21.798 -88.038 1.00 87.12 365 LEU A N 1
ATOM 2853 C CA . LEU A 1 365 ? 60.569 21.267 -89.331 1.00 87.12 365 LEU A CA 1
ATOM 2854 C C . LEU A 1 365 ? 59.903 22.349 -90.189 1.00 87.12 365 LEU A C 1
ATOM 2856 O O . LEU A 1 365 ? 60.179 22.434 -91.384 1.00 87.12 365 LEU A O 1
ATOM 2860 N N . GLY A 1 366 ? 59.088 23.218 -89.584 1.00 87.88 366 GLY A N 1
ATOM 2861 C CA . GLY A 1 366 ? 58.505 24.374 -90.265 1.00 87.88 366 GLY A CA 1
ATOM 2862 C C . GLY A 1 366 ? 59.567 25.335 -90.813 1.00 87.88 366 GLY A C 1
ATOM 2863 O O . GLY A 1 366 ? 59.485 25.753 -91.968 1.00 87.88 366 GLY A O 1
ATOM 2864 N N . GLN A 1 367 ? 60.607 25.637 -90.028 1.00 87.88 367 GLN A N 1
ATOM 2865 C CA . GLN A 1 367 ? 61.743 26.451 -90.482 1.00 87.88 367 GLN A CA 1
ATOM 2866 C C . GLN A 1 367 ? 62.524 25.768 -91.611 1.00 87.88 367 GLN A C 1
ATOM 2868 O O . GLN A 1 367 ? 62.810 26.403 -92.625 1.00 87.88 367 GLN A O 1
ATOM 2873 N N . ALA A 1 368 ? 62.826 24.475 -91.476 1.00 85.44 368 ALA A N 1
ATOM 2874 C CA . ALA A 1 368 ? 63.527 23.704 -92.499 1.00 85.44 368 ALA A CA 1
ATOM 2875 C C . ALA A 1 368 ? 62.736 23.649 -93.816 1.00 85.44 368 ALA A C 1
ATOM 2877 O O . ALA A 1 368 ? 63.309 23.858 -94.884 1.00 85.44 368 ALA A O 1
ATOM 2878 N N . SER A 1 369 ? 61.417 23.441 -93.748 1.00 88.50 369 SER A N 1
ATOM 2879 C CA . SER A 1 369 ? 60.536 23.479 -94.918 1.00 88.50 369 SER A CA 1
ATOM 2880 C C . SER A 1 369 ? 60.523 24.857 -95.581 1.00 88.50 369 SER A C 1
ATOM 2882 O O . SER A 1 369 ? 60.519 24.926 -96.806 1.00 88.50 369 SER A O 1
ATOM 2884 N N . SER A 1 370 ? 60.549 25.943 -94.801 1.00 88.88 370 SER A N 1
ATOM 2885 C CA . SER A 1 370 ? 60.654 27.310 -95.330 1.00 88.88 370 SER A CA 1
ATOM 2886 C C . SER A 1 370 ? 61.959 27.511 -96.109 1.00 88.88 370 SER A C 1
ATOM 2888 O O . SER A 1 370 ? 61.927 27.920 -97.267 1.00 88.88 370 SER A O 1
ATOM 2890 N N . VAL A 1 371 ? 63.101 27.110 -95.533 1.00 89.44 371 VAL A N 1
ATOM 2891 C CA . VAL A 1 371 ? 64.413 27.155 -96.209 1.00 89.44 371 VAL A CA 1
ATOM 2892 C C . VAL A 1 371 ? 64.411 26.321 -97.490 1.00 89.44 371 VAL A C 1
ATOM 2894 O O . VAL A 1 371 ? 64.942 26.754 -98.513 1.00 89.44 371 VAL A O 1
ATOM 2897 N N . HIS A 1 372 ? 63.821 25.124 -97.454 1.00 86.00 372 HIS A N 1
ATOM 2898 C CA . HIS A 1 372 ? 63.749 24.257 -98.626 1.00 86.00 372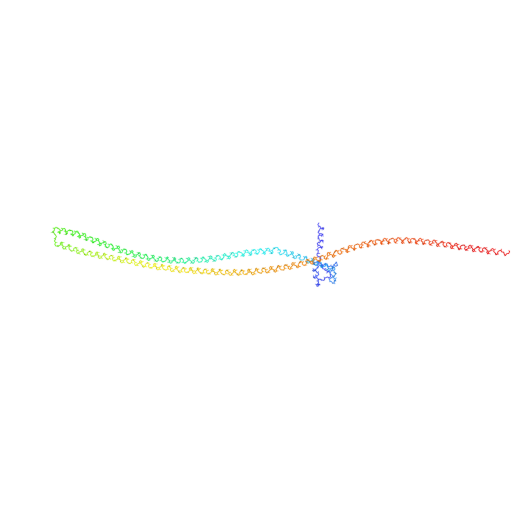 HIS A CA 1
ATOM 2899 C C . HIS A 1 372 ? 62.891 24.873 -99.737 1.00 86.00 372 HIS A C 1
ATOM 2901 O O . HIS A 1 372 ? 63.297 24.849 -100.895 1.00 86.00 372 HIS A O 1
ATOM 2907 N N . ASN A 1 373 ? 61.762 25.497 -99.390 1.00 86.19 373 ASN A N 1
ATOM 2908 C CA . ASN A 1 373 ? 60.923 26.217 -100.346 1.00 86.19 373 ASN A CA 1
ATOM 2909 C C . ASN A 1 373 ? 61.665 27.394 -100.997 1.00 86.19 373 ASN A C 1
ATOM 2911 O O . ASN A 1 373 ? 61.551 27.567 -102.209 1.00 86.19 373 ASN A O 1
ATOM 2915 N N . THR A 1 374 ? 62.463 28.153 -100.237 1.00 87.69 374 THR A N 1
ATOM 2916 C CA . THR A 1 374 ? 63.323 29.210 -100.800 1.00 87.69 374 THR A CA 1
ATOM 2917 C C . THR A 1 374 ? 64.346 28.629 -101.771 1.00 87.69 374 THR A C 1
ATOM 2919 O O . THR A 1 374 ? 64.416 29.075 -102.908 1.00 87.69 374 THR A O 1
ATOM 2922 N N . ARG A 1 375 ? 65.059 27.559 -101.391 1.00 87.50 375 ARG A N 1
ATOM 2923 C CA . ARG A 1 375 ? 66.024 26.893 -102.286 1.00 87.50 375 ARG A CA 1
ATOM 2924 C C . ARG A 1 375 ? 65.379 26.341 -103.558 1.00 87.50 375 ARG A C 1
ATOM 2926 O O . ARG A 1 375 ? 65.994 26.378 -104.615 1.00 87.50 375 ARG A O 1
ATOM 2933 N N . ILE A 1 376 ? 64.157 25.809 -103.474 1.00 87.31 376 ILE A N 1
ATOM 2934 C CA . ILE A 1 376 ? 63.397 25.371 -104.653 1.00 87.31 376 ILE A CA 1
ATOM 2935 C C . ILE A 1 376 ? 63.071 26.569 -105.552 1.00 87.31 376 ILE A C 1
ATOM 2937 O O . ILE A 1 376 ? 63.175 26.449 -106.772 1.00 87.31 376 ILE A O 1
ATOM 2941 N N . ALA A 1 377 ? 62.684 27.709 -104.975 1.00 85.31 377 ALA A N 1
ATOM 2942 C CA . ALA A 1 377 ? 62.434 28.932 -105.731 1.00 85.31 377 ALA A CA 1
ATOM 2943 C C . ALA A 1 377 ? 63.710 29.451 -106.416 1.00 85.31 377 ALA A C 1
ATOM 2945 O O . ALA A 1 377 ? 63.655 29.751 -107.607 1.00 85.31 377 ALA A O 1
ATOM 2946 N N . ASP A 1 378 ? 64.844 29.463 -105.709 1.00 88.56 378 ASP A N 1
ATOM 2947 C CA . ASP A 1 378 ? 66.153 29.854 -106.246 1.00 88.56 378 ASP A CA 1
ATOM 2948 C C . ASP A 1 378 ? 66.578 28.924 -107.390 1.00 88.56 378 ASP A C 1
ATOM 2950 O O . ASP A 1 378 ? 66.803 29.386 -108.502 1.00 88.56 378 ASP A O 1
ATOM 2954 N N . ASN A 1 379 ? 66.549 27.601 -107.182 1.00 84.62 379 ASN A N 1
ATOM 2955 C CA . ASN A 1 379 ? 66.847 26.620 -108.234 1.00 84.62 379 ASN A CA 1
ATOM 2956 C C . ASN A 1 379 ? 65.934 26.782 -109.459 1.00 84.62 379 ASN A C 1
ATOM 2958 O O . ASN A 1 379 ? 66.352 26.547 -110.591 1.00 84.62 379 ASN A O 1
ATOM 2962 N N . ARG A 1 380 ? 64.661 27.141 -109.252 1.00 86.25 380 ARG A N 1
ATOM 2963 C CA . ARG A 1 380 ? 63.720 27.405 -110.346 1.00 86.25 380 ARG A CA 1
ATOM 2964 C C . ARG A 1 380 ? 64.089 28.682 -111.106 1.00 86.25 380 ARG A C 1
ATOM 2966 O O . ARG A 1 380 ? 63.897 28.724 -112.319 1.00 86.25 380 ARG A O 1
ATOM 2973 N N . ALA A 1 381 ? 64.602 29.698 -110.416 1.00 84.62 381 ALA A N 1
ATOM 2974 C CA . ALA A 1 381 ? 65.168 30.895 -111.030 1.00 84.62 381 ALA A CA 1
ATOM 2975 C C . ALA A 1 381 ? 66.438 30.558 -111.830 1.00 84.62 381 ALA A C 1
ATOM 2977 O O . ALA A 1 381 ? 66.505 30.907 -113.005 1.00 84.62 381 ALA A O 1
ATOM 2978 N N . ASP A 1 382 ? 67.371 29.802 -111.250 1.00 87.31 382 ASP A N 1
ATOM 2979 C CA . ASP A 1 382 ? 68.605 29.369 -111.917 1.00 87.31 382 ASP A CA 1
ATOM 2980 C C . ASP A 1 382 ? 68.314 28.530 -113.169 1.00 87.31 382 ASP A C 1
ATOM 2982 O O . ASP A 1 382 ? 68.883 28.770 -114.230 1.00 87.31 382 ASP A O 1
ATOM 2986 N N . LEU A 1 383 ? 67.369 27.585 -113.093 1.00 86.44 383 LEU A N 1
ATOM 2987 C CA . LEU A 1 383 ? 66.923 26.807 -114.255 1.00 86.44 383 LEU A CA 1
ATOM 2988 C C . LEU A 1 383 ? 66.312 27.686 -115.350 1.00 86.44 383 LEU A C 1
ATOM 2990 O O . LEU A 1 383 ? 66.470 27.386 -116.531 1.00 86.44 383 LEU A O 1
ATOM 2994 N N . ASN A 1 384 ? 65.612 28.761 -114.980 1.00 86.81 384 ASN A N 1
ATOM 2995 C CA . ASN A 1 384 ? 65.091 29.716 -115.952 1.00 86.81 384 ASN A CA 1
ATOM 2996 C C . ASN A 1 384 ? 66.208 30.518 -116.627 1.00 86.81 384 ASN A C 1
ATOM 2998 O O . ASN A 1 384 ? 66.098 30.757 -117.825 1.00 86.81 384 ASN A O 1
ATOM 3002 N N . VAL A 1 385 ? 67.253 30.911 -115.891 1.00 86.81 385 VAL A N 1
ATOM 3003 C CA . VAL A 1 385 ? 68.443 31.562 -116.466 1.00 86.81 385 VAL A CA 1
ATOM 3004 C C . VAL A 1 385 ? 69.150 30.605 -117.419 1.00 86.81 385 VAL A C 1
ATOM 3006 O O . VAL A 1 385 ? 69.320 30.938 -118.581 1.00 86.81 385 VAL A O 1
ATOM 3009 N N . LEU A 1 386 ? 69.433 29.372 -116.991 1.00 82.44 386 LEU A N 1
ATOM 3010 C CA . LEU A 1 386 ? 70.077 28.365 -117.839 1.00 82.44 386 LEU A CA 1
ATOM 3011 C C . LEU A 1 386 ? 69.266 28.062 -119.109 1.00 82.44 386 LEU A C 1
ATOM 3013 O O . LEU A 1 386 ? 69.833 27.818 -120.170 1.00 82.44 386 LEU A O 1
ATOM 3017 N N . ARG A 1 387 ? 67.929 28.070 -119.015 1.00 86.50 387 ARG A N 1
ATOM 3018 C CA . ARG A 1 387 ? 67.049 27.946 -120.185 1.00 86.50 387 ARG A CA 1
ATOM 3019 C C . ARG A 1 387 ? 67.258 29.105 -121.163 1.00 86.50 387 ARG A C 1
ATOM 3021 O O . ARG A 1 387 ? 67.333 28.843 -122.355 1.00 86.50 387 ARG A O 1
ATOM 3028 N N . LEU A 1 388 ? 67.337 30.341 -120.669 1.00 85.88 388 LEU A N 1
ATOM 3029 C CA . LEU A 1 388 ? 67.599 31.520 -121.500 1.00 85.88 388 LEU A CA 1
ATOM 3030 C C . LEU A 1 388 ? 68.997 31.453 -122.129 1.00 85.88 388 LEU A C 1
ATOM 3032 O O . LEU A 1 388 ? 69.115 31.667 -123.327 1.00 85.88 388 LEU A O 1
ATOM 3036 N N . ASP A 1 389 ? 70.018 31.061 -121.364 1.00 86.81 389 ASP A N 1
ATOM 3037 C CA . ASP A 1 389 ? 71.382 30.882 -121.880 1.00 86.81 389 ASP A CA 1
ATOM 3038 C C . ASP A 1 389 ? 71.439 29.795 -122.971 1.00 86.81 389 ASP A C 1
ATOM 3040 O O . ASP A 1 389 ? 72.162 29.923 -123.956 1.00 86.81 389 ASP A O 1
ATOM 3044 N N . MET A 1 390 ? 70.670 28.708 -122.826 1.00 83.44 390 MET A N 1
ATOM 3045 C CA . MET A 1 390 ? 70.549 27.668 -123.857 1.00 83.44 390 MET A CA 1
ATOM 3046 C C . MET A 1 390 ? 69.784 28.145 -125.096 1.00 83.44 390 MET A C 1
ATOM 3048 O O . MET A 1 390 ? 70.111 27.710 -126.198 1.00 83.44 390 MET A O 1
ATOM 3052 N N . GLU A 1 391 ? 68.785 29.019 -124.935 1.00 84.12 391 GLU A N 1
ATOM 3053 C CA . GLU A 1 391 ? 68.114 29.696 -126.053 1.00 84.12 391 GLU A CA 1
ATOM 3054 C C . GLU A 1 391 ? 69.102 30.617 -126.794 1.00 84.12 391 GLU A C 1
ATOM 3056 O O . GLU A 1 391 ? 69.204 30.533 -128.014 1.00 84.12 391 GLU A O 1
ATOM 3061 N N . GLU A 1 392 ? 69.920 31.390 -126.075 1.00 82.06 392 GLU A N 1
ATOM 3062 C CA . GLU A 1 392 ? 70.958 32.256 -126.656 1.00 82.06 392 GLU A CA 1
ATOM 3063 C C . GLU A 1 392 ? 72.070 31.452 -127.358 1.00 82.06 392 GLU A C 1
ATOM 3065 O O . GLU A 1 392 ? 72.504 31.801 -128.455 1.00 82.06 392 GLU A O 1
ATOM 3070 N N . LEU A 1 393 ? 72.504 30.326 -126.782 1.00 78.94 393 LEU A N 1
ATOM 3071 C CA . LEU A 1 393 ? 73.432 29.395 -127.435 1.00 78.94 393 LEU A CA 1
ATOM 3072 C C . LEU A 1 393 ? 72.833 28.757 -128.691 1.00 78.94 393 LEU A C 1
ATOM 3074 O O . LEU A 1 393 ? 73.566 28.513 -129.652 1.00 78.94 393 LEU A O 1
ATOM 3078 N N . ALA A 1 394 ? 71.533 28.457 -128.694 1.00 78.88 394 ALA A N 1
ATOM 3079 C CA . ALA A 1 394 ? 70.853 27.931 -129.872 1.00 78.88 394 ALA A CA 1
ATOM 3080 C C . ALA A 1 394 ? 70.833 28.970 -131.002 1.00 78.88 394 ALA A C 1
ATOM 3082 O O . ALA A 1 394 ? 71.168 28.617 -132.135 1.00 78.88 394 ALA A O 1
ATOM 3083 N N . ASP A 1 395 ? 70.548 30.234 -130.681 1.00 79.81 395 ASP A N 1
ATOM 3084 C CA . ASP A 1 395 ? 70.633 31.355 -131.624 1.00 79.81 395 ASP A CA 1
ATOM 3085 C C . ASP A 1 395 ? 72.071 31.540 -132.140 1.00 79.81 395 ASP A C 1
ATOM 3087 O O . ASP A 1 395 ? 72.294 31.599 -133.346 1.00 79.81 395 ASP A O 1
ATOM 3091 N N . LEU A 1 396 ? 73.080 31.496 -131.262 1.00 81.19 396 LEU A N 1
ATOM 3092 C CA . LEU A 1 396 ? 74.487 31.595 -131.667 1.00 81.19 396 LEU A CA 1
ATOM 3093 C C . LEU A 1 396 ? 74.922 30.429 -132.572 1.00 81.19 396 LEU A C 1
ATOM 3095 O O . LEU A 1 396 ? 75.701 30.610 -133.506 1.00 81.19 396 LEU A O 1
ATOM 3099 N N . THR A 1 397 ? 74.429 29.218 -132.308 1.00 75.88 397 THR A N 1
ATOM 3100 C CA . THR A 1 397 ? 74.708 28.035 -133.139 1.00 75.88 397 THR A CA 1
ATOM 3101 C C . THR A 1 397 ? 74.048 28.160 -134.511 1.00 75.88 397 THR A C 1
ATOM 3103 O O . THR A 1 397 ? 74.624 27.728 -135.512 1.00 75.88 397 THR A O 1
ATOM 3106 N N . TYR A 1 398 ? 72.857 28.760 -134.566 1.00 77.69 398 TYR A N 1
ATOM 3107 C CA . TYR A 1 398 ? 72.175 29.086 -135.812 1.00 77.69 398 TYR A CA 1
ATOM 3108 C C . TYR A 1 398 ? 72.978 30.110 -136.628 1.00 77.69 398 TYR A C 1
ATOM 3110 O O . TYR A 1 398 ? 73.257 29.850 -137.799 1.00 77.69 398 TYR A O 1
ATOM 3118 N N . ASP A 1 399 ? 73.449 31.190 -135.998 1.00 77.12 399 ASP A N 1
ATOM 3119 C CA . ASP A 1 399 ? 74.294 32.208 -136.637 1.00 77.12 399 ASP A CA 1
ATOM 3120 C C . ASP A 1 399 ? 75.619 31.619 -137.156 1.00 77.12 399 ASP A C 1
ATOM 3122 O O . ASP A 1 399 ? 75.986 31.828 -138.313 1.00 77.12 399 ASP A O 1
ATOM 3126 N N . LEU A 1 400 ? 76.312 30.801 -136.353 1.00 76.31 400 LEU A N 1
ATOM 3127 C CA . LEU A 1 400 ? 77.534 30.104 -136.782 1.00 76.31 400 LEU A CA 1
ATOM 3128 C C . LEU A 1 400 ? 77.277 29.129 -137.938 1.00 76.31 400 LEU A C 1
ATOM 3130 O O . LEU A 1 400 ? 78.112 28.994 -138.833 1.00 76.31 400 LEU A O 1
ATOM 3134 N N . SER A 1 401 ? 76.140 28.431 -137.931 1.00 73.31 401 SER A N 1
ATOM 3135 C CA . SER A 1 401 ? 75.750 27.551 -139.034 1.00 73.31 401 SER A CA 1
ATOM 3136 C C . SER A 1 401 ? 75.519 28.343 -140.322 1.00 73.31 401 SER A C 1
ATOM 3138 O O . SER A 1 401 ? 75.920 27.884 -141.396 1.00 73.31 401 SER A O 1
ATOM 3140 N N . ASP A 1 402 ? 74.894 29.519 -140.242 1.00 76.38 402 ASP A N 1
ATOM 3141 C CA . ASP A 1 402 ? 74.685 30.401 -141.394 1.00 76.38 402 ASP A CA 1
ATOM 3142 C C . ASP A 1 402 ? 76.022 30.943 -141.925 1.00 76.38 402 ASP A C 1
ATOM 3144 O O . ASP A 1 402 ? 76.286 30.894 -143.128 1.00 76.38 402 ASP A O 1
ATOM 3148 N N . GLU A 1 403 ? 76.939 31.328 -141.036 1.00 74.88 403 GLU A N 1
ATOM 3149 C CA . GLU A 1 403 ? 78.278 31.803 -141.397 1.00 74.88 403 GLU A CA 1
ATOM 3150 C C . GLU A 1 403 ? 79.138 30.703 -142.049 1.00 74.88 403 GLU A C 1
ATOM 3152 O O . GLU A 1 403 ? 79.772 30.931 -143.084 1.00 74.88 403 GLU A O 1
ATOM 3157 N N . VAL A 1 404 ? 79.099 29.469 -141.530 1.00 72.88 404 VAL A N 1
ATOM 3158 C CA . VAL A 1 404 ? 79.750 28.297 -142.149 1.00 72.88 404 VAL A CA 1
ATOM 3159 C C . VAL A 1 404 ? 79.129 27.971 -143.510 1.00 72.88 404 VAL A C 1
ATOM 3161 O O . VAL A 1 404 ? 79.848 27.628 -144.453 1.00 72.88 404 VAL A O 1
ATOM 3164 N N . THR A 1 405 ? 77.810 28.119 -143.652 1.00 71.38 405 THR A N 1
ATOM 3165 C CA . THR A 1 405 ? 77.119 27.948 -144.938 1.00 71.38 405 THR A CA 1
ATOM 3166 C C . THR A 1 405 ? 77.552 29.029 -145.931 1.00 71.38 405 THR A C 1
ATOM 3168 O O . THR A 1 405 ? 77.838 28.722 -147.091 1.00 71.38 405 THR A O 1
ATOM 3171 N N . GLY A 1 406 ? 77.691 30.275 -145.472 1.00 70.44 406 GLY A N 1
ATOM 3172 C CA . GLY A 1 406 ? 78.240 31.395 -146.234 1.00 70.44 406 GLY A CA 1
ATOM 3173 C C . GLY A 1 406 ? 79.678 31.148 -146.696 1.00 70.44 406 GLY A C 1
ATOM 3174 O O . GLY A 1 406 ? 79.977 31.311 -147.881 1.00 70.44 406 GLY A O 1
ATOM 3175 N N . LEU A 1 407 ? 80.550 30.667 -145.807 1.00 70.56 407 LEU A N 1
ATOM 3176 C CA . LEU A 1 407 ? 81.930 30.284 -146.129 1.00 70.56 407 LEU A CA 1
ATOM 3177 C C . LEU A 1 407 ? 81.993 29.113 -147.113 1.00 70.56 407 LEU A C 1
ATOM 3179 O O . LEU A 1 407 ? 82.798 29.138 -148.045 1.00 70.56 407 LEU A O 1
ATOM 3183 N N . SER A 1 408 ? 81.129 28.106 -146.968 1.00 66.38 408 SER A N 1
ATOM 3184 C CA . SER A 1 408 ? 81.026 27.006 -147.931 1.00 66.38 408 SER A CA 1
ATOM 3185 C C . SER A 1 408 ? 80.632 27.526 -149.315 1.00 66.38 408 SER A C 1
ATOM 3187 O O . SER A 1 408 ? 81.276 27.183 -150.304 1.00 66.38 408 SER A O 1
ATOM 3189 N N . LYS A 1 409 ? 79.655 28.437 -149.390 1.00 68.06 409 LYS A N 1
ATOM 3190 C CA . LYS A 1 409 ? 79.227 29.088 -150.636 1.00 68.06 409 LYS A CA 1
ATOM 3191 C C . LYS A 1 409 ? 80.348 29.914 -151.273 1.00 68.06 409 LYS A C 1
ATOM 3193 O O . LYS A 1 409 ? 80.529 29.854 -152.484 1.00 68.06 409 LYS A O 1
ATOM 3198 N N . LEU A 1 410 ? 81.131 30.632 -150.466 1.00 65.50 410 LEU A N 1
ATOM 3199 C CA . LEU A 1 410 ? 82.318 31.368 -150.913 1.00 65.50 410 LEU A CA 1
ATOM 3200 C C . LEU A 1 410 ? 83.411 30.425 -151.438 1.00 65.50 410 LEU A C 1
ATOM 3202 O O . LEU A 1 410 ? 84.066 30.729 -152.429 1.00 65.50 410 LEU A O 1
ATOM 3206 N N . THR A 1 411 ? 83.572 29.264 -150.803 1.00 64.44 411 THR A N 1
ATOM 3207 C CA . THR A 1 411 ? 84.517 28.224 -151.228 1.00 64.44 411 THR A CA 1
ATOM 3208 C C . THR A 1 411 ? 84.104 27.629 -152.572 1.00 64.44 411 THR A C 1
ATOM 3210 O O . THR A 1 411 ? 84.950 27.496 -153.448 1.00 64.44 411 THR A O 1
ATOM 3213 N N . TYR A 1 412 ? 82.812 27.344 -152.772 1.00 65.44 412 TYR A N 1
ATOM 3214 C CA . TYR A 1 412 ? 82.285 26.908 -154.070 1.00 65.44 412 TYR A CA 1
ATOM 3215 C C . TYR A 1 412 ? 82.427 27.991 -155.146 1.00 65.44 412 TYR A C 1
ATOM 3217 O O . TYR A 1 412 ? 82.848 27.671 -156.248 1.00 65.44 412 TYR A O 1
ATOM 3225 N N . MET A 1 413 ? 82.171 29.267 -154.828 1.00 65.06 413 MET A N 1
ATOM 3226 C CA . MET A 1 413 ? 82.382 30.370 -155.778 1.00 65.06 413 MET A CA 1
ATOM 3227 C C . MET A 1 413 ? 83.858 30.562 -156.141 1.00 65.06 413 MET A C 1
ATOM 3229 O O . MET A 1 413 ? 84.167 30.781 -157.304 1.00 65.06 413 MET A O 1
ATOM 3233 N N . MET A 1 414 ? 84.786 30.455 -155.184 1.00 62.09 414 MET A N 1
ATOM 3234 C CA . MET A 1 414 ? 86.218 30.475 -155.503 1.00 62.09 414 MET A CA 1
ATOM 3235 C C . MET A 1 414 ? 86.622 29.270 -156.350 1.00 62.09 414 MET A C 1
ATOM 3237 O O . MET A 1 414 ? 87.456 29.417 -157.237 1.00 62.09 414 MET A O 1
ATOM 3241 N N . LEU A 1 415 ? 86.037 28.095 -156.102 1.00 62.19 415 LEU A N 1
ATOM 3242 C CA . LEU A 1 415 ? 86.286 26.910 -156.914 1.00 62.19 415 LEU A CA 1
ATOM 3243 C C . LEU A 1 415 ? 85.790 27.116 -158.352 1.00 62.19 415 LEU A C 1
ATOM 3245 O O . LEU A 1 415 ? 86.545 26.830 -159.273 1.00 62.19 415 LEU A O 1
ATOM 3249 N N . ASP A 1 416 ? 84.595 27.680 -158.549 1.00 64.31 416 ASP A N 1
ATOM 3250 C CA . ASP A 1 416 ? 84.069 28.038 -159.877 1.00 64.31 416 ASP A CA 1
ATOM 3251 C C . ASP A 1 416 ? 84.970 29.054 -160.593 1.00 64.31 416 ASP A C 1
ATOM 3253 O O . ASP A 1 416 ? 85.347 28.819 -161.736 1.00 64.31 416 ASP A O 1
ATOM 3257 N N . VAL A 1 417 ? 85.413 30.118 -159.912 1.00 62.62 417 VAL A N 1
ATOM 3258 C CA . VAL A 1 417 ? 86.336 31.122 -160.484 1.00 62.62 417 VAL A CA 1
ATOM 3259 C C . VAL A 1 417 ? 87.668 30.492 -160.901 1.00 62.62 417 VAL A C 1
ATOM 3261 O O . VAL A 1 417 ? 88.169 30.769 -161.987 1.00 62.62 417 VAL A O 1
ATOM 3264 N N . PHE A 1 418 ? 88.234 29.608 -160.074 1.00 58.78 418 PHE A N 1
ATOM 3265 C CA . PHE A 1 418 ? 89.453 28.878 -160.435 1.00 58.78 418 PHE A CA 1
ATOM 3266 C C . PHE A 1 418 ? 89.233 27.900 -161.597 1.00 58.78 418 PHE A C 1
ATOM 3268 O O . PHE A 1 418 ? 90.170 27.626 -162.348 1.00 58.78 418 PHE A O 1
ATOM 3275 N N . THR A 1 419 ? 88.019 27.368 -161.751 1.00 60.00 419 THR A N 1
ATOM 3276 C CA . THR A 1 419 ? 87.670 26.457 -162.849 1.00 60.00 419 THR A CA 1
ATOM 3277 C C . THR A 1 419 ? 87.484 27.235 -164.159 1.00 60.00 419 THR A C 1
ATOM 3279 O O . THR A 1 419 ? 88.013 26.810 -165.183 1.00 60.00 419 THR A O 1
ATOM 3282 N N . GLU A 1 420 ? 86.861 28.419 -164.118 1.00 59.41 420 GLU A N 1
ATOM 3283 C CA . GLU A 1 420 ? 86.765 29.359 -165.250 1.00 59.41 420 GLU A CA 1
ATOM 3284 C C . GLU A 1 420 ? 88.141 29.891 -165.690 1.00 59.41 420 GLU A C 1
ATOM 3286 O O . GLU A 1 420 ? 88.429 29.926 -166.887 1.00 59.41 420 GLU A O 1
ATOM 3291 N N . GLU A 1 421 ? 89.037 30.242 -164.757 1.00 57.34 421 GLU A N 1
ATOM 3292 C CA . GLU A 1 421 ? 90.410 30.665 -165.092 1.00 57.34 421 GLU A CA 1
ATOM 3293 C C . GLU A 1 421 ? 91.239 29.534 -165.724 1.00 57.34 421 GLU A C 1
ATOM 3295 O O . GLU A 1 421 ? 92.082 29.793 -166.587 1.00 57.34 421 GLU A O 1
ATOM 3300 N N . LEU A 1 422 ? 91.012 28.277 -165.322 1.00 56.88 422 LEU A N 1
ATOM 3301 C CA . LEU A 1 422 ? 91.656 27.111 -165.934 1.00 56.88 422 LEU A CA 1
ATOM 3302 C C . LEU A 1 422 ? 91.113 26.830 -167.344 1.00 56.88 422 LEU A C 1
ATOM 3304 O O . LEU A 1 422 ? 91.907 26.531 -168.239 1.00 56.88 422 LEU A O 1
ATOM 3308 N N . GLU A 1 423 ? 89.806 26.993 -167.576 1.00 58.84 423 GLU A N 1
ATOM 3309 C CA . GLU A 1 423 ? 89.203 26.868 -168.911 1.00 58.84 423 GLU A CA 1
ATOM 3310 C C . GLU A 1 423 ? 89.637 27.999 -169.866 1.00 58.84 423 GLU A C 1
ATOM 3312 O O . GLU A 1 423 ? 89.908 27.735 -171.041 1.00 58.84 423 GLU A O 1
ATOM 3317 N N . GLU A 1 424 ? 89.825 29.238 -169.387 1.00 56.97 424 GLU A N 1
ATOM 3318 C CA . GLU A 1 424 ? 90.399 30.336 -170.191 1.00 56.97 424 GLU A CA 1
ATOM 3319 C C . GLU A 1 424 ? 91.879 30.105 -170.561 1.00 56.97 424 GLU A C 1
ATOM 3321 O O . GLU A 1 424 ? 92.342 30.536 -171.627 1.00 56.97 424 GLU A O 1
ATOM 3326 N N . LEU A 1 425 ? 92.635 29.403 -169.710 1.00 54.56 425 LEU A N 1
ATOM 3327 C CA . LEU A 1 425 ? 94.036 29.042 -169.958 1.00 54.56 425 LEU A CA 1
ATOM 3328 C C . LEU A 1 425 ? 94.180 27.908 -170.984 1.00 54.56 425 LEU A C 1
ATOM 3330 O O . LEU A 1 425 ? 95.124 27.935 -171.783 1.00 54.56 425 LEU A O 1
ATOM 3334 N N . ASP A 1 426 ? 93.239 26.961 -171.013 1.00 55.41 426 ASP A N 1
ATOM 3335 C CA . ASP A 1 426 ? 93.184 25.907 -172.032 1.00 55.41 426 ASP A CA 1
ATOM 3336 C C . ASP A 1 426 ? 92.633 26.425 -173.376 1.00 55.41 426 ASP A C 1
ATOM 3338 O O . ASP A 1 426 ? 93.161 26.060 -174.431 1.00 55.41 426 ASP A O 1
ATOM 3342 N N . ALA A 1 427 ? 91.692 27.379 -173.376 1.00 56.81 427 ALA A N 1
ATOM 3343 C CA . ALA A 1 427 ? 91.198 28.023 -174.599 1.00 56.81 427 ALA A CA 1
ATOM 3344 C C . ALA A 1 427 ? 92.273 28.866 -175.320 1.00 56.81 427 ALA A C 1
ATOM 3346 O O . ALA A 1 427 ? 92.332 28.885 -176.550 1.00 56.81 427 ALA A O 1
ATOM 3347 N N . LYS A 1 428 ? 93.201 29.503 -174.588 1.00 54.59 428 LYS A N 1
ATOM 3348 C CA . LYS A 1 428 ? 94.325 30.262 -175.184 1.00 54.59 428 LYS A CA 1
ATOM 3349 C C . LYS A 1 428 ? 95.480 29.402 -175.708 1.00 54.59 428 LYS A C 1
ATOM 3351 O O . LYS A 1 428 ? 96.366 29.934 -176.377 1.00 54.59 428 LYS A O 1
ATOM 3356 N N . LYS A 1 429 ? 95.488 28.091 -175.446 1.00 54.28 429 LYS A N 1
ATOM 3357 C CA . LYS A 1 429 ? 96.449 27.148 -176.047 1.00 54.28 429 LYS A CA 1
ATOM 3358 C C . LYS A 1 429 ? 95.977 26.552 -177.377 1.00 54.28 429 LYS A C 1
ATOM 3360 O O . LYS A 1 429 ? 96.818 26.010 -178.087 1.00 54.28 429 LYS A O 1
ATOM 3365 N N . ALA A 1 430 ? 94.694 26.680 -177.725 1.00 54.31 430 ALA A N 1
ATOM 3366 C CA . ALA A 1 430 ? 94.113 26.108 -178.941 1.00 54.31 430 ALA A CA 1
ATOM 3367 C C . ALA A 1 430 ? 94.142 27.040 -180.174 1.00 54.31 430 ALA A C 1
ATOM 3369 O O . ALA A 1 430 ? 93.982 26.555 -181.285 1.00 54.31 430 ALA A O 1
ATOM 3370 N N . ASP A 1 431 ? 94.412 28.344 -180.021 1.00 48.62 431 ASP A N 1
ATOM 3371 C CA . ASP A 1 431 ? 94.385 29.323 -181.131 1.00 48.62 431 ASP A CA 1
ATOM 3372 C C . ASP A 1 431 ? 95.792 29.635 -181.691 1.00 48.62 431 ASP A C 1
ATOM 3374 O O . ASP A 1 431 ? 96.260 30.771 -181.807 1.00 48.62 431 ASP A O 1
ATOM 3378 N N . LYS A 1 432 ? 96.503 28.545 -181.989 1.00 50.91 432 LYS A N 1
ATOM 3379 C CA . LYS A 1 432 ? 97.605 28.452 -182.953 1.00 50.91 432 LYS A CA 1
ATOM 3380 C C . LYS A 1 432 ? 97.322 27.213 -183.802 1.00 50.91 432 LYS A C 1
ATOM 3382 O O . LYS A 1 432 ? 97.965 26.196 -183.588 1.00 50.91 432 LYS A O 1
ATOM 3387 N N . GLU A 1 433 ? 96.358 27.287 -184.714 1.00 47.44 433 GLU A N 1
ATOM 3388 C CA . GLU A 1 433 ? 96.227 26.348 -185.842 1.00 47.44 433 GLU A CA 1
ATOM 3389 C C . GLU A 1 433 ? 95.191 26.867 -186.866 1.00 47.44 433 GLU A C 1
ATOM 3391 O O . GLU A 1 433 ? 94.116 26.301 -187.027 1.00 47.44 433 GLU A O 1
ATOM 3396 N N . ASP A 1 434 ? 95.494 28.016 -187.492 1.00 37.66 434 ASP A N 1
ATOM 3397 C CA . ASP A 1 434 ? 95.601 28.190 -188.962 1.00 37.66 434 ASP A CA 1
ATOM 3398 C C . ASP A 1 434 ? 96.114 29.595 -189.346 1.00 37.66 434 ASP A C 1
ATOM 3400 O O . ASP A 1 434 ? 95.554 30.610 -188.865 1.00 37.66 434 ASP A O 1
#

Foldseek 3Di:
DVVVVVVVVVVVVVPPPPQLPAPPDDPPDPCRVVVSVCVVLVLDVDDPVSHNPVVDDDDPVNVVSSVVSVVVSVVVVVVVVVVVCCVVVPVVVVVVVVVVVVVVVVVVVVVVVVVVVVVVVVVVVVVVVVVVVVVVVVVVVVVVVVVVVVVVVVVVVVVVVVVVVVVVVVVVVVVVVVVVVVVVVVVVVVVCVLLVVLVVCVVVVNHDPVSVVVNVVVVVVVVVVVVVVVVVVVVVVVVVVVVVVVVVVVVVVVVVVVVVVVVVVVVVVVVVVVVVVVVVVVVVVVVVVVVVVVVVVVVVVVVVVVVVVVVVVVVVVVVVVVVVVVVVVVVVVVVVVVVVVVVVVVVVVVVVVVVVVVVVVVVVVVVVVVVVVVVVVVVVVVVVVVVVVVVVVVVVVVVVVVVVVVVVVVVVVVVVVVVVVVVVVVVVVPPPDD

pLDDT: mean 81.08, std 11.55, range [37.66, 95.12]

Secondary structure (DSSP, 8-state):
-HHHHHHHHHHHHTTS------TTS-TTSTTHHHHHHHHHTTS----TTS---TTSPPPHHHHHHHHHHHHHHHHHHHHHHHHHHHHHHTTHHHHHHHHHHHHHHHHHHHHHHHHHHHHHHHHHHHHHHHHHHHHHHHHHHHHHHHHHHHHHHHHHHHHHHHHHHHHHHHHHHHHHHHHHHHHHHHHHHHHHHHHHHHHHHHHTT---HHHHHHHHHHHHHHHHHHHHHHHHHHHHHHHHHHHHHHHHHHHHHHHHHHHHHHHHHHHHHHHHHHHHHHHHHHHHHHHHHHHHHHHHHHHHHHHHHHHHHHHHHHHHHHHHHHHHHHHHHHHHHHHHHHHHHHHHHHHHHHHHHHHHHHHHHHHHHHHHHHHHHHHHHHHHHHHHHHHHHHHHHHHHHHHHHHHHHHHHHHHHHHHHHHHHHHHHHHHTTS----

Sequence (434 aa):
MRKLAVVIALVLLLAVASFANYQDVDPDHWAYESVMNVTNAGLFEGYPDGTFKGNQAMTRYEYAMVVNRFLRYVDSADSRLEELIYAHVGTGVPANIAEFEGKLNAQAQEILALKRRVTDLEVTTKLLGQSIAKQATSVAALEKEIVDLAFSATVAFDQIDANIARLDMIEDRIEDVKADFESTKGNYDELISTTALDVYRLSRGKADKTTVDALAARLATLETELDDITFTIFDFMDANTDLTFSRIRDLEDQIAMLESSINGVRADLDDNMDIIFDFMDANTDLTFSRIHELEESIAAIEGEFEELDAKIESNTDFLYRKISIVDEDNKKAIDSLNASVGSLDDGLRTVRRDLTDLSVTVKMLGQASSVHNTRIADNRADLNVLRLDMEELADLTYDLSDEVTGLSKLTYMMLDVFTEELEELDAKKADKED